Protein 2DWX (pdb70)

Organism: Homo sapiens (NCBI:txid9606)

B-factor: mean 47.55, std 16.92, range [12.25, 96.02]

Secondary structure (DSSP, 8-state):
--SPEEEEEETTEEEEEEEEE-SSSS--SEEEEEEEEEE--SS-EEEEEEEEE-BTTSEEEEPPPS-S-BPPP-TTSPPP-EEEEEEEE-TT-----EEEEEEEEETTEEEEEEEEE--PPPGGGGS--/---EEEEEETTEEEEEEE---SSS--TT---EEEEEEE--SS-BEEEEEE-----B---S-S-B-SS-TTTS---EEEEE---S-----EEEEEE-SS-EEEEEE----PPPTTTTTT-/---EEEEEETTEEEEEEEEE-SSTT--SEEEEEEEEEE--SS-BEEEEEEEE-BTTSEEEEPPPS-S-B----SSSPPP-EEEEEEEE-TT-PPP-EEEEEEEE-SS-EEEEEEEE-----STTTT--/----EEEEEETTEEEEEEEE--SSS--TTEEEEEEEEE---SS-BEEEEEEEE--TTSEEEEPPPS-S-B----SSS----EEEEEEEE-SS-----EEEEEEEESSS-EEEEEEEE--PPPGGGGGG-/-B---B--/-B--B--

Sequence (520 aa):
NILPVTVYDQHGFRILFHFARDPLPGRSDVLVVVVSMLSTAPQPIRNIVFQSAVPKVMKVKLQPPSGTELPAFNPIVHPSAITQVLLLANPQKEKVRLRYKLTFTMGDQTYNEMGDVDQFPPPETWGSLILPVTVYDQHGFRILFHFARDPLPGRSDVLVVVVSMLSTAPQPIRNIVFQSAVVKLQPPSGTELPAFNPIVHPSAITQVLLLANPQKERYKLTFTMGDQTYNEMGDVDQFPPPETWGSLILPVTVYDQHGFRILFHFARDPLPGRSDVLVVVVSMLSTAPQPIRNIVFQSAVPKVMKVKLQPPSGTELPAFNPIVHPSAITQVLLLANPQKEKVRLRYKLTFTMGDQTYNEMGDVDQFPPPETWGSLNILPVTVYDQHGFRILFHFARDPLPGRSDVLVVVVSMLSTAPQPIRNIVFQSAVPKVMKVKLQPPSGTELPAFNPIVHPSAITQVLLLANPQKEKVRLRYKLTFTMGDQTYNEMGDVDQFPPPETWGSLGWNSFQSSGWNFQSS

Solvent-accessible surface area: 24227 Å² total; per-residue (Å²): 73,152,135,41,22,65,18,8,70,100,74,18,0,29,0,8,0,12,30,16,7,6,9,105,91,68,48,24,29,0,4,0,0,1,0,9,2,35,10,17,2,64,73,41,0,108,88,12,65,4,38,0,1,0,27,141,64,7,123,5,63,0,5,23,23,37,23,68,98,3,75,40,27,41,15,29,79,100,29,58,22,4,6,2,0,0,3,0,4,0,63,102,83,85,176,11,75,0,81,12,74,0,32,0,26,22,37,157,110,68,45,106,35,111,20,63,6,77,88,7,10,53,13,127,70,2,26,86,103,129,110,18,23,71,14,7,80,88,76,9,0,68,0,7,12,2,10,0,98,17,33,46,126,62,175,88,20,45,1,2,0,0,0,2,1,34,16,26,0,81,73,63,0,96,79,6,82,10,79,55,34,102,90,139,58,17,85,46,51,30,65,91,5,47,32,55,50,8,39,67,101,25,42,22,3,8,10,9,13,36,18,72,121,14,120,66,176,172,20,73,0,44,1,41,26,46,153,99,106,38,98,34,122,15,109,17,101,104,34,7,78,21,158,38,4,47,73,41,162,146,29,18,47,20,4,79,88,79,29,0,49,0,0,0,9,22,7,32,0,0,10,26,14,15,13,18,0,0,0,0,0,0,1,0,30,16,80,1,113,73,43,0,112,91,5,68,4,41,0,2,0,23,145,71,5,124,5,46,0,6,10,26,31,26,72,91,3,76,38,99,72,117,162,104,101,47,58,26,4,6,3,0,0,0,0,1,0,64,121,64,81,137,3,154,1,86,14,64,0,39,0,41,29,41,161,103,97,41,104,43,116,19,95,6,64,124,24,19,77,0,121,44,0,3,50,62,150,44,96,20,19,66,23,9,78,86,69,8,0,77,0,10,0,3,11,0,65,19,13,36,98,54,118,61,13,13,1,0,0,0,0,0,2,28,17,20,0,117,76,41,0,80,91,12,71,12,78,22,48,30,62,200,78,10,121,34,72,41,5,91,57,60,28,76,104,4,74,38,65,65,105,134,91,76,30,41,18,3,3,10,6,0,1,0,1,1,77,99,96,84,157,6,125,0,150,12,103,1,32,1,20,23,34,149,119,66,52,111,37,130,23,85,7,71,113,22,4,75,17,148,30,2,36,87,18,92,79,53,84,59,67,63,77,92,94,66,90,64,53,81

Nearest PDB structures (foldseek):
  2dwx-assembly2_B  TM=1.008E+00  e=3.636E-23  Homo sapiens
  2dwy-assembly3_C  TM=9.204E-01  e=4.590E-18  Homo sapiens
  2dwx-assembly1_A  TM=9.204E-01  e=1.765E-17  Homo sapiens
  1na8-assembly1_A  TM=9.346E-01  e=2.439E-17  Homo sapiens
  1na8-assembly1_B  TM=9.370E-01  e=3.961E-17  Homo sapiens

Structure (mmCIF, N/CA/C/O backbone):
data_2DWX
#
_entry.id   2DWX
#
_cell.length_a   48.220
_cell.length_b   69.620
_cell.length_c   184.967
_cell.angle_alpha   90.00
_cell.angle_beta   90.00
_cell.angle_gamma   90.00
#
_symmetry.space_group_name_H-M   'P 21 21 21'
#
loop_
_entity.id
_entity.type
_entity.pdbx_description
1 polymer 'ADP-ribosylation factor-binding protein GGA1'
2 polymer 'hinge peptide from ADP-ribosylation factor binding protein GGA1'
3 water water
#
loop_
_atom_site.group_PDB
_atom_site.id
_atom_site.type_symbol
_atom_site.label_atom_id
_atom_site.label_alt_id
_atom_site.label_comp_id
_atom_site.label_asym_id
_atom_site.label_entity_id
_atom_site.label_seq_id
_atom_site.pdbx_PDB_ins_code
_atom_site.Cartn_x
_atom_site.Cartn_y
_atom_site.Cartn_z
_atom_site.occupancy
_atom_site.B_iso_or_equiv
_atom_site.auth_seq_id
_atom_site.auth_comp_id
_atom_site.auth_asym_id
_atom_site.auth_atom_id
_atom_site.pdbx_PDB_model_num
ATOM 1 N N . ASN A 1 5 ? -25.476 -13.248 116.378 1.00 51.19 511 ASN A N 1
ATOM 2 C CA . ASN A 1 5 ? -24.819 -11.982 116.881 1.00 50.69 511 ASN A CA 1
ATOM 3 C C . ASN A 1 5 ? -24.040 -11.195 115.785 1.00 48.70 511 ASN A C 1
ATOM 4 O O . ASN A 1 5 ? -23.198 -10.344 116.096 1.00 49.69 511 ASN A O 1
ATOM 9 N N . ILE A 1 6 ? -24.356 -11.493 114.522 1.00 43.79 512 ILE A N 1
ATOM 10 C CA . ILE A 1 6 ? -23.954 -10.830 113.252 1.00 40.84 512 ILE A CA 1
ATOM 11 C C . ILE A 1 6 ? -23.570 -9.340 113.191 1.00 41.31 512 ILE A C 1
ATOM 12 O O . ILE A 1 6 ? -22.861 -8.906 112.239 1.00 40.64 512 ILE A O 1
ATOM 17 N N . LEU A 1 7 ? -24.190 -8.560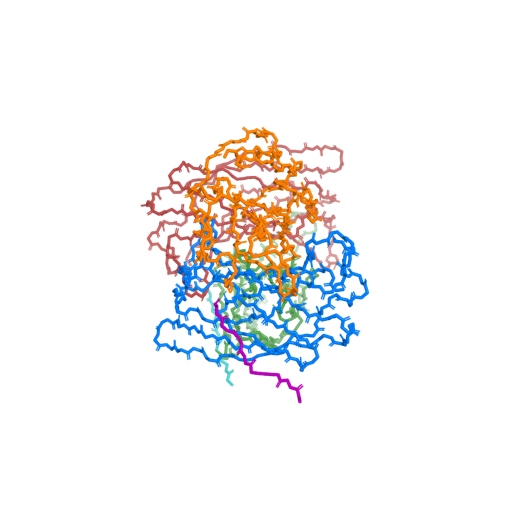 114.065 1.00 43.12 513 LEU A N 1
ATOM 18 C CA . LEU A 1 7 ? -23.985 -7.132 114.057 1.00 44.02 513 LEU A CA 1
ATOM 19 C C . LEU A 1 7 ? -22.723 -6.823 114.846 1.00 43.78 513 LEU A C 1
ATOM 20 O O . LEU A 1 7 ? -22.253 -7.647 115.664 1.00 44.52 513 LEU A O 1
ATOM 25 N N . PRO A 1 8 ? -22.178 -5.638 114.609 1.00 42.42 514 PRO A N 1
ATOM 26 C CA . PRO A 1 8 ? -20.946 -5.228 115.264 1.00 41.04 514 PRO A CA 1
ATOM 27 C C . PRO A 1 8 ? -21.143 -4.999 116.760 1.00 39.32 514 PRO A C 1
ATOM 28 O O . PRO A 1 8 ? -22.008 -4.228 117.174 1.00 39.13 514 PRO A O 1
ATOM 32 N N . VAL A 1 9 ? -20.300 -5.676 117.539 1.00 37.84 515 VAL A N 1
ATOM 33 C CA . VAL A 1 9 ? -20.281 -5.642 119.001 1.00 36.04 515 VAL A CA 1
ATOM 34 C C . VAL A 1 9 ? -19.290 -4.586 119.564 1.00 33.88 515 VAL A C 1
ATOM 35 O O . VAL A 1 9 ? -18.108 -4.633 119.269 1.00 33.52 515 VAL A O 1
ATOM 39 N N . THR A 1 10 ? -19.781 -3.654 120.373 1.00 31.92 516 THR A N 1
ATOM 40 C CA . THR A 1 10 ? -18.931 -2.730 121.124 1.00 30.90 516 THR A CA 1
ATOM 41 C C . THR A 1 10 ? -18.249 -3.413 122.293 1.00 29.91 516 THR A C 1
ATOM 42 O O . THR A 1 10 ? -18.861 -3.719 123.293 1.00 30.18 516 THR A O 1
ATOM 46 N N . VAL A 1 11 ? -16.954 -3.610 122.156 1.00 28.56 517 VAL A N 1
ATOM 47 C CA . VAL A 1 11 ? -16.167 -4.263 123.167 1.00 27.54 517 VAL A CA 1
ATOM 48 C C . VAL A 1 11 ? -15.678 -3.267 124.221 1.00 26.70 517 VAL A C 1
ATOM 49 O O . VAL A 1 11 ? -15.491 -3.642 125.386 1.00 26.01 517 VAL A O 1
ATOM 53 N N . TYR A 1 12 ? -15.470 -2.012 123.824 1.00 25.47 518 TYR A N 1
ATOM 54 C CA . TYR A 1 12 ? -14.908 -1.014 124.733 1.00 25.43 518 TYR A CA 1
ATOM 55 C C . TYR A 1 12 ? -15.395 0.415 124.483 1.00 25.70 518 TYR A C 1
ATOM 56 O O . TYR A 1 12 ? -15.274 0.937 123.397 1.00 24.57 518 TYR A O 1
ATOM 65 N N . ASP A 1 13 ? -15.901 1.063 125.514 1.00 27.00 519 ASP A N 1
ATOM 66 C CA . ASP A 1 13 ? -16.354 2.424 125.357 1.00 28.73 519 ASP A CA 1
ATOM 67 C C . ASP A 1 13 ? -16.193 3.287 126.591 1.00 29.35 519 ASP A C 1
ATOM 68 O O . ASP A 1 13 ? -17.125 3.450 127.368 1.00 29.83 519 ASP A O 1
ATOM 73 N N . GLN A 1 14 ? -15.004 3.858 126.740 1.00 30.66 520 GLN A N 1
ATOM 74 C CA . GLN A 1 14 ? -14.727 4.855 127.774 1.00 31.48 520 GLN A CA 1
ATOM 75 C C . GLN A 1 14 ? -13.666 5.872 127.390 1.00 31.39 520 GLN A C 1
ATOM 76 O O . GLN A 1 14 ? -12.810 5.603 126.539 1.00 31.84 520 GLN A O 1
ATOM 82 N N . HIS A 1 15 ? -13.710 7.035 128.036 1.00 31.35 521 HIS A N 1
ATOM 83 C CA . HIS A 1 15 ? -12.804 8.128 127.727 1.00 31.20 521 HIS A CA 1
ATOM 84 C C . HIS A 1 15 ? -12.911 8.505 126.256 1.00 31.34 521 HIS A C 1
ATOM 85 O O . HIS A 1 15 ? -11.975 9.022 125.668 1.00 31.48 521 HIS A O 1
ATOM 92 N N . GLY A 1 16 ? -14.057 8.218 125.655 1.00 31.45 522 GLY A N 1
ATOM 93 C CA . GLY A 1 16 ? -14.217 8.360 124.224 1.00 31.18 522 GLY A CA 1
ATOM 94 C C . GLY A 1 16 ? -13.349 7.479 123.340 1.00 30.50 522 GLY A C 1
ATOM 95 O O . GLY A 1 16 ? -13.069 7.842 122.228 1.00 31.43 522 GLY A O 1
ATOM 96 N N . PHE A 1 17 ? -12.953 6.313 123.812 1.00 29.74 523 PHE A N 1
ATOM 97 C CA . PHE A 1 17 ? -12.159 5.365 123.023 1.00 28.74 523 PHE A CA 1
ATOM 98 C C . PHE A 1 17 ? -13.095 4.210 122.798 1.00 28.88 523 PHE A C 1
ATOM 99 O O . PHE A 1 17 ? -13.521 3.601 123.774 1.00 28.52 523 PHE A O 1
ATOM 107 N N . ARG A 1 18 ? -13.459 3.935 121.546 1.00 28.81 524 ARG A N 1
ATOM 108 C CA . ARG A 1 18 ? -14.360 2.821 121.259 1.00 28.95 524 ARG A CA 1
ATOM 109 C C . ARG A 1 18 ? -13.673 1.752 120.498 1.00 26.88 524 ARG A C 1
ATOM 110 O O . ARG A 1 18 ? -13.028 2.013 119.551 1.00 25.61 524 ARG A O 1
ATOM 118 N N . ILE A 1 19 ? -13.910 0.523 120.885 1.00 25.43 525 ILE A N 1
ATOM 119 C CA . ILE A 1 19 ? -13.412 -0.610 120.151 1.00 24.98 525 ILE A CA 1
ATOM 120 C C . ILE A 1 19 ? -14.571 -1.541 119.818 1.00 25.02 525 ILE A C 1
ATOM 121 O O . ILE A 1 19 ? -15.255 -2.006 120.723 1.00 23.18 525 ILE A O 1
ATOM 126 N N . LEU A 1 20 ? -14.780 -1.799 118.522 1.00 26.35 526 LEU A N 1
ATOM 127 C CA . LEU A 1 20 ? -15.792 -2.720 118.083 1.00 27.66 526 LEU A CA 1
ATOM 128 C C . LEU A 1 20 ? -15.165 -3.972 117.435 1.00 29.17 526 LEU A C 1
ATOM 129 O O . LEU A 1 20 ? -14.057 -3.939 116.906 1.00 28.84 526 LEU A O 1
ATOM 134 N N . PHE A 1 21 ? -15.888 -5.082 117.538 1.00 30.53 527 PHE A N 1
ATOM 135 C CA . PHE A 1 21 ? -15.581 -6.323 116.864 1.00 31.74 527 PHE A CA 1
ATOM 136 C C . PHE A 1 21 ? -16.535 -6.475 115.669 1.00 33.08 527 PHE A C 1
ATOM 137 O O . PHE A 1 21 ? -17.762 -6.331 115.827 1.00 32.89 527 PHE A O 1
ATOM 145 N N . HIS A 1 22 ? -15.979 -6.800 114.497 1.00 34.77 528 HIS A N 1
ATOM 146 C CA . HIS A 1 22 ? -16.767 -7.100 113.294 1.00 36.39 528 HIS A CA 1
ATOM 147 C C . HIS A 1 22 ? -16.564 -8.559 112.917 1.00 38.66 528 HIS A C 1
ATOM 148 O O . HIS A 1 22 ? -15.451 -9.085 113.002 1.00 38.26 528 HIS A O 1
ATOM 155 N N . PHE A 1 23 ? -17.637 -9.223 112.499 1.00 41.83 529 PHE A N 1
ATOM 156 C CA . PHE A 1 23 ? -17.582 -10.681 112.321 1.00 44.25 529 PHE A CA 1
ATOM 157 C C . PHE A 1 23 ? -17.551 -11.159 110.846 1.00 46.48 529 PHE A C 1
ATOM 158 O O . PHE A 1 23 ? -18.219 -10.578 109.977 1.00 45.94 529 PHE A O 1
ATOM 166 N N . ALA A 1 24 ? -16.767 -12.218 110.606 1.00 49.75 530 ALA A N 1
ATOM 167 C CA . ALA A 1 24 ? -16.636 -12.864 109.287 1.00 52.89 530 ALA A CA 1
ATOM 168 C C . ALA A 1 24 ? -16.132 -14.339 109.409 1.00 55.73 530 ALA A C 1
ATOM 169 O O . ALA A 1 24 ? -16.113 -14.868 110.510 1.00 55.51 530 ALA A O 1
ATOM 171 N N . ARG A 1 25 ? -15.751 -15.009 108.311 1.00 59.67 531 ARG A N 1
ATOM 172 C CA . ARG A 1 25 ? -15.108 -16.344 108.399 1.00 63.12 531 ARG A CA 1
ATOM 173 C C . ARG A 1 25 ? -14.362 -16.853 107.155 1.00 65.75 531 ARG A C 1
ATOM 174 O O . ARG A 1 25 ? -14.754 -16.543 106.030 1.00 67.05 531 ARG A O 1
ATOM 182 N N . ASP A 1 26 ? -13.337 -17.693 107.355 1.00 68.31 532 ASP A N 1
ATOM 183 C CA . ASP A 1 26 ? -12.492 -18.173 106.249 1.00 70.52 532 ASP A CA 1
ATOM 184 C C . ASP A 1 26 ? -11.643 -19.374 106.653 1.00 72.97 532 ASP A C 1
ATOM 185 O O . ASP A 1 26 ? -11.731 -19.799 107.798 1.00 73.82 532 ASP A O 1
ATOM 190 N N . PRO A 1 27 ? -10.756 -19.897 105.793 1.00 75.50 533 PRO A N 1
ATOM 191 C CA . PRO A 1 27 ? -10.581 -19.539 104.375 1.00 76.49 533 PRO A CA 1
ATOM 192 C C . PRO A 1 27 ? -11.032 -20.623 103.388 1.00 77.28 533 PRO A C 1
ATOM 193 O O . PRO A 1 27 ? -11.527 -20.240 102.319 1.00 77.60 533 PRO A O 1
ATOM 197 N N . LEU A 1 28 ? -10.836 -21.912 103.689 1.00 77.90 534 LEU A N 1
ATOM 198 C CA . LEU A 1 28 ? -11.590 -22.935 102.982 1.00 78.59 534 LEU A CA 1
ATOM 199 C C . LEU A 1 28 ? -13.050 -22.470 103.057 1.00 78.30 534 LEU A C 1
ATOM 200 O O . LEU A 1 28 ? -13.561 -22.161 104.158 1.00 78.21 534 LEU A O 1
ATOM 205 N N . PRO A 1 29 ? -13.692 -22.334 101.896 1.00 77.83 535 PRO A N 1
ATOM 206 C CA . PRO A 1 29 ? -15.148 -22.176 101.861 1.00 77.39 535 PRO A CA 1
ATOM 207 C C . PRO A 1 29 ? -15.811 -23.308 102.671 1.00 76.44 535 PRO A C 1
ATOM 208 O O . PRO A 1 29 ? -16.634 -23.044 103.557 1.00 76.43 535 PRO A O 1
ATOM 212 N N . GLY A 1 30 ? -15.398 -24.546 102.395 1.00 75.12 536 GLY A N 1
ATOM 213 C CA . GLY A 1 30 ? -15.909 -25.731 103.074 1.00 74.08 536 GLY A CA 1
ATOM 214 C C . GLY A 1 30 ? -16.046 -25.708 104.595 1.00 72.84 536 GLY A C 1
ATOM 215 O O . GLY A 1 30 ? -16.990 -26.306 105.124 1.00 72.70 536 GLY A O 1
ATOM 216 N N . ARG A 1 31 ? -15.133 -25.019 105.292 1.00 71.12 537 ARG A N 1
ATOM 217 C CA . ARG A 1 31 ? -15.015 -25.120 106.750 1.00 69.35 537 ARG A CA 1
ATOM 218 C C . ARG A 1 31 ? -15.851 -24.097 107.522 1.00 67.96 537 ARG A C 1
ATOM 219 O O . ARG A 1 31 ? -16.301 -23.083 106.954 1.00 67.99 537 ARG A O 1
ATOM 227 N N . SER A 1 32 ? -16.067 -24.397 108.808 1.00 66.06 538 SER A N 1
ATOM 228 C CA . SER A 1 32 ? -16.890 -23.581 109.720 1.00 64.65 538 SER A CA 1
ATOM 229 C C . SER A 1 32 ? -16.319 -23.531 111.146 1.00 63.17 538 SER A C 1
ATOM 230 O O . SER A 1 32 ? -17.064 -23.514 112.120 1.00 63.23 538 SER A O 1
ATOM 233 N N . ASP A 1 33 ? -14.993 -23.533 111.244 1.00 61.69 539 ASP A N 1
ATOM 234 C CA . ASP A 1 33 ? -14.244 -23.639 112.495 1.00 60.40 539 ASP A CA 1
ATOM 235 C C . ASP A 1 33 ? -13.499 -22.370 112.949 1.00 59.03 539 ASP A C 1
ATOM 236 O O . ASP A 1 33 ? -13.323 -22.157 114.152 1.00 58.86 539 ASP A O 1
ATOM 241 N N . VAL A 1 34 ? -13.013 -21.575 111.994 1.00 57.09 540 VAL A N 1
ATOM 242 C CA . VAL A 1 34 ? -12.289 -20.324 112.261 1.00 55.12 540 VAL A CA 1
ATOM 243 C C . VAL A 1 34 ? -13.158 -19.103 112.012 1.00 53.20 540 VAL A C 1
ATOM 244 O O . VAL A 1 34 ? -13.705 -18.935 110.927 1.00 53.31 540 VAL A O 1
ATOM 248 N N . LEU A 1 35 ? -13.262 -18.250 113.027 1.00 50.59 541 LEU A N 1
ATOM 249 C CA . LEU A 1 35 ? -13.922 -16.947 112.907 1.00 48.14 541 LEU A CA 1
ATOM 250 C C . LEU A 1 35 ? -12.883 -15.829 112.697 1.00 46.30 541 LEU A C 1
ATOM 251 O O . LEU A 1 35 ? -11.909 -15.692 113.449 1.00 46.08 541 LEU A O 1
ATOM 256 N N . VAL A 1 36 ? -13.086 -15.071 111.630 1.00 44.15 542 VAL A N 1
ATOM 257 C CA . VAL A 1 36 ? -12.372 -13.836 111.382 1.00 42.48 542 VAL A CA 1
ATOM 258 C C . VAL A 1 36 ? -13.066 -12.693 112.142 1.00 40.76 542 VAL A C 1
ATOM 259 O O . VAL A 1 36 ? -14.295 -12.488 112.067 1.00 40.44 542 VAL A O 1
ATOM 263 N N . VAL A 1 37 ? -12.242 -11.934 112.851 1.00 38.44 543 VAL A N 1
ATOM 264 C CA . VAL A 1 37 ? -12.682 -10.775 113.630 1.00 36.38 543 VAL A CA 1
ATOM 265 C C . VAL A 1 37 ? -11.784 -9.601 113.251 1.00 34.20 543 VAL A C 1
ATOM 266 O O . VAL A 1 37 ? -10.556 -9.660 113.449 1.00 33.88 543 VAL A O 1
ATOM 270 N N . VAL A 1 38 ? -12.381 -8.581 112.647 1.00 32.06 544 VAL A N 1
ATOM 271 C CA . VAL A 1 38 ? -11.723 -7.305 112.420 1.00 31.27 544 VAL A CA 1
ATOM 272 C C . VAL A 1 38 ? -12.137 -6.410 113.585 1.00 31.06 544 VAL A C 1
ATOM 273 O O . VAL A 1 38 ? -13.321 -6.146 113.784 1.00 29.92 544 VAL A O 1
ATOM 277 N N . VAL A 1 39 ? -11.167 -5.947 114.360 1.00 30.81 545 VAL A N 1
ATOM 278 C CA . VAL A 1 39 ? -11.448 -5.068 115.497 1.00 30.93 545 VAL A CA 1
ATOM 279 C C . VAL A 1 39 ? -11.103 -3.633 115.076 1.00 30.47 545 VAL A C 1
ATOM 280 O O . VAL A 1 39 ? -9.984 -3.355 114.710 1.00 30.79 545 VAL A O 1
ATOM 284 N N . SER A 1 40 ? -12.086 -2.744 115.081 1.00 29.96 546 SER A N 1
ATOM 285 C CA . SER A 1 40 ? -11.875 -1.367 114.639 1.00 29.99 546 SER A CA 1
ATOM 286 C C . SER A 1 40 ? -11.863 -0.488 115.853 1.00 28.98 546 SER A C 1
ATOM 287 O O . SER A 1 40 ? -12.477 -0.850 116.826 1.00 29.65 546 SER A O 1
ATOM 290 N N . MET A 1 41 ? -11.136 0.630 115.818 1.00 27.92 547 MET A N 1
ATOM 291 C CA . MET A 1 41 ? -11.039 1.528 116.957 1.00 27.46 547 MET A CA 1
ATOM 292 C C . MET A 1 41 ? -11.119 2.977 116.500 1.00 27.45 547 MET A C 1
ATOM 293 O O . MET A 1 41 ? -10.429 3.384 115.574 1.00 27.42 547 MET A O 1
ATOM 298 N N . LEU A 1 42 ? -11.946 3.762 117.184 1.00 27.59 548 LEU A N 1
ATOM 299 C CA . LEU A 1 42 ? -12.046 5.213 116.962 1.00 27.62 548 LEU A CA 1
ATOM 300 C C . LEU A 1 42 ? -11.938 5.956 118.272 1.00 27.22 548 LEU A C 1
ATOM 301 O O . LEU A 1 42 ? -12.271 5.418 119.334 1.00 27.34 548 LEU A O 1
ATOM 306 N N . SER A 1 43 ? -11.513 7.210 118.174 1.00 26.83 549 SER A N 1
ATOM 307 C CA . SER A 1 43 ? -11.420 8.080 119.327 1.00 27.10 549 SER A CA 1
ATOM 308 C C . SER A 1 43 ? -12.160 9.389 119.080 1.00 27.98 549 SER A C 1
ATOM 309 O O . SER A 1 43 ? -12.148 9.970 117.980 1.00 27.96 549 SER A O 1
ATOM 312 N N . THR A 1 44 ? -12.794 9.855 120.136 1.00 29.26 550 THR A N 1
ATOM 313 C CA . THR A 1 44 ? -13.470 11.128 120.152 1.00 30.07 550 THR A 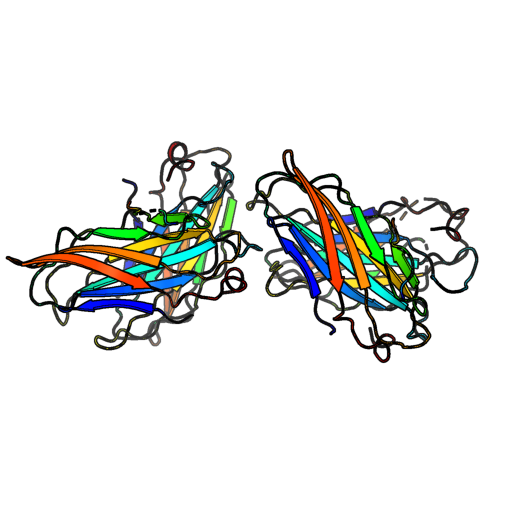CA 1
ATOM 314 C C . THR A 1 44 ? -12.773 12.003 121.199 1.00 30.56 550 THR A C 1
ATOM 315 O O . THR A 1 44 ? -13.235 13.094 121.521 1.00 31.18 550 THR A O 1
ATOM 319 N N . ALA A 1 45 ? -11.634 11.546 121.731 1.00 30.60 551 ALA A N 1
ATOM 320 C CA . ALA A 1 45 ? -11.039 12.233 122.873 1.00 30.35 551 ALA A CA 1
ATOM 321 C C . ALA A 1 45 ? -10.368 13.532 122.414 1.00 30.81 551 ALA A C 1
ATOM 322 O O . ALA A 1 45 ? -9.991 13.658 121.236 1.00 29.75 551 ALA A O 1
ATOM 324 N N . PRO A 1 46 ? -10.289 14.514 123.310 1.00 31.28 552 PRO A N 1
ATOM 325 C CA . PRO A 1 46 ? -9.585 15.768 123.016 1.00 32.20 552 PRO A CA 1
ATOM 326 C C . PRO A 1 46 ? -8.060 15.641 123.026 1.00 32.98 552 PRO A C 1
ATOM 327 O O . PRO A 1 46 ? -7.376 16.375 122.314 1.00 32.44 552 PRO A O 1
ATOM 331 N N . GLN A 1 47 ? -7.532 14.712 123.820 1.00 33.83 553 GLN A N 1
ATOM 332 C CA . GLN A 1 47 ? -6.080 14.483 123.865 1.00 34.21 553 GLN A CA 1
ATOM 333 C C . GLN A 1 47 ? -5.830 13.183 123.129 1.00 33.41 553 GLN A C 1
ATOM 334 O O . GLN A 1 47 ? -6.724 12.321 123.077 1.00 33.79 553 GLN A O 1
ATOM 340 N N . PRO A 1 48 ? -4.684 13.057 122.460 1.00 32.39 554 PRO A N 1
ATOM 341 C CA . PRO A 1 48 ? -4.441 11.860 121.649 1.00 31.29 554 PRO A CA 1
ATOM 342 C C . PRO A 1 48 ? -4.180 10.678 122.543 1.00 29.83 554 PRO A C 1
ATOM 343 O O . PRO A 1 48 ? -3.813 10.824 123.713 1.00 30.20 554 PRO A O 1
ATOM 347 N N . ILE A 1 49 ? -4.384 9.508 121.968 1.00 27.91 555 ILE A N 1
ATOM 348 C CA . ILE A 1 49 ? -4.248 8.218 122.654 1.00 26.67 555 ILE A CA 1
ATOM 349 C C . ILE A 1 49 ? -3.115 7.571 121.932 1.00 28.00 555 ILE A C 1
ATOM 350 O O . ILE A 1 49 ? -3.120 7.533 120.691 1.00 27.19 555 ILE A O 1
ATOM 355 N N . ARG A 1 50 ? -2.135 7.088 122.688 1.00 29.49 556 ARG A N 1
ATOM 356 C CA . ARG A 1 50 ? -1.011 6.389 122.110 1.00 30.19 556 ARG A CA 1
ATOM 357 C C . ARG A 1 50 ? -0.641 5.121 122.898 1.00 28.85 556 ARG A C 1
ATOM 358 O O . ARG A 1 50 ? -1.126 4.889 123.964 1.00 27.74 556 ARG A O 1
ATOM 366 N N . ASN A 1 51 ? 0.228 4.303 122.334 1.00 29.01 557 ASN A N 1
ATOM 367 C CA . ASN A 1 51 ? 0.664 3.064 122.963 1.00 29.45 557 ASN A CA 1
ATOM 368 C C . ASN A 1 51 ? -0.455 2.069 123.190 1.00 28.25 557 ASN A C 1
ATOM 369 O O . ASN A 1 51 ? -0.549 1.493 124.255 1.00 28.40 557 ASN A O 1
ATOM 374 N N . ILE A 1 52 ? -1.271 1.841 122.171 1.00 26.19 558 ILE A N 1
ATOM 375 C CA . ILE A 1 52 ? -2.388 0.913 122.275 1.00 25.78 558 ILE A CA 1
ATOM 376 C C . ILE A 1 52 ? -1.874 -0.512 122.135 1.00 26.45 558 ILE A C 1
ATOM 377 O O . ILE A 1 52 ? -1.201 -0.862 121.148 1.00 25.31 558 ILE A O 1
ATOM 382 N N . VAL A 1 53 ? -2.173 -1.329 123.133 1.00 28.62 559 VAL A N 1
ATOM 383 C CA . VAL A 1 53 ? -1.976 -2.780 123.039 1.00 29.20 559 VAL A CA 1
ATOM 384 C C . VAL A 1 53 ? -3.275 -3.474 123.389 1.00 28.64 559 VAL A C 1
ATOM 385 O O . VAL A 1 53 ? -3.826 -3.308 124.458 1.00 27.53 559 VAL A O 1
ATOM 389 N N . PHE A 1 54 ? -3.756 -4.251 122.454 1.00 29.12 560 PHE A N 1
ATOM 390 C CA . PHE A 1 54 ? -4.925 -5.054 122.663 1.00 29.31 560 PHE A CA 1
ATOM 391 C C . PHE A 1 54 ? -4.481 -6.480 122.667 1.00 30.15 560 PHE A C 1
ATOM 392 O O . PHE A 1 54 ? -3.894 -6.941 121.678 1.00 30.92 560 PHE A O 1
ATOM 400 N N . GLN A 1 55 ? -4.704 -7.158 123.792 1.00 30.62 561 GLN A N 1
ATOM 401 C CA . GLN A 1 55 ? -4.511 -8.592 123.890 1.00 31.23 561 GLN A CA 1
ATOM 402 C C . GLN A 1 55 ? -5.845 -9.297 124.020 1.00 30.59 561 GLN A C 1
ATOM 403 O O . GLN A 1 55 ? -6.848 -8.698 124.317 1.00 30.60 561 GLN A O 1
ATOM 409 N N . SER A 1 56 ? -5.839 -10.586 123.765 1.00 30.38 562 SER A N 1
ATOM 410 C CA . SER A 1 56 ? -7.023 -11.391 123.920 1.00 30.51 562 SER A CA 1
ATOM 411 C C . SER A 1 56 ? -6.734 -12.810 124.475 1.00 30.87 562 SER A C 1
ATOM 412 O O . SER A 1 56 ? -5.650 -13.380 124.270 1.00 28.70 562 SER A O 1
ATOM 415 N N . ALA A 1 57 ? -7.716 -13.383 125.168 1.00 31.97 563 ALA A N 1
ATOM 416 C CA . ALA A 1 57 ? -7.602 -14.781 125.605 1.00 33.41 563 ALA A CA 1
ATOM 417 C C . ALA A 1 57 ? -8.888 -15.556 125.408 1.00 34.81 563 ALA A C 1
ATOM 418 O O . ALA A 1 57 ? -9.968 -14.978 125.415 1.00 34.54 563 ALA A O 1
ATOM 420 N N . VAL A 1 58 ? -8.750 -16.876 125.227 1.00 36.80 564 VAL A N 1
ATOM 421 C CA . VAL A 1 58 ? -9.903 -17.804 125.112 1.00 37.97 564 VAL A CA 1
ATOM 422 C C . VAL A 1 58 ? -9.722 -19.104 125.941 1.00 38.62 564 VAL A C 1
ATOM 423 O O . VAL A 1 58 ? -8.607 -19.410 126.382 1.00 38.21 564 VAL A O 1
ATOM 427 N N . PRO A 1 59 ? -10.822 -19.827 126.170 1.00 39.40 565 PRO A N 1
ATOM 428 C CA . PRO A 1 59 ? -10.805 -21.113 126.851 1.00 40.63 565 PRO A CA 1
ATOM 429 C C . PRO A 1 59 ? -9.983 -22.153 126.114 1.00 42.13 565 PRO A C 1
ATOM 430 O O . PRO A 1 59 ? -9.831 -22.025 124.910 1.00 42.45 565 PRO A O 1
ATOM 434 N N . LYS A 1 60 ? -9.540 -23.190 126.821 1.00 43.89 566 LYS A N 1
ATOM 435 C CA . LYS A 1 60 ? -8.536 -24.133 126.314 1.00 45.54 566 LYS A CA 1
ATOM 436 C C . LYS A 1 60 ? -8.945 -24.896 125.044 1.00 45.76 566 LYS A C 1
ATOM 437 O O . LYS A 1 60 ? -8.082 -25.373 124.317 1.00 45.61 566 LYS A O 1
ATOM 443 N N . VAL A 1 61 ? -10.243 -25.015 124.789 1.00 46.42 567 VAL A N 1
ATOM 444 C CA . VAL A 1 61 ? -10.727 -25.712 123.588 1.00 47.09 567 VAL A CA 1
ATOM 445 C C . VAL A 1 61 ? -10.593 -24.886 122.294 1.00 47.47 567 VAL A C 1
ATOM 446 O O . VAL A 1 61 ? -10.622 -25.452 121.175 1.00 47.63 567 VAL A O 1
ATOM 450 N N . MET A 1 62 ? -10.455 -23.559 122.466 1.00 47.25 568 MET A N 1
ATOM 451 C CA . MET A 1 62 ? -10.333 -22.595 121.380 1.00 46.76 568 MET A CA 1
ATOM 452 C C . MET A 1 62 ? -8.930 -22.089 121.301 1.00 46.58 568 MET A C 1
ATOM 453 O O . MET A 1 62 ? -8.112 -22.383 122.154 1.00 46.63 568 MET A O 1
ATOM 458 N N . LYS A 1 63 ? -8.659 -21.313 120.270 1.00 46.59 569 LYS A N 1
ATOM 459 C CA . LYS A 1 63 ? -7.354 -20.693 120.097 1.00 47.21 569 LYS A CA 1
ATOM 460 C C . LYS A 1 63 ? -7.502 -19.299 119.443 1.00 46.10 569 LYS A C 1
ATOM 461 O O . LYS A 1 63 ? -8.286 -19.119 118.514 1.00 46.55 569 LYS A O 1
ATOM 467 N N . VAL A 1 64 ? -6.766 -18.313 119.947 1.00 44.72 570 VAL A N 1
ATOM 468 C CA . VAL A 1 64 ? -6.881 -16.941 119.436 1.00 43.22 570 VAL A CA 1
ATOM 469 C C . VAL A 1 64 ? -5.524 -16.480 118.906 1.00 42.32 570 VAL A C 1
ATOM 470 O O . VAL A 1 64 ? -4.463 -16.875 119.413 1.00 42.94 570 VAL A O 1
ATOM 474 N N . LYS A 1 65 ? -5.560 -15.669 117.869 1.00 40.86 571 LYS A N 1
ATOM 475 C CA . LYS A 1 65 ? -4.354 -15.205 117.220 1.00 40.15 571 LYS A CA 1
ATOM 476 C C . LYS A 1 65 ? -4.533 -13.746 116.783 1.00 39.00 571 LYS A C 1
ATOM 477 O O . LYS A 1 65 ? -5.518 -13.398 116.143 1.00 39.27 571 LYS A O 1
ATOM 483 N N . LEU A 1 66 ? -3.599 -12.891 117.170 1.00 37.83 572 LEU A N 1
ATOM 484 C CA . LEU A 1 66 ? -3.715 -11.445 116.936 1.00 36.77 572 LEU A CA 1
ATOM 485 C C . LEU A 1 66 ? -2.655 -11.061 115.926 1.00 35.32 572 LEU A C 1
ATOM 486 O O . LEU A 1 66 ? -1.467 -11.219 116.180 1.00 33.95 572 LEU A O 1
ATOM 491 N N . GLN A 1 67 ? -3.120 -10.582 114.777 1.00 33.96 573 GLN A N 1
ATOM 492 C CA . GLN A 1 67 ? -2.263 -9.939 113.799 1.00 33.32 573 GLN A CA 1
ATOM 493 C C . GLN A 1 67 ? -1.935 -8.497 114.190 1.00 31.81 573 GLN A C 1
ATOM 494 O O . GLN A 1 67 ? -2.641 -7.849 114.970 1.00 30.81 573 GLN A O 1
ATOM 500 N N . PRO A 1 68 ? -0.842 -7.989 113.657 1.00 30.84 574 PRO A N 1
ATOM 501 C CA . PRO A 1 68 ? -0.441 -6.634 113.980 1.00 30.29 574 PRO A CA 1
ATOM 502 C C . PRO A 1 68 ? -1.472 -5.581 113.558 1.00 29.30 574 PRO A C 1
ATOM 503 O O . PRO A 1 68 ? -2.132 -5.651 112.499 1.00 28.54 574 PRO A O 1
ATOM 507 N N . PRO A 1 69 ? -1.632 -4.604 114.425 1.00 28.25 575 PRO A N 1
ATOM 508 C CA . PRO A 1 69 ? -2.562 -3.531 114.148 1.00 28.18 575 PRO A CA 1
ATOM 509 C C . PRO A 1 69 ? -2.024 -2.535 113.111 1.00 27.51 575 PRO A C 1
ATOM 510 O O . PRO A 1 69 ? -0.832 -2.317 112.963 1.00 27.19 575 PRO A O 1
ATOM 514 N N . SER A 1 70 ? -2.957 -1.953 112.378 1.00 27.41 576 SER A N 1
ATOM 515 C CA . SER A 1 70 ? -2.666 -0.892 111.423 1.00 27.37 576 SER A CA 1
ATOM 516 C C . SER A 1 70 ? -1.980 0.263 112.134 1.00 27.06 576 SER A C 1
ATOM 517 O O . SER A 1 70 ? -1.364 1.072 111.524 1.00 27.46 576 SER A O 1
ATOM 520 N N . GLY A 1 71 ? -2.115 0.345 113.434 1.00 27.00 577 GLY A N 1
ATOM 521 C CA . GLY A 1 71 ? -1.412 1.368 114.150 1.00 27.20 577 GLY A CA 1
ATOM 522 C C . GLY A 1 71 ? -1.568 1.211 115.648 1.00 27.97 577 GLY A C 1
ATOM 523 O O . GLY A 1 71 ? -2.241 0.324 116.149 1.00 27.24 577 GLY A O 1
ATOM 524 N N . THR A 1 72 ? -0.974 2.166 116.318 1.00 29.20 578 THR A N 1
ATOM 525 C CA . THR A 1 72 ? -0.635 2.138 117.708 1.00 30.64 578 THR A CA 1
ATOM 526 C C . THR A 1 72 ? -1.119 3.411 118.386 1.00 30.83 578 THR A C 1
ATOM 527 O O . THR A 1 72 ? -1.031 3.509 119.615 1.00 30.44 578 THR A O 1
ATOM 531 N N . GLU A 1 73 ? -1.611 4.386 117.595 1.00 31.02 579 GLU A N 1
ATOM 532 C CA . GLU A 1 73 ? -2.122 5.661 118.131 1.00 31.69 579 GLU A CA 1
ATOM 533 C C . GLU A 1 73 ? -3.261 6.314 117.322 1.00 31.38 579 GLU A C 1
ATOM 534 O O . GLU A 1 73 ? -3.551 5.984 116.158 1.00 32.37 579 GLU A O 1
ATOM 540 N N . LEU A 1 74 ? -3.920 7.232 117.997 1.00 30.46 580 LEU A N 1
ATOM 541 C CA . LEU A 1 74 ? -4.983 8.006 117.417 1.00 30.72 580 LEU A CA 1
ATOM 542 C C . LEU A 1 74 ? -4.774 9.469 117.867 1.00 30.95 580 LEU A C 1
ATOM 543 O O . LEU A 1 74 ? -4.409 9.734 119.014 1.00 31.01 580 LEU A O 1
ATOM 548 N N . PRO A 1 75 ? -4.949 10.403 116.951 1.00 31.27 581 PRO A N 1
ATOM 549 C CA . PRO A 1 75 ? -4.896 11.835 117.278 1.00 32.08 581 PRO A CA 1
ATOM 550 C C . PRO A 1 75 ? -6.015 12.336 118.127 1.00 32.44 581 PRO A C 1
ATOM 551 O O . PRO A 1 75 ? -7.077 11.700 118.222 1.00 33.04 581 PRO A O 1
ATOM 555 N N . ALA A 1 76 ? -5.791 13.500 118.709 1.00 32.71 582 ALA A N 1
ATOM 556 C CA . ALA A 1 76 ? -6.880 14.285 119.284 1.00 33.12 582 ALA A CA 1
ATOM 557 C C . ALA A 1 76 ? -7.977 14.353 118.261 1.00 33.43 582 ALA A C 1
ATOM 558 O O . ALA A 1 76 ? -7.712 14.415 117.090 1.00 33.60 582 ALA A O 1
ATOM 560 N N . PHE A 1 77 ? -9.221 14.322 118.701 1.00 34.72 583 PHE A N 1
ATOM 561 C CA . PHE A 1 77 ? -10.339 14.344 117.793 1.00 35.18 583 PHE A CA 1
ATOM 562 C C . PHE A 1 77 ? -10.391 15.726 117.167 1.00 36.66 583 PHE A C 1
ATOM 563 O O . PHE A 1 77 ? -10.241 16.739 117.877 1.00 36.95 583 PHE A O 1
ATOM 571 N N . ASN A 1 78 ? -10.545 15.751 115.839 1.00 37.39 584 ASN A N 1
ATOM 572 C CA . ASN A 1 78 ? -10.801 16.967 115.090 1.00 37.96 584 ASN A CA 1
ATOM 573 C C . ASN A 1 78 ? -12.043 16.705 114.237 1.00 37.95 584 ASN A C 1
ATOM 574 O O . ASN A 1 78 ? -11.934 16.107 113.175 1.00 37.47 584 ASN A O 1
ATOM 579 N N . PRO A 1 79 ? -13.223 17.107 114.725 1.00 38.11 585 PRO A N 1
ATOM 580 C CA . PRO A 1 79 ? -14.496 16.702 114.107 1.00 38.04 585 PRO A CA 1
ATOM 581 C C . PRO A 1 79 ? -14.654 17.175 112.683 1.00 36.83 585 PRO A C 1
ATOM 582 O O . PRO A 1 79 ? -15.539 16.651 111.970 1.00 36.79 585 PRO A O 1
ATOM 586 N N . ILE A 1 80 ? -13.834 18.151 112.286 1.00 34.20 586 ILE A N 1
ATOM 587 C CA . ILE A 1 80 ? -13.898 18.678 110.915 1.00 33.46 586 ILE A CA 1
ATOM 588 C C . ILE A 1 80 ? -13.445 17.693 109.902 1.00 33.56 586 ILE A C 1
ATOM 589 O O . ILE A 1 80 ? -13.996 17.633 108.827 1.00 34.01 586 ILE A O 1
ATOM 594 N N . VAL A 1 81 ? -12.425 16.924 110.216 1.00 36.33 587 VAL A N 1
ATOM 595 C CA . VAL A 1 81 ? -11.872 16.005 109.242 1.00 37.14 587 VAL A CA 1
ATOM 596 C C . VAL A 1 81 ? -12.393 14.601 109.439 1.00 36.77 587 VAL A C 1
ATOM 597 O O . VAL A 1 81 ? -13.060 14.303 110.423 1.00 37.46 587 VAL A O 1
ATOM 601 N N . HIS A 1 82 ? -12.090 13.755 108.468 1.00 36.10 588 HIS A N 1
ATOM 602 C CA . HIS A 1 82 ? -12.309 12.332 108.561 1.00 35.82 588 HIS A CA 1
ATOM 603 C C . HIS A 1 82 ? -11.579 11.831 109.799 1.00 34.66 588 HIS A C 1
ATOM 604 O O . HIS A 1 82 ? -10.405 12.160 109.988 1.00 34.16 588 HIS A O 1
ATOM 611 N N . PRO A 1 83 ? -12.228 11.021 110.621 1.00 33.48 589 PRO A N 1
ATOM 612 C CA . PRO A 1 83 ? -11.559 10.381 111.750 1.00 33.28 589 PRO A CA 1
ATOM 613 C C . PRO A 1 83 ? -10.530 9.341 111.357 1.00 32.93 589 PRO A C 1
ATOM 614 O O . PRO A 1 83 ? -10.649 8.639 110.331 1.00 33.88 589 PRO A O 1
ATOM 618 N N . SER A 1 84 ? -9.483 9.267 112.163 1.00 32.22 590 SER A N 1
ATOM 619 C CA . SER A 1 84 ? -8.521 8.182 112.057 1.00 31.55 590 SER A CA 1
ATOM 620 C C . SER A 1 84 ? -9.076 6.926 112.747 1.00 30.53 590 SER A C 1
ATOM 621 O O . SER A 1 84 ? -9.858 7.016 113.714 1.00 29.72 590 SER A O 1
ATOM 624 N N . ALA A 1 85 ? -8.658 5.771 112.234 1.00 29.63 591 ALA A N 1
ATOM 625 C CA . ALA A 1 85 ? -9.153 4.459 112.668 1.00 29.22 591 ALA A CA 1
ATOM 626 C C . ALA A 1 85 ? -8.046 3.404 112.701 1.00 28.69 591 ALA A C 1
ATOM 627 O O . ALA A 1 85 ? -7.282 3.226 111.755 1.00 29.22 591 ALA A O 1
ATOM 629 N N . ILE A 1 86 ? -7.944 2.705 113.818 1.00 27.10 592 ILE A N 1
ATOM 630 C CA . ILE A 1 86 ? -7.034 1.578 113.917 1.00 25.30 592 ILE A CA 1
ATOM 631 C C . ILE A 1 86 ? -7.854 0.367 113.577 1.00 24.48 592 ILE A C 1
ATOM 632 O O . ILE A 1 86 ? -9.028 0.290 113.835 1.00 23.13 592 ILE A O 1
ATOM 637 N N . THR A 1 87 ? -7.218 -0.583 112.963 1.00 26.32 593 THR A N 1
ATOM 638 C CA . THR A 1 87 ? -7.904 -1.774 112.524 1.00 27.47 593 THR A CA 1
ATOM 639 C C . THR A 1 87 ? -6.943 -2.955 112.714 1.00 28.13 593 THR A C 1
ATOM 640 O O . THR A 1 87 ? -5.714 -2.857 112.537 1.00 26.80 593 THR A O 1
ATOM 644 N N . GLN A 1 88 ? -7.484 -4.057 113.196 1.00 29.67 594 GLN A N 1
ATOM 645 C CA . GLN A 1 88 ? -6.642 -5.192 113.584 1.00 30.82 594 GLN A CA 1
ATOM 646 C C . GLN A 1 88 ? -7.375 -6.449 113.313 1.00 32.50 594 GLN A C 1
ATOM 647 O O . GLN A 1 88 ? -8.552 -6.525 113.564 1.00 34.35 594 GLN A O 1
ATOM 653 N N . VAL A 1 89 ? -6.693 -7.470 112.829 1.00 33.98 595 VAL A N 1
ATOM 654 C CA . VAL A 1 89 ? -7.386 -8.717 112.575 1.00 34.53 595 VAL A CA 1
ATOM 655 C C . VAL A 1 89 ? -7.032 -9.744 113.620 1.00 34.66 595 VAL A C 1
ATOM 656 O O . VAL A 1 89 ? -5.905 -9.838 114.102 1.00 33.14 595 VAL A O 1
ATOM 660 N N . LEU A 1 90 ? -8.033 -10.538 113.954 1.00 35.89 596 LEU A N 1
ATOM 661 C CA . LEU A 1 90 ? -7.817 -11.607 114.893 1.00 36.45 596 LEU A CA 1
ATOM 662 C C . LEU A 1 90 ? -8.633 -12.820 114.549 1.00 36.79 596 LEU A C 1
ATOM 663 O O . LEU A 1 90 ? -9.774 -12.726 114.112 1.00 34.98 596 LEU A O 1
ATOM 668 N N . LEU A 1 91 ? -8.002 -13.967 114.750 1.00 38.00 597 LEU A N 1
ATOM 669 C CA . LEU A 1 91 ? -8.540 -15.210 114.253 1.00 39.68 597 LEU A CA 1
ATOM 670 C C . LEU A 1 91 ? -8.804 -16.150 115.399 1.00 40.51 597 LEU A C 1
ATOM 671 O O . LEU A 1 91 ? -7.952 -16.382 116.236 1.00 40.24 597 LEU A O 1
ATOM 676 N N . LEU A 1 92 ? -10.000 -16.712 115.413 1.00 42.31 598 LEU A N 1
ATOM 677 C CA . LEU A 1 92 ? -10.472 -17.470 116.563 1.00 43.33 598 LEU A CA 1
ATOM 678 C C . LEU A 1 92 ? -10.823 -18.915 116.182 1.00 44.20 598 LEU A C 1
ATOM 679 O O . LEU A 1 92 ? -11.956 -19.199 115.764 1.00 44.76 598 LEU A O 1
ATOM 684 N N . ALA A 1 93 ? -9.842 -19.812 116.298 1.00 44.78 599 ALA A N 1
ATOM 685 C CA . ALA A 1 93 ? -10.045 -21.250 116.058 1.00 45.10 599 ALA A CA 1
ATOM 686 C C . ALA A 1 93 ? -10.852 -21.939 117.165 1.00 45.61 599 ALA A C 1
ATOM 687 O O . ALA A 1 93 ? -10.445 -21.972 118.326 1.00 45.35 599 ALA A O 1
ATOM 689 N N . ASN A 1 94 ? -11.981 -22.522 116.780 1.00 46.54 600 ASN A N 1
ATOM 690 C CA . ASN A 1 94 ? -12.878 -23.220 117.705 1.00 47.30 600 ASN A CA 1
ATOM 691 C C . ASN A 1 94 ? -13.556 -24.473 117.073 1.00 48.79 600 ASN A C 1
ATOM 692 O O . ASN A 1 94 ? -14.796 -24.575 117.026 1.00 48.37 600 ASN A O 1
ATOM 697 N N . PRO A 1 95 ? -12.748 -25.422 116.592 1.00 50.66 601 PRO A N 1
ATOM 698 C CA . PRO A 1 95 ? -13.268 -26.562 115.813 1.00 52.11 601 PRO A CA 1
ATOM 699 C C . PRO A 1 95 ? -14.231 -27.464 116.585 1.00 53.74 601 PRO A C 1
ATOM 700 O O . PRO A 1 95 ? -15.010 -28.193 115.949 1.00 53.92 601 PRO A O 1
ATOM 704 N N . GLN A 1 96 ? -14.187 -27.402 117.920 1.00 55.23 602 GLN A N 1
ATOM 705 C CA . GLN A 1 96 ? -15.070 -28.199 118.760 1.00 56.23 602 GLN A CA 1
ATOM 706 C C . GLN A 1 96 ? -16.456 -27.609 118.867 1.00 57.36 602 GLN A C 1
ATOM 707 O O . GLN A 1 96 ? -17.331 -28.205 119.491 1.00 57.39 602 GLN A O 1
ATOM 713 N N . LYS A 1 97 ? -16.662 -26.428 118.291 1.00 58.62 603 LYS A N 1
ATOM 714 C CA . LYS A 1 97 ? -17.985 -25.805 118.305 1.00 59.58 603 LYS A CA 1
ATOM 715 C C . LYS A 1 97 ? -18.483 -25.617 119.743 1.00 60.25 603 LYS A C 1
ATOM 716 O O . LYS A 1 97 ? -19.685 -25.795 120.027 1.00 60.44 603 LYS A O 1
ATOM 722 N N . GLU A 1 98 ? -17.555 -25.268 120.641 1.00 60.62 604 GLU A N 1
ATOM 723 C CA . GLU A 1 98 ? -17.905 -24.980 122.027 1.00 61.32 604 GLU A CA 1
ATOM 724 C C . GLU A 1 98 ? -18.282 -23.503 122.182 1.00 60.99 604 GLU A C 1
ATOM 725 O O . GLU A 1 98 ? -17.953 -22.688 121.324 1.00 61.09 604 GLU A O 1
ATOM 731 N N . LYS A 1 99 ? -18.994 -23.189 123.267 1.00 60.68 605 LYS A N 1
ATOM 732 C CA . LYS A 1 99 ? -19.428 -21.818 123.592 1.00 60.43 605 LYS A CA 1
ATOM 733 C C . LYS A 1 99 ? -18.271 -20.819 123.492 1.00 59.07 605 LYS A C 1
ATOM 734 O O . LYS A 1 99 ? -17.134 -21.142 123.848 1.00 58.62 605 LYS A O 1
ATOM 740 N N . VAL A 1 100 ? -18.574 -19.599 123.041 1.00 57.61 606 VAL A N 1
ATOM 741 C CA . VAL A 1 100 ? -17.529 -18.600 122.773 1.00 56.17 606 VAL A CA 1
ATOM 742 C C . VAL A 1 100 ? -17.459 -17.516 123.831 1.00 54.31 606 VAL A C 1
ATOM 743 O O . VAL A 1 100 ? -18.415 -16.779 124.042 1.00 54.20 606 VAL A O 1
ATOM 747 N N . ARG A 1 101 ? -16.307 -17.463 124.496 1.00 52.63 607 ARG A N 1
ATOM 748 C CA . ARG A 1 101 ? -15.989 -16.465 125.510 1.00 51.75 607 ARG A CA 1
ATOM 749 C C . ARG A 1 101 ? -14.551 -15.955 125.283 1.00 49.52 607 ARG A C 1
ATOM 750 O O . ARG A 1 101 ? -13.611 -16.750 125.097 1.00 49.10 607 ARG A O 1
ATOM 758 N N . LEU A 1 102 ? -14.393 -14.630 125.276 1.00 46.90 608 LEU A N 1
ATOM 759 C CA . LEU A 1 102 ? -13.095 -13.972 125.055 1.00 44.77 608 LEU A CA 1
ATOM 760 C C . LEU A 1 102 ? -12.811 -12.912 126.109 1.00 42.60 608 LEU A C 1
ATOM 761 O O . LEU A 1 102 ? -13.676 -12.167 126.515 1.00 41.19 608 LEU A O 1
ATOM 766 N N . ARG A 1 103 ? -11.568 -12.822 126.518 1.00 41.15 609 ARG A N 1
ATOM 767 C CA . ARG A 1 103 ? -11.191 -11.919 127.582 1.00 40.74 609 ARG A CA 1
ATOM 768 C C . ARG A 1 103 ? -10.044 -11.058 127.065 1.00 38.56 609 ARG A C 1
ATOM 769 O O . ARG A 1 103 ? -8.994 -11.578 126.727 1.00 38.09 609 ARG A O 1
ATOM 777 N N . TYR A 1 104 ? -10.266 -9.746 126.976 1.00 36.85 610 TYR A N 1
ATOM 778 C CA . TYR A 1 104 ? -9.254 -8.811 126.458 1.00 34.81 610 TYR A CA 1
ATOM 779 C C . TYR A 1 104 ? -8.495 -8.064 127.536 1.00 34.17 610 TYR A C 1
ATOM 780 O O . TYR A 1 104 ? -8.954 -7.929 128.651 1.00 33.35 610 TYR A O 1
ATOM 789 N N . LYS A 1 105 ? -7.321 -7.569 127.167 1.00 33.55 611 LYS A N 1
ATOM 790 C CA . LYS A 1 105 ? -6.537 -6.726 128.031 1.00 33.18 611 LYS A CA 1
ATOM 791 C C . LYS A 1 105 ? -6.155 -5.515 127.205 1.00 32.01 611 LYS A C 1
ATOM 792 O O . LYS A 1 105 ? -5.473 -5.659 126.237 1.00 31.90 611 LYS A O 1
ATOM 798 N N . LEU A 1 106 ? -6.655 -4.328 127.548 1.00 31.34 612 LEU A N 1
ATOM 799 C CA . LEU A 1 106 ? -6.447 -3.136 126.735 1.00 30.15 612 LEU A CA 1
ATOM 800 C C . LEU A 1 106 ? -5.477 -2.195 127.433 1.00 29.67 612 LEU A C 1
ATOM 801 O O . LEU A 1 106 ? -5.603 -1.929 128.589 1.00 29.81 612 LEU A O 1
ATOM 806 N N . THR A 1 107 ? -4.513 -1.673 126.713 1.00 29.08 613 THR A N 1
ATOM 807 C CA . THR A 1 107 ? -3.539 -0.764 127.307 1.00 29.29 613 THR A CA 1
ATOM 808 C C . THR A 1 107 ? -3.332 0.451 126.430 1.00 28.03 613 THR A C 1
ATOM 809 O O . THR A 1 107 ? -3.148 0.323 125.217 1.00 27.59 613 THR A O 1
ATOM 813 N N . PHE A 1 108 ? -3.457 1.620 127.019 1.00 27.25 614 PHE A N 1
ATOM 814 C CA . PHE A 1 108 ? -3.269 2.861 126.271 1.00 28.46 614 PHE A CA 1
ATOM 815 C C . PHE A 1 108 ? -2.954 4.081 127.161 1.00 28.99 614 PHE A C 1
ATOM 816 O O . PHE A 1 108 ? -3.239 4.130 128.345 1.00 27.25 614 PHE A O 1
ATOM 824 N N . THR A 1 109 ? -2.367 5.074 126.541 1.00 30.11 615 THR A N 1
ATOM 825 C CA . THR A 1 109 ? -1.951 6.214 127.264 1.00 31.94 615 THR A CA 1
ATOM 826 C C . THR A 1 109 ? -2.641 7.398 126.680 1.00 33.34 615 THR A C 1
ATOM 827 O O . THR A 1 109 ? -2.752 7.555 125.448 1.00 32.67 615 THR A O 1
ATOM 831 N N . MET A 1 110 ? -3.117 8.230 127.579 1.00 35.09 616 MET A N 1
ATOM 832 C CA . MET A 1 110 ? -3.835 9.432 127.202 1.00 37.17 616 MET A CA 1
ATOM 833 C C . MET A 1 110 ? -3.430 10.554 128.148 1.00 39.14 616 MET A C 1
ATOM 834 O O . MET A 1 110 ? -3.735 10.494 129.346 1.00 39.04 616 MET A O 1
ATOM 839 N N . GLY A 1 111 ? -2.759 11.577 127.613 1.00 41.23 617 GLY A N 1
ATOM 840 C CA . GLY A 1 111 ? -2.216 12.622 128.461 1.00 42.61 617 GLY A CA 1
ATOM 841 C C . GLY A 1 111 ? -1.130 12.019 129.347 1.00 43.65 617 GLY A C 1
ATOM 842 O O . GLY A 1 111 ? -0.200 11.382 128.843 1.00 44.02 617 GLY A O 1
ATOM 843 N N . ASP A 1 112 ? -1.230 12.198 130.663 1.00 44.64 618 ASP A N 1
ATOM 844 C CA . ASP A 1 112 ? -0.191 11.635 131.549 1.00 45.19 618 ASP A CA 1
ATOM 845 C C . ASP A 1 112 ? -0.578 10.345 132.278 1.00 44.39 618 ASP A C 1
ATOM 846 O O . ASP A 1 112 ? 0.264 9.795 132.979 1.00 44.67 618 ASP A O 1
ATOM 851 N N . GLN A 1 113 ? -1.819 9.861 132.089 1.00 43.30 619 GLN A N 1
ATOM 852 C CA . GLN A 1 113 ? -2.312 8.596 132.687 1.00 42.44 619 GLN A CA 1
ATOM 853 C C . GLN A 1 113 ? -2.195 7.426 131.729 1.00 40.69 619 GLN A C 1
ATOM 854 O O . GLN A 1 113 ? -2.153 7.602 130.529 1.00 40.70 619 GLN A O 1
ATOM 860 N N . THR A 1 114 ? -2.166 6.226 132.284 1.00 39.24 620 THR A N 1
ATOM 861 C CA . THR A 1 114 ? -2.034 4.989 131.515 1.00 38.05 620 THR A CA 1
ATOM 862 C C . THR A 1 114 ? -3.080 3.982 131.954 1.00 37.12 620 THR A C 1
ATOM 863 O O . THR A 1 114 ? -3.021 3.485 133.070 1.00 37.53 620 THR A O 1
ATOM 867 N N . TYR A 1 115 ? -4.040 3.694 131.079 1.00 35.53 621 TYR A N 1
ATOM 868 C CA . TYR A 1 115 ? -5.161 2.844 131.424 1.00 34.36 621 TYR A CA 1
ATOM 869 C C . TYR A 1 115 ? -4.824 1.391 131.123 1.00 33.99 621 TYR A C 1
ATOM 870 O O . TYR A 1 115 ? -4.299 1.048 130.074 1.00 33.21 621 TYR A O 1
ATOM 879 N N . ASN A 1 116 ? -5.086 0.543 132.096 1.00 33.85 622 ASN A N 1
ATOM 880 C CA . ASN A 1 116 ? -4.839 -0.885 131.985 1.00 33.37 622 ASN A CA 1
ATOM 881 C C . ASN A 1 116 ? -6.192 -1.516 132.153 1.00 33.79 622 ASN A C 1
ATOM 882 O O . ASN A 1 116 ? -6.723 -1.643 133.259 1.00 33.26 622 ASN A O 1
ATOM 887 N N . GLU A 1 117 ? -6.799 -1.845 131.037 1.00 34.45 623 GLU A N 1
ATOM 888 C CA . GLU A 1 117 ? -8.194 -2.217 131.048 1.00 35.62 623 GLU A CA 1
ATOM 889 C C . GLU A 1 117 ? -8.387 -3.682 130.761 1.00 35.12 623 GLU A C 1
ATOM 890 O O . GLU A 1 117 ? -7.591 -4.257 130.023 1.00 35.44 623 GLU A O 1
ATOM 896 N N . MET A 1 118 ? -9.426 -4.285 131.355 1.00 34.44 624 MET A N 1
ATOM 897 C CA . MET A 1 118 ? -9.810 -5.690 131.051 1.00 33.26 624 MET A CA 1
ATOM 898 C C . MET A 1 118 ? -11.305 -5.839 130.947 1.00 32.49 624 MET A C 1
ATOM 899 O O . MET A 1 118 ? -12.028 -5.179 131.664 1.00 33.03 624 MET A O 1
ATOM 904 N N . GLY A 1 119 ? -11.760 -6.723 130.064 1.00 32.30 625 GLY A N 1
ATOM 905 C CA . GLY A 1 119 ? -13.180 -6.980 129.864 1.00 32.55 625 GLY A CA 1
ATOM 906 C C . GLY A 1 119 ? -13.506 -8.319 129.225 1.00 33.31 625 GLY A C 1
ATOM 907 O O . GLY A 1 119 ? -12.646 -8.957 128.607 1.00 33.35 625 GLY A O 1
ATOM 908 N N . ASP A 1 120 ? -14.757 -8.746 129.360 1.00 34.31 626 ASP A N 1
ATOM 909 C CA . ASP A 1 120 ? -15.215 -9.990 128.739 1.00 35.52 626 ASP A CA 1
ATOM 910 C C . ASP A 1 120 ? -16.107 -9.726 127.532 1.00 36.50 626 ASP A C 1
ATOM 911 O O . ASP A 1 120 ? -16.989 -8.887 127.591 1.00 36.22 626 ASP A O 1
ATOM 916 N N . VAL A 1 121 ? -15.871 -10.455 126.445 1.00 38.37 627 VAL A N 1
ATOM 917 C CA . VAL A 1 121 ? -16.764 -10.480 125.292 1.00 39.88 627 VAL A CA 1
ATOM 918 C C . VAL A 1 121 ? -17.417 -11.877 125.209 1.00 42.19 627 VAL A C 1
ATOM 919 O O . VAL A 1 121 ? -16.733 -12.904 125.252 1.00 41.41 627 VAL A O 1
ATOM 923 N N . ASP A 1 122 ? -18.744 -11.911 125.103 1.00 45.15 628 ASP A N 1
ATOM 924 C CA . ASP A 1 122 ? -19.469 -13.179 124.921 1.00 47.87 628 ASP A CA 1
ATOM 925 C C . ASP A 1 122 ? -20.444 -13.181 123.740 1.00 49.59 628 ASP A C 1
ATOM 926 O O . ASP A 1 122 ? -21.031 -14.215 123.447 1.00 49.73 628 ASP A O 1
ATOM 931 N N . GLN A 1 123 ? -20.624 -12.033 123.090 1.00 51.51 629 GLN A N 1
ATOM 932 C CA . GLN A 1 123 ? -21.601 -11.883 122.027 1.00 53.47 629 GLN A CA 1
ATOM 933 C C . GLN A 1 123 ? -21.035 -12.268 120.693 1.00 54.05 629 GLN A C 1
ATOM 934 O O . GLN A 1 123 ? -20.964 -11.425 119.817 1.00 54.56 629 GLN A O 1
ATOM 940 N N . PHE A 1 124 ? -20.643 -13.527 120.522 1.00 55.11 630 PHE A N 1
ATOM 941 C CA . PHE A 1 124 ? -20.138 -14.005 119.242 1.00 55.75 630 PHE A CA 1
ATOM 942 C C . PHE A 1 124 ? -21.240 -14.702 118.504 1.00 56.85 630 PHE A C 1
ATOM 943 O O . PHE A 1 124 ? -22.175 -15.195 119.141 1.00 56.89 630 PHE A O 1
ATOM 951 N N . PRO A 1 125 ? -21.149 -14.732 117.167 1.00 58.14 631 PRO A N 1
ATOM 952 C CA . PRO A 1 125 ? -22.088 -15.505 116.346 1.00 58.63 631 PRO A CA 1
ATOM 953 C C . PRO A 1 125 ? -21.870 -16.974 116.610 1.00 58.86 631 PRO A C 1
ATOM 954 O O . PRO A 1 125 ? -20.722 -17.374 116.660 1.00 58.48 631 PRO A O 1
ATOM 958 N N . PRO A 1 126 ? -22.932 -17.749 116.785 1.00 59.84 632 PRO A N 1
ATOM 959 C CA . PRO A 1 126 ? -22.809 -19.152 117.185 1.00 60.49 632 PRO A CA 1
ATOM 960 C C . PRO A 1 126 ? -21.961 -19.951 116.208 1.00 61.04 632 PRO A C 1
ATOM 961 O O . PRO A 1 126 ? -22.097 -19.720 115.023 1.00 60.34 632 PRO A O 1
ATOM 965 N N . PRO A 1 127 ? -21.104 -20.855 116.689 1.00 62.74 633 PRO A N 1
ATOM 966 C CA . PRO A 1 127 ? -20.143 -21.550 115.810 1.00 63.63 633 PRO A CA 1
ATOM 967 C C . PRO A 1 127 ? -20.777 -22.241 114.599 1.00 64.67 633 PRO A C 1
ATOM 968 O O . PRO A 1 127 ? -20.093 -22.361 113.566 1.00 65.11 633 PRO A O 1
ATOM 972 N N . GLU A 1 128 ? -22.039 -22.667 114.721 1.00 65.47 634 GLU A N 1
ATOM 973 C CA . GLU A 1 128 ? -22.748 -23.334 113.620 1.00 66.28 634 GLU A CA 1
ATOM 974 C C . GLU A 1 128 ? -22.683 -22.517 112.316 1.00 66.44 634 GLU A C 1
ATOM 975 O O . GLU A 1 128 ? -22.300 -23.044 111.256 1.00 66.20 634 GLU A O 1
ATOM 981 N N . THR A 1 129 ? -23.044 -21.232 112.439 1.00 66.73 635 THR A N 1
ATOM 982 C CA . THR A 1 129 ? -23.136 -20.263 111.337 1.00 66.78 635 THR A CA 1
ATOM 983 C C . THR A 1 129 ? -21.819 -19.589 110.960 1.00 66.79 635 THR A C 1
ATOM 984 O O . THR A 1 129 ? -21.839 -18.485 110.424 1.00 67.03 635 THR A O 1
ATOM 988 N N . TRP A 1 130 ? -20.679 -20.207 111.242 1.00 66.76 636 TRP A N 1
ATOM 989 C CA . TRP A 1 130 ? -19.405 -19.595 110.864 1.00 66.65 636 TRP A CA 1
ATOM 990 C C . TRP A 1 130 ? -19.124 -19.875 109.408 1.00 67.37 636 TRP A C 1
ATOM 991 O O . TRP A 1 130 ? -18.420 -19.107 108.768 1.00 67.31 636 TRP A O 1
ATOM 1002 N N . GLY A 1 131 ? -19.679 -20.968 108.886 1.00 68.13 637 GLY A N 1
ATOM 1003 C CA . GLY A 1 131 ? -19.546 -21.279 107.475 1.00 68.84 637 GLY A CA 1
ATOM 1004 C C . GLY A 1 131 ? -20.218 -20.191 106.649 1.00 69.50 637 GLY A C 1
ATOM 1005 O O . GLY A 1 131 ? -19.616 -19.627 105.727 1.00 68.86 637 GLY A O 1
ATOM 1006 N N . SER A 1 132 ? -21.477 -19.907 106.994 1.00 70.44 638 SER A N 1
ATOM 1007 C CA . SER A 1 132 ? -22.208 -18.799 106.408 1.00 71.06 638 SER A CA 1
ATOM 1008 C C . SER A 1 132 ? -21.510 -17.473 106.743 1.00 72.04 638 SER A C 1
ATOM 1009 O O . SER A 1 132 ? -21.394 -17.069 107.912 1.00 72.15 638 SER A O 1
ATOM 1012 N N . LEU A 1 133 ? -21.043 -16.802 105.693 1.00 73.09 639 LEU A N 1
ATOM 1013 C CA . LEU A 1 133 ? -20.295 -15.547 105.815 1.00 73.31 639 LEU A CA 1
ATOM 1014 C C . LEU A 1 133 ? -21.249 -14.346 105.949 1.00 72.81 639 LEU A C 1
ATOM 1015 O O . LEU A 1 133 ? -21.229 -13.469 105.056 1.00 47.55 639 LEU A O 1
ATOM 1021 N N . ILE B 1 6 ? 3.806 -8.144 107.953 1.00 33.10 512 ILE B N 1
ATOM 1022 C CA . ILE B 1 6 ? 3.726 -7.676 109.386 1.00 33.67 512 ILE B CA 1
ATOM 1023 C C . ILE B 1 6 ? 3.071 -6.262 109.428 1.00 35.12 512 ILE B C 1
ATOM 1024 O O . ILE B 1 6 ? 3.557 -5.690 110.429 1.00 36.89 512 ILE B O 1
ATOM 1029 N N . LEU B 1 7 ? 2.857 -5.177 108.744 1.00 37.15 513 LEU B N 1
ATOM 1030 C CA . LEU B 1 7 ? 1.982 -4.213 109.363 1.00 37.26 513 LEU B CA 1
ATOM 1031 C C . LEU B 1 7 ? 0.932 -4.364 108.331 1.00 37.35 513 LEU B C 1
ATOM 1032 O O . LEU B 1 7 ? 1.227 -4.852 107.242 1.00 37.61 513 LEU B O 1
ATOM 1037 N N . PRO B 1 8 ? -0.300 -4.048 108.652 1.00 37.49 514 PRO B N 1
ATOM 1038 C CA . PRO B 1 8 ? -1.297 -3.904 107.601 1.00 38.13 514 PRO B CA 1
ATOM 1039 C C . PRO B 1 8 ? -0.884 -2.804 106.602 1.00 38.01 514 PRO B C 1
ATOM 1040 O O . PRO B 1 8 ? -0.275 -1.818 107.013 1.00 37.53 514 PRO B O 1
ATOM 1044 N N . VAL B 1 9 ? -1.194 -3.020 105.328 1.00 38.09 515 VAL B N 1
ATOM 1045 C CA . VAL B 1 9 ? -0.829 -2.139 104.234 1.00 38.68 515 VAL B CA 1
ATOM 1046 C C . VAL B 1 9 ? -2.075 -1.458 103.659 1.00 38.62 515 VAL B C 1
ATOM 1047 O O . VAL B 1 9 ? -2.991 -2.122 103.165 1.00 38.35 515 VAL B O 1
ATOM 1051 N N . THR B 1 10 ? -2.096 -0.129 103.736 1.00 38.56 516 THR B N 1
ATOM 1052 C CA . THR B 1 10 ? -3.076 0.692 103.037 1.00 38.43 516 THR B CA 1
ATOM 1053 C C . THR B 1 10 ? -2.986 0.532 101.519 1.00 38.79 516 THR B C 1
ATOM 1054 O O . THR B 1 10 ? -2.066 1.024 100.873 1.00 39.40 516 THR B O 1
ATOM 1058 N N . VAL B 1 11 ? -3.954 -0.170 100.966 1.00 39.21 517 VAL B N 1
ATOM 1059 C CA . VAL B 1 11 ? -4.137 -0.300 99.524 1.00 39.84 517 VAL B CA 1
ATOM 1060 C C . VAL B 1 11 ? -4.946 0.882 98.899 1.00 40.73 517 VAL B C 1
ATOM 1061 O O . VAL B 1 11 ? -4.694 1.280 97.745 1.00 41.24 517 VAL B O 1
ATOM 1065 N N . TYR B 1 12 ? -5.907 1.440 99.640 1.00 40.76 518 TYR B N 1
ATOM 1066 C CA . TYR B 1 12 ? -6.722 2.541 99.133 1.00 40.47 518 TYR B CA 1
ATOM 1067 C C . TYR B 1 12 ? -7.188 3.490 100.255 1.00 39.78 518 TYR B C 1
ATOM 1068 O O . TYR B 1 12 ? -7.678 3.062 101.265 1.00 40.06 518 TYR B O 1
ATOM 1077 N N . ASP B 1 13 ? -6.982 4.782 100.090 1.00 39.68 519 ASP B N 1
ATOM 1078 C CA . ASP B 1 13 ? -7.518 5.762 101.019 1.00 39.76 519 ASP B CA 1
ATOM 1079 C C . ASP B 1 13 ? -7.950 7.027 100.304 1.00 39.92 519 ASP B C 1
ATOM 1080 O O . ASP B 1 13 ? -7.238 7.992 100.347 1.00 40.72 519 ASP B O 1
ATOM 1085 N N . GLN B 1 14 ? -9.092 7.021 99.633 1.00 40.32 520 GLN B N 1
ATOM 1086 C CA . GLN B 1 14 ? -9.613 8.229 98.980 1.00 41.05 520 GLN B CA 1
ATOM 1087 C C . GLN B 1 14 ? -11.094 8.320 99.255 1.00 40.61 520 GLN B C 1
ATOM 1088 O O . GLN B 1 14 ? -11.783 7.286 99.329 1.00 39.99 520 GLN B O 1
ATOM 1094 N N . HIS B 1 15 ? -11.579 9.564 99.338 1.00 40.01 521 HIS B N 1
ATOM 1095 C CA . HIS B 1 15 ? -12.994 9.858 99.555 1.00 39.51 521 HIS B CA 1
ATOM 1096 C C . HIS B 1 15 ? -13.547 9.386 100.928 1.00 39.35 521 HIS B C 1
ATOM 1097 O O . HIS B 1 15 ? -14.765 9.400 101.160 1.00 40.23 521 HIS B O 1
ATOM 1104 N N . GLY B 1 16 ? -12.661 9.006 101.839 1.00 38.37 522 GLY B N 1
ATOM 1105 C CA . GLY B 1 16 ? -13.075 8.493 103.126 1.00 37.56 522 GLY B CA 1
ATOM 1106 C C . GLY B 1 16 ? -13.223 6.979 103.084 1.00 36.74 522 GLY B C 1
ATOM 1107 O O . GLY B 1 16 ? -13.703 6.369 104.057 1.00 35.67 522 GLY B O 1
ATOM 1108 N N . PHE B 1 17 ? -12.784 6.385 101.967 1.00 35.17 523 PHE B N 1
ATOM 1109 C CA . PHE B 1 17 ? -12.887 4.944 101.749 1.00 34.20 523 PHE B CA 1
ATOM 1110 C C . PHE B 1 17 ? -11.519 4.280 101.866 1.00 33.83 523 PHE B C 1
ATOM 1111 O O . PHE B 1 17 ? -10.657 4.485 100.991 1.00 33.68 523 PHE B O 1
ATOM 1119 N N . ARG B 1 18 ? -11.314 3.505 102.933 1.00 32.72 524 ARG B N 1
ATOM 1120 C CA . ARG B 1 18 ? -10.050 2.755 103.113 1.00 31.96 524 ARG B CA 1
ATOM 1121 C C . ARG B 1 18 ? -10.134 1.252 102.891 1.00 31.51 524 ARG B C 1
ATOM 1122 O O . ARG B 1 18 ? -11.145 0.590 103.121 1.00 31.45 524 ARG B O 1
ATOM 1130 N N . ILE B 1 19 ? -9.062 0.719 102.344 1.00 30.73 525 ILE B N 1
ATOM 1131 C CA . ILE B 1 19 ? -8.972 -0.717 102.053 1.00 29.96 525 ILE B CA 1
ATOM 1132 C C . ILE B 1 19 ? -7.555 -1.068 102.401 1.00 31.74 525 ILE B C 1
ATOM 1133 O O . ILE B 1 19 ? -6.645 -0.627 101.688 1.00 31.56 525 ILE B O 1
ATOM 1138 N N . LEU B 1 20 ? -7.360 -1.776 103.521 1.00 34.41 526 LEU B N 1
ATOM 1139 C CA . LEU B 1 20 ? -6.048 -2.275 103.871 1.00 35.56 526 LEU B CA 1
ATOM 1140 C C . LEU B 1 20 ? -5.988 -3.768 103.725 1.00 37.49 526 LEU B C 1
ATOM 1141 O O . LEU B 1 20 ? -6.998 -4.465 103.677 1.00 37.13 526 LEU B O 1
ATOM 1146 N N . PHE B 1 21 ? -4.758 -4.243 103.667 1.00 40.12 527 PHE B N 1
ATOM 1147 C CA . PHE B 1 21 ? -4.452 -5.650 103.548 1.00 42.11 527 PHE B CA 1
ATOM 1148 C C . PHE B 1 21 ? -3.864 -6.103 104.887 1.00 43.90 527 PHE B C 1
ATOM 1149 O O . PHE B 1 21 ? -2.987 -5.451 105.452 1.00 43.83 527 PHE B O 1
ATOM 1157 N N . HIS B 1 22 ? -4.385 -7.200 105.412 1.00 46.28 528 HIS B N 1
ATOM 1158 C CA . HIS B 1 22 ? -3.930 -7.734 106.696 1.00 48.33 528 HIS B CA 1
ATOM 1159 C C . HIS B 1 22 ? -3.484 -9.139 106.422 1.00 50.12 528 HIS B C 1
ATOM 1160 O O . HIS B 1 22 ? -4.273 -9.981 106.030 1.00 50.15 528 HIS B O 1
ATOM 1167 N N . PHE B 1 23 ? -2.211 -9.388 106.624 1.00 53.11 529 PHE B N 1
ATOM 1168 C CA . PHE B 1 23 ? -1.639 -10.681 106.301 1.00 55.87 529 PHE B CA 1
ATOM 1169 C C . PHE B 1 23 ? -1.693 -11.576 107.517 1.00 57.88 529 PHE B C 1
ATOM 1170 O O . PHE B 1 23 ? -1.290 -11.196 108.610 1.00 57.15 529 PHE B O 1
ATOM 1178 N N . ALA B 1 24 ? -2.204 -12.772 107.326 1.00 60.97 530 ALA B N 1
ATOM 1179 C CA . ALA B 1 24 ? -2.323 -13.694 108.431 1.00 63.76 530 ALA B CA 1
ATOM 1180 C C . ALA B 1 24 ? -1.689 -15.014 108.042 1.00 66.35 530 ALA B C 1
ATOM 1181 O O . ALA B 1 24 ? -0.475 -15.044 107.811 1.00 66.64 530 ALA B O 1
ATOM 1183 N N . ARG B 1 25 ? -2.501 -16.078 107.948 1.00 69.58 531 ARG B N 1
ATOM 1184 C CA . ARG B 1 25 ? -2.040 -17.474 107.871 1.00 71.99 531 ARG B CA 1
ATOM 1185 C C . ARG B 1 25 ? -3.056 -18.379 108.585 1.00 73.46 531 ARG B C 1
ATOM 1186 O O . ARG B 1 25 ? -3.531 -18.034 109.672 1.00 73.70 531 ARG B O 1
ATOM 1194 N N . ASP B 1 26 ? -3.390 -19.526 107.986 1.00 75.37 532 ASP B N 1
ATOM 1195 C CA . ASP B 1 26 ? -4.438 -20.386 108.543 1.00 76.72 532 ASP B CA 1
ATOM 1196 C C . ASP B 1 26 ? -4.018 -20.948 109.894 1.00 77.91 532 ASP B C 1
ATOM 1197 O O . ASP B 1 26 ? -2.986 -21.617 109.992 1.00 77.96 532 ASP B O 1
ATOM 1202 N N . PRO B 1 27 ? -4.812 -20.685 110.930 1.00 79.54 533 PRO B N 1
ATOM 1203 C CA . PRO B 1 27 ? -4.480 -21.137 112.294 1.00 80.68 533 PRO B CA 1
ATOM 1204 C C . PRO B 1 27 ? -4.311 -22.663 112.439 1.00 81.91 533 PRO B C 1
ATOM 1205 O O . PRO B 1 27 ? -3.500 -23.116 113.250 1.00 81.83 533 PRO B O 1
ATOM 1209 N N . LEU B 1 28 ? -5.064 -23.427 111.650 1.00 83.45 534 LEU B N 1
ATOM 1210 C CA . LEU B 1 28 ? -4.975 -24.886 111.634 1.00 84.88 534 LEU B CA 1
ATOM 1211 C C . LEU B 1 28 ? -3.876 -25.308 110.619 1.00 85.73 534 LEU B C 1
ATOM 1212 O O . LEU B 1 28 ? -3.056 -24.461 110.255 1.00 86.11 534 LEU B O 1
ATOM 1217 N N . PRO B 1 29 ? -3.810 -26.568 110.166 1.00 86.85 535 PRO B N 1
ATOM 1218 C CA . PRO B 1 29 ? -2.688 -26.988 109.300 1.00 87.38 535 PRO B CA 1
ATOM 1219 C C . PRO B 1 29 ? -2.867 -26.628 107.812 1.00 87.81 535 PRO B C 1
ATOM 1220 O O . PRO B 1 29 ? -3.981 -26.719 107.264 1.00 87.83 535 PRO B O 1
ATOM 1224 N N . GLY B 1 30 ? -1.770 -26.243 107.163 1.00 87.98 536 GLY B N 1
ATOM 1225 C CA . GLY B 1 30 ? -1.817 -25.911 105.751 1.00 88.00 536 GLY B CA 1
ATOM 1226 C C . GLY B 1 30 ? -0.480 -26.017 105.050 1.00 88.03 536 GLY B C 1
ATOM 1227 O O . GLY B 1 30 ? 0.481 -26.587 105.580 1.00 88.13 536 GLY B O 1
ATOM 1228 N N . ARG B 1 31 ? -0.452 -25.477 103.833 1.00 87.76 537 ARG B N 1
ATOM 1229 C CA . ARG B 1 31 ? 0.745 -25.415 102.997 1.00 87.49 537 ARG B CA 1
ATOM 1230 C C . ARG B 1 31 ? 1.694 -24.377 103.583 1.00 86.62 537 ARG B C 1
ATOM 1231 O O . ARG B 1 31 ? 1.271 -23.266 103.918 1.00 86.56 537 ARG B O 1
ATOM 1239 N N . SER B 1 32 ? 2.972 -24.745 103.697 1.00 85.50 538 SER B N 1
ATOM 1240 C CA . SER B 1 32 ? 4.014 -23.849 104.210 1.00 84.53 538 SER B CA 1
ATOM 1241 C C . SER B 1 32 ? 3.807 -22.421 103.706 1.00 83.42 538 SER B C 1
ATOM 1242 O O . SER B 1 32 ? 3.935 -21.470 104.472 1.00 83.09 538 SER B O 1
ATOM 1245 N N . ASP B 1 33 ? 3.480 -22.295 102.418 1.00 82.26 539 ASP B N 1
ATOM 1246 C CA . ASP B 1 33 ? 3.137 -21.006 101.803 1.00 81.34 539 ASP B CA 1
ATOM 1247 C C . ASP B 1 33 ? 1.742 -20.958 101.113 1.00 80.29 539 ASP B C 1
ATOM 1248 O O . ASP B 1 33 ? 1.644 -21.127 99.884 1.00 80.14 539 ASP B O 1
ATOM 1253 N N . VAL B 1 34 ? 0.690 -20.722 101.921 1.00 78.69 540 VAL B N 1
ATOM 1254 C CA . VAL B 1 34 ? -0.658 -20.342 101.429 1.00 77.30 540 VAL B CA 1
ATOM 1255 C C . VAL B 1 34 ? -1.206 -19.111 102.164 1.00 75.44 540 VAL B C 1
ATOM 1256 O O . VAL B 1 34 ? -2.231 -19.192 102.840 1.00 75.53 540 VAL B O 1
ATOM 1260 N N . LEU B 1 35 ? -0.536 -17.975 101.989 1.00 72.93 541 LEU B N 1
ATOM 1261 C CA . LEU B 1 35 ? -0.872 -16.710 102.663 1.00 71.05 541 LEU B CA 1
ATOM 1262 C C . LEU B 1 35 ? -2.351 -16.345 102.710 1.00 68.90 541 LEU B C 1
ATOM 1263 O O . LEU B 1 35 ? -2.969 -16.185 101.662 1.00 68.41 541 LEU B O 1
ATOM 1268 N N . VAL B 1 36 ? -2.890 -16.165 103.923 1.00 66.55 542 VAL B N 1
ATOM 1269 C CA . VAL B 1 36 ? -4.238 -15.605 104.109 1.00 64.62 542 VAL B CA 1
ATOM 1270 C C . VAL B 1 36 ? -4.175 -14.079 104.076 1.00 62.66 542 VAL B C 1
ATOM 1271 O O . VAL B 1 36 ? -3.398 -13.460 104.805 1.00 62.73 542 VAL B O 1
ATOM 1275 N N . VAL B 1 37 ? -4.974 -13.472 103.210 1.00 60.27 543 VAL B N 1
ATOM 1276 C CA . VAL B 1 37 ? -4.945 -12.021 103.060 1.00 58.36 543 VAL B CA 1
ATOM 1277 C C . VAL B 1 37 ? -6.308 -11.480 103.379 1.00 56.01 543 VAL B C 1
ATOM 1278 O O . VAL B 1 37 ? -7.281 -11.752 102.676 1.00 54.83 543 VAL B O 1
ATOM 1282 N N . VAL B 1 38 ? -6.373 -10.722 104.460 1.00 53.62 544 VAL B N 1
ATOM 1283 C CA . VAL B 1 38 ? -7.619 -10.123 104.850 1.00 52.07 544 VAL B CA 1
ATOM 1284 C C . VAL B 1 38 ? -7.669 -8.685 104.360 1.00 50.15 544 VAL B C 1
ATOM 1285 O O . VAL B 1 38 ? -6.940 -7.824 104.835 1.00 50.20 544 VAL B O 1
ATOM 1289 N N . VAL B 1 39 ? -8.516 -8.464 103.367 1.00 47.83 545 VAL B N 1
ATOM 1290 C CA . VAL B 1 39 ? -8.851 -7.124 102.955 1.00 46.72 545 VAL B CA 1
ATOM 1291 C C . VAL B 1 39 ? -10.035 -6.622 103.806 1.00 45.02 545 VAL B C 1
ATOM 1292 O O . VAL B 1 39 ? -11.101 -7.262 103.891 1.00 44.57 545 VAL B O 1
ATOM 1296 N N . SER B 1 40 ? -9.781 -5.477 104.449 1.00 42.46 546 SER B N 1
ATOM 1297 C CA . SER B 1 40 ? -10.709 -4.776 105.314 1.00 40.32 546 SER B CA 1
ATOM 1298 C C . SER B 1 40 ? -11.116 -3.472 104.640 1.00 39.28 546 SER B C 1
ATOM 1299 O O . SER B 1 40 ? -10.247 -2.685 104.282 1.00 39.47 546 SER B O 1
ATOM 1302 N N . MET B 1 41 ? -12.411 -3.212 104.498 1.00 37.81 547 MET B N 1
ATOM 1303 C CA . MET B 1 41 ? -12.893 -1.969 103.890 1.00 37.01 547 MET B CA 1
ATOM 1304 C C . MET B 1 41 ? -13.770 -1.213 104.866 1.00 36.69 547 MET B C 1
ATOM 1305 O O . MET B 1 41 ? -14.697 -1.782 105.414 1.00 37.22 547 MET B O 1
ATOM 1310 N N . LEU B 1 42 ? -13.463 0.059 105.108 1.00 36.06 548 LEU B N 1
ATOM 1311 C CA . LEU B 1 42 ? -14.293 0.902 105.963 1.00 35.85 548 LEU B CA 1
ATOM 1312 C C . LEU B 1 42 ? -14.487 2.247 105.301 1.00 35.62 548 LEU B C 1
ATOM 1313 O O . LEU B 1 42 ? -13.698 2.649 104.473 1.00 35.57 548 LEU B O 1
ATOM 1318 N N . SER B 1 43 ? -15.539 2.940 105.700 1.00 35.31 549 SER B N 1
ATOM 1319 C CA . SER B 1 43 ? -15.878 4.225 105.129 1.00 34.91 549 SER B CA 1
ATOM 1320 C C . SER B 1 43 ? -16.198 5.207 106.208 1.00 34.84 549 SER B C 1
ATOM 1321 O O . SER B 1 43 ? -16.911 4.920 107.165 1.00 35.31 549 SER B O 1
ATOM 1324 N N . THR B 1 44 ? -15.670 6.392 106.019 1.00 35.07 550 THR B N 1
ATOM 1325 C CA . THR B 1 44 ? -15.862 7.512 106.910 1.00 35.22 550 THR B CA 1
ATOM 1326 C C . THR B 1 44 ? -16.665 8.613 106.190 1.00 34.88 550 THR B C 1
ATOM 1327 O O . THR B 1 44 ? -16.838 9.726 106.701 1.00 33.57 550 THR B O 1
ATOM 1331 N N . ALA B 1 45 ? -17.156 8.251 105.000 1.00 35.49 551 ALA B N 1
ATOM 1332 C CA . ALA B 1 45 ? -17.859 9.150 104.096 1.00 36.54 551 ALA B CA 1
ATOM 1333 C C . ALA B 1 45 ? -19.282 9.425 104.602 1.00 37.58 551 ALA B C 1
ATOM 1334 O O . ALA B 1 45 ? -19.961 8.565 105.182 1.00 37.32 551 ALA B O 1
ATOM 1336 N N . PRO B 1 46 ? -19.727 10.637 104.386 1.00 38.33 552 PRO B N 1
ATOM 1337 C CA . PRO B 1 46 ? -21.088 11.009 104.742 1.00 39.00 552 PRO B CA 1
ATOM 1338 C C . PRO B 1 46 ? -22.110 10.488 103.749 1.00 39.40 552 PRO B C 1
ATOM 1339 O O . PRO B 1 46 ? -23.295 10.759 103.952 1.00 40.77 552 PRO B O 1
ATOM 1343 N N . GLN B 1 47 ? -21.680 9.781 102.710 1.00 39.37 553 GLN B N 1
ATOM 1344 C CA . GLN B 1 47 ? -22.595 9.155 101.782 1.00 39.60 553 GLN B CA 1
ATOM 1345 C C . GLN B 1 47 ? -22.345 7.674 101.726 1.00 38.72 553 GLN B C 1
ATOM 1346 O O . GLN B 1 47 ? -21.264 7.190 101.999 1.00 38.90 553 GLN B O 1
ATOM 1352 N N . PRO B 1 48 ? -23.358 6.939 101.340 1.00 38.07 554 PRO B N 1
ATOM 1353 C CA . PRO B 1 48 ? -23.195 5.503 101.222 1.00 37.39 554 PRO B CA 1
ATOM 1354 C C . PRO B 1 48 ? -22.209 5.216 100.120 1.00 36.83 554 PRO B C 1
ATOM 1355 O O . PRO B 1 48 ? -21.859 6.089 99.324 1.00 36.39 554 PRO B O 1
ATOM 1359 N N . ILE B 1 49 ? -21.781 3.963 100.070 1.00 35.04 555 ILE B N 1
ATOM 1360 C CA . ILE B 1 49 ? -20.874 3.496 99.050 1.00 34.09 555 ILE B CA 1
ATOM 1361 C C . ILE B 1 49 ? -21.357 2.115 98.783 1.00 36.20 555 ILE B C 1
ATOM 1362 O O . ILE B 1 49 ? -21.386 1.313 99.714 1.00 34.77 555 ILE B O 1
ATOM 1367 N N . ARG B 1 50 ? -21.699 1.828 97.526 1.00 40.55 556 ARG B N 1
ATOM 1368 C CA . ARG B 1 50 ? -22.197 0.501 97.145 1.00 43.51 556 ARG B CA 1
ATOM 1369 C C . ARG B 1 50 ? -21.591 0.019 95.837 1.00 44.13 556 ARG B C 1
ATOM 1370 O O . ARG B 1 50 ? -20.695 0.662 95.288 1.00 44.41 556 ARG B O 1
ATOM 1378 N N . ASN B 1 51 ? -22.069 -1.133 95.366 1.00 44.54 557 ASN B N 1
ATOM 1379 C CA . ASN B 1 51 ? -21.554 -1.728 94.146 1.00 44.35 557 ASN B CA 1
ATOM 1380 C C . ASN B 1 51 ? -20.068 -1.811 94.269 1.00 42.85 557 ASN B C 1
ATOM 1381 O O . ASN B 1 51 ? -19.324 -1.427 93.369 1.00 43.73 557 ASN B O 1
ATOM 1386 N N . ILE B 1 52 ? -19.641 -2.329 95.411 1.00 39.48 558 ILE B N 1
ATOM 1387 C CA . ILE B 1 52 ? -18.226 -2.517 95.672 1.00 37.66 558 ILE B CA 1
ATOM 1388 C C . ILE B 1 52 ? -17.818 -3.866 95.165 1.00 39.61 558 ILE B C 1
ATOM 1389 O O . ILE B 1 52 ? -18.231 -4.884 95.753 1.00 39.76 558 ILE B O 1
ATOM 1394 N N . VAL B 1 53 ? -17.017 -3.870 94.097 1.00 43.56 559 VAL B N 1
ATOM 1395 C CA . VAL B 1 53 ? -16.321 -5.079 93.656 1.00 46.29 559 VAL B CA 1
ATOM 1396 C C . VAL B 1 53 ? -14.783 -4.917 93.681 1.00 47.77 559 VAL B C 1
ATOM 1397 O O . VAL B 1 53 ? -14.257 -3.915 93.200 1.00 47.49 559 VAL B O 1
ATOM 1401 N N . PHE B 1 54 ? -14.090 -5.904 94.258 1.00 49.82 560 PHE B N 1
ATOM 1402 C CA . PHE B 1 54 ? -12.627 -5.861 94.402 1.00 51.73 560 PHE B CA 1
ATOM 1403 C C . PHE B 1 54 ? -11.996 -7.031 93.685 1.00 54.44 560 PHE B C 1
ATOM 1404 O O . PHE B 1 54 ? -12.435 -8.176 93.879 1.00 55.13 560 PHE B O 1
ATOM 1412 N N . GLN B 1 55 ? -10.942 -6.742 92.901 1.00 57.41 561 GLN B N 1
ATOM 1413 C CA . GLN B 1 55 ? -10.272 -7.741 92.056 1.00 59.62 561 GLN B CA 1
ATOM 1414 C C . GLN B 1 55 ? -8.737 -7.779 92.194 1.00 61.21 561 GLN B C 1
ATOM 1415 O O . GLN B 1 55 ? -8.104 -6.837 92.688 1.00 60.90 561 GLN B O 1
ATOM 1421 N N . SER B 1 56 ? -8.180 -8.876 91.656 1.00 63.59 562 SER B N 1
ATOM 1422 C CA . SER B 1 56 ? -6.778 -9.355 91.821 1.00 65.02 562 SER B CA 1
ATOM 1423 C C . SER B 1 56 ? -5.629 -8.672 91.027 1.00 66.20 562 SER B C 1
ATOM 1424 O O . SER B 1 56 ? -5.861 -7.797 90.205 1.00 66.70 562 SER B O 1
ATOM 1427 N N . ALA B 1 57 ? -4.396 -9.141 91.283 1.00 67.74 563 ALA B N 1
ATOM 1428 C CA . ALA B 1 57 ? -3.136 -8.623 90.713 1.00 68.58 563 ALA B CA 1
ATOM 1429 C C . ALA B 1 57 ? -1.954 -9.282 91.401 1.00 69.53 563 ALA B C 1
ATOM 1430 O O . ALA B 1 57 ? -1.775 -9.087 92.618 1.00 70.25 563 ALA B O 1
ATOM 1432 N N . VAL B 1 58 ? -1.100 -9.970 90.646 1.00 70.04 564 VAL B N 1
ATOM 1433 C CA . VAL B 1 58 ? -0.059 -10.802 91.246 1.00 70.27 564 VAL B CA 1
ATOM 1434 C C . VAL B 1 58 ? -0.764 -12.115 91.650 1.00 70.45 564 VAL B C 1
ATOM 1435 O O . VAL B 1 58 ? -1.919 -12.389 91.241 1.00 70.57 564 VAL B O 1
ATOM 1439 N N . VAL B 1 64 ? -4.241 -17.263 93.144 1.00 76.40 570 VAL B N 1
ATOM 1440 C CA . VAL B 1 64 ? -4.916 -16.086 93.685 1.00 76.21 570 VAL B CA 1
ATOM 1441 C C . VAL B 1 64 ? -6.389 -16.433 93.983 1.00 75.73 570 VAL B C 1
ATOM 1442 O O . VAL B 1 64 ? -7.306 -15.660 93.699 1.00 75.88 570 VAL B O 1
ATOM 1446 N N . LYS B 1 65 ? -6.602 -17.600 94.587 1.00 75.04 571 LYS B N 1
ATOM 1447 C CA . LYS B 1 65 ? -7.957 -18.069 94.869 1.00 74.49 571 LYS B CA 1
ATOM 1448 C C . LYS B 1 65 ? -8.646 -17.120 95.870 1.00 73.78 571 LYS B C 1
ATOM 1449 O O . LYS B 1 65 ? -8.349 -17.154 97.065 1.00 73.71 571 LYS B O 1
ATOM 1455 N N . LEU B 1 66 ? -9.565 -16.290 95.365 1.00 72.93 572 LEU B N 1
ATOM 1456 C CA . LEU B 1 66 ? -10.189 -15.194 96.132 1.00 72.09 572 LEU B CA 1
ATOM 1457 C C . LEU B 1 66 ? -11.653 -15.499 96.505 1.00 71.48 572 LEU B C 1
ATOM 1458 O O . LEU B 1 66 ? -12.390 -16.052 95.696 1.00 71.11 572 LEU B O 1
ATOM 1463 N N . GLN B 1 67 ? -12.058 -15.126 97.727 1.00 70.99 573 GLN B N 1
ATOM 1464 C CA . GLN B 1 67 ? -13.390 -15.469 98.299 1.00 70.67 573 GLN B CA 1
ATOM 1465 C C . GLN B 1 67 ? -14.384 -14.308 98.134 1.00 69.24 573 GLN B C 1
ATOM 1466 O O . GLN B 1 67 ? -13.985 -13.220 97.716 1.00 69.05 573 GLN B O 1
ATOM 1472 N N . PRO B 1 68 ? -15.669 -14.541 98.435 1.00 67.70 574 PRO B N 1
ATOM 1473 C CA . PRO B 1 68 ? -16.692 -13.493 98.308 1.00 66.46 574 PRO B CA 1
ATOM 1474 C C . PRO B 1 68 ? -16.760 -12.610 99.545 1.00 65.04 574 PRO B C 1
ATOM 1475 O O . PRO B 1 68 ? -16.544 -13.129 100.653 1.00 64.82 574 PRO B O 1
ATOM 1479 N N . PRO B 1 69 ? -17.075 -11.320 99.374 1.00 63.31 575 PRO B N 1
ATOM 1480 C CA . PRO B 1 69 ? -17.017 -10.355 100.489 1.00 62.17 575 PRO B CA 1
ATOM 1481 C C . PRO B 1 69 ? -18.131 -10.596 101.505 1.00 60.82 575 PRO B C 1
ATOM 1482 O O . PRO B 1 69 ? -18.966 -11.476 101.278 1.00 61.07 575 PRO B O 1
ATOM 1486 N N . SER B 1 70 ? -18.138 -9.842 102.601 1.00 59.10 576 SER B N 1
ATOM 1487 C CA . SER B 1 70 ? -19.223 -9.932 103.581 1.00 57.45 576 SER B CA 1
ATOM 1488 C C . SER B 1 70 ? -20.459 -9.182 103.081 1.00 56.78 576 SER B C 1
ATOM 1489 O O . SER B 1 70 ? -21.588 -9.512 103.475 1.00 56.98 576 SER B O 1
ATOM 1492 N N . GLY B 1 71 ? -20.239 -8.179 102.217 1.00 55.53 577 GLY B N 1
ATOM 1493 C CA . GLY B 1 71 ? -21.308 -7.358 101.649 1.00 54.31 577 GLY B CA 1
ATOM 1494 C C . GLY B 1 71 ? -20.823 -6.470 100.502 1.00 53.27 577 GLY B C 1
ATOM 1495 O O . GLY B 1 71 ? -19.661 -6.504 100.133 1.00 53.11 577 GLY B O 1
ATOM 1496 N N . THR B 1 72 ? -21.713 -5.661 99.946 1.00 51.83 578 THR B N 1
ATOM 1497 C CA . THR B 1 72 ? -21.419 -4.930 98.726 1.00 50.80 578 THR B CA 1
ATOM 1498 C C . THR B 1 72 ? -21.576 -3.414 98.884 1.00 49.97 578 THR B C 1
ATOM 1499 O O . THR B 1 72 ? -21.424 -2.635 97.927 1.00 49.48 578 THR B O 1
ATOM 1503 N N . GLU B 1 73 ? -21.831 -2.993 100.116 1.00 48.78 579 GLU B N 1
ATOM 1504 C CA . GLU B 1 73 ? -22.046 -1.599 100.396 1.00 47.87 579 GLU B CA 1
ATOM 1505 C C . GLU B 1 73 ? -21.778 -1.238 101.834 1.00 47.11 579 GLU B C 1
ATOM 1506 O O . GLU B 1 73 ? -21.562 -2.087 102.701 1.00 46.86 579 GLU B O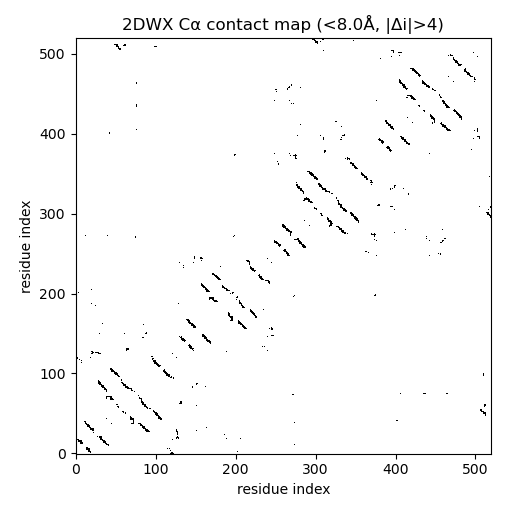 1
ATOM 1512 N N . LEU B 1 74 ? -21.800 0.064 102.063 1.00 46.07 580 LEU B N 1
ATOM 1513 C CA . LEU B 1 74 ? -21.460 0.637 103.328 1.00 44.92 580 LEU B CA 1
ATOM 1514 C C . LEU B 1 74 ? -22.306 1.901 103.492 1.00 43.68 580 LEU B C 1
ATOM 1515 O O . LEU B 1 74 ? -22.500 2.667 102.528 1.00 43.33 580 LEU B O 1
ATOM 1520 N N . PRO B 1 75 ? -22.839 2.103 104.700 1.00 41.91 581 PRO B N 1
ATOM 1521 C CA . PRO B 1 75 ? -23.571 3.321 105.000 1.00 40.86 581 PRO B CA 1
ATOM 1522 C C . PRO B 1 75 ? -22.635 4.477 105.152 1.00 39.93 581 PRO B C 1
ATOM 1523 O O . PRO B 1 75 ? -21.395 4.307 105.253 1.00 39.37 581 PRO B O 1
ATOM 1527 N N . ALA B 1 76 ? -23.259 5.648 105.148 1.00 38.84 582 ALA B N 1
ATOM 1528 C CA . ALA B 1 76 ? -22.606 6.889 105.458 1.00 38.48 582 ALA B CA 1
ATOM 1529 C C . ALA B 1 76 ? -22.181 6.781 106.902 1.00 38.11 582 ALA B C 1
ATOM 1530 O O . ALA B 1 76 ? -22.804 6.061 107.684 1.00 38.43 582 ALA B O 1
ATOM 1532 N N . PHE B 1 77 ? -21.130 7.505 107.259 1.00 37.31 583 PHE B N 1
ATOM 1533 C CA . PHE B 1 77 ? -20.468 7.302 108.523 1.00 36.60 583 PHE B CA 1
ATOM 1534 C C . PHE B 1 77 ? -21.394 7.593 109.681 1.00 36.00 583 PHE B C 1
ATOM 1535 O O . PHE B 1 77 ? -21.865 8.722 109.857 1.00 35.35 583 PHE B O 1
ATOM 1543 N N . ASN B 1 78 ? -21.664 6.542 110.439 1.00 35.38 584 ASN B N 1
ATOM 1544 C CA . ASN B 1 78 ? -22.363 6.649 111.708 1.00 35.75 584 ASN B CA 1
ATOM 1545 C C . ASN B 1 78 ? -21.875 5.512 112.639 1.00 34.09 584 ASN B C 1
ATOM 1546 O O . ASN B 1 78 ? -22.431 4.444 112.667 1.00 33.11 584 ASN B O 1
ATOM 1551 N N . PRO B 1 79 ? -20.795 5.766 113.360 1.00 33.17 585 PRO B N 1
ATOM 1552 C CA . PRO B 1 79 ? -20.048 4.722 114.070 1.00 32.77 585 PRO B CA 1
ATOM 1553 C C . PRO B 1 79 ? -20.819 4.050 115.172 1.00 31.93 585 PRO B C 1
ATOM 1554 O O . PRO B 1 79 ? -20.575 2.880 115.437 1.00 31.71 585 PRO B O 1
ATOM 1558 N N . ILE B 1 80 ? -21.738 4.795 115.780 1.00 30.03 586 ILE B N 1
ATOM 1559 C CA . ILE B 1 80 ? -22.562 4.319 116.873 1.00 29.12 586 ILE B CA 1
ATOM 1560 C C . ILE B 1 80 ? -23.782 3.563 116.405 1.00 30.28 586 ILE B C 1
ATOM 1561 O O . ILE B 1 80 ? -24.017 2.459 116.866 1.00 30.23 586 ILE B O 1
ATOM 1566 N N . VAL B 1 81 ? -24.577 4.176 115.545 1.00 32.81 587 VAL B N 1
ATOM 1567 C CA . VAL B 1 81 ? -25.803 3.554 115.053 1.00 33.86 587 VAL B CA 1
ATOM 1568 C C . VAL B 1 81 ? -25.532 2.469 114.029 1.00 34.46 587 VAL B C 1
ATOM 1569 O O . VAL B 1 81 ? -26.129 1.421 114.112 1.00 33.94 587 VAL B O 1
ATOM 1573 N N . HIS B 1 82 ? -24.695 2.745 113.030 1.00 35.53 588 HIS B N 1
ATOM 1574 C CA . HIS B 1 82 ? -24.436 1.781 111.954 1.00 36.11 588 HIS B CA 1
ATOM 1575 C C . HIS B 1 82 ? -22.951 1.525 111.682 1.00 36.16 588 HIS B C 1
ATOM 1576 O O . HIS B 1 82 ? -22.480 1.684 110.538 1.00 36.15 588 HIS B O 1
ATOM 1583 N N . PRO B 1 83 ? -22.225 1.044 112.677 1.00 36.12 589 PRO B N 1
ATOM 1584 C CA . PRO B 1 83 ? -20.818 0.678 112.475 1.00 35.79 589 PRO B CA 1
ATOM 1585 C C . PRO B 1 83 ? -20.762 -0.410 111.418 1.00 35.56 589 PRO B C 1
ATOM 1586 O O . PRO B 1 83 ? -21.625 -1.295 111.416 1.00 34.67 589 PRO B O 1
ATOM 1590 N N . SER B 1 84 ? -19.796 -0.325 110.512 1.00 35.84 590 SER B N 1
ATOM 1591 C CA . SER B 1 84 ? -19.772 -1.212 109.338 1.00 36.17 590 SER B CA 1
ATOM 1592 C C . SER B 1 84 ? -18.387 -1.523 108.855 1.00 35.32 590 SER B C 1
ATOM 1593 O O . SER B 1 84 ? -17.465 -0.797 109.131 1.00 36.24 590 SER B O 1
ATOM 1596 N N . ALA B 1 85 ? -18.268 -2.621 108.133 1.00 34.80 591 ALA B N 1
ATOM 1597 C CA . ALA B 1 85 ? -16.991 -3.105 107.632 1.00 34.32 591 ALA B CA 1
ATOM 1598 C C . ALA B 1 85 ? -17.226 -4.234 106.630 1.00 34.17 591 ALA B C 1
ATOM 1599 O O . ALA B 1 85 ? -18.007 -5.150 106.880 1.00 33.65 591 ALA B O 1
ATOM 1601 N N . ILE B 1 86 ? -16.551 -4.155 105.488 1.00 32.98 592 ILE B N 1
ATOM 1602 C CA . ILE B 1 86 ? -16.599 -5.220 104.510 1.00 32.24 592 ILE B CA 1
ATOM 1603 C C . ILE B 1 86 ? -15.305 -5.924 104.641 1.00 34.15 592 ILE B C 1
ATOM 1604 O O . ILE B 1 86 ? -14.270 -5.293 104.754 1.00 32.74 592 ILE B O 1
ATOM 1609 N N . THR B 1 87 ? -15.385 -7.254 104.644 1.00 38.85 593 THR B N 1
ATOM 1610 C CA . THR B 1 87 ? -14.227 -8.134 104.803 1.00 41.14 593 THR B CA 1
ATOM 1611 C C . THR B 1 87 ? -14.248 -9.090 103.658 1.00 43.40 593 THR B C 1
ATOM 1612 O O . THR B 1 87 ? -15.281 -9.630 103.337 1.00 43.78 593 THR B O 1
ATOM 1616 N N . GLN B 1 88 ? -13.106 -9.346 103.056 1.00 46.83 594 GLN B N 1
ATOM 1617 C CA . GLN B 1 88 ? -13.044 -10.348 102.003 1.00 49.03 594 GLN B CA 1
ATOM 1618 C C . GLN B 1 88 ? -11.680 -11.031 102.013 1.00 51.20 594 GLN B C 1
ATOM 1619 O O . GLN B 1 88 ? -10.651 -10.367 102.088 1.00 50.55 594 GLN B O 1
ATOM 1625 N N . VAL B 1 89 ? -11.662 -12.357 101.962 1.00 54.14 595 VAL B N 1
ATOM 1626 C CA . VAL B 1 89 ? -10.384 -13.064 101.990 1.00 56.89 595 VAL B CA 1
ATOM 1627 C C . VAL B 1 89 ? -9.899 -13.514 100.603 1.00 59.27 595 VAL B C 1
ATOM 1628 O O . VAL B 1 89 ? -10.669 -14.037 99.823 1.00 59.35 595 VAL B O 1
ATOM 1632 N N . LEU B 1 90 ? -8.617 -13.306 100.315 1.00 62.40 596 LEU B N 1
ATOM 1633 C CA . LEU B 1 90 ? -7.958 -13.946 99.171 1.00 65.06 596 LEU B CA 1
ATOM 1634 C C . LEU B 1 90 ? -6.695 -14.725 99.584 1.00 66.90 596 LEU B C 1
ATOM 1635 O O . LEU B 1 90 ? -5.802 -14.190 100.256 1.00 67.13 596 LEU B O 1
ATOM 1640 N N . LEU B 1 91 ? -6.651 -15.995 99.183 1.00 69.07 597 LEU B N 1
ATOM 1641 C CA . LEU B 1 91 ? -5.518 -16.882 99.446 1.00 70.71 597 LEU B CA 1
ATOM 1642 C C . LEU B 1 91 ? -4.461 -16.817 98.326 1.00 72.21 597 LEU B C 1
ATOM 1643 O O . LEU B 1 91 ? -4.700 -16.229 97.261 1.00 72.58 597 LEU B O 1
ATOM 1648 N N . LEU B 1 92 ? -3.299 -17.425 98.587 1.00 73.92 598 LEU B N 1
ATOM 1649 C CA . LEU B 1 92 ? -2.163 -17.458 97.647 1.00 75.14 598 LEU B CA 1
ATOM 1650 C C . LEU B 1 92 ? -1.452 -18.831 97.648 1.00 76.45 598 LEU B C 1
ATOM 1651 O O . LEU B 1 92 ? -1.601 -19.607 98.597 1.00 76.69 598 LEU B O 1
ATOM 1656 N N . ALA B 1 93 ? -0.696 -19.125 96.582 1.00 77.84 599 ALA B N 1
ATOM 1657 C CA . ALA B 1 93 ? 0.225 -20.281 96.543 1.00 78.75 599 ALA B CA 1
ATOM 1658 C C . ALA B 1 93 ? 1.634 -19.821 96.146 1.00 79.56 599 ALA B C 1
ATOM 1659 O O . ALA B 1 93 ? 1.835 -18.643 95.898 1.00 79.35 599 ALA B O 1
ATOM 1661 N N . ASN B 1 94 ? 2.589 -20.759 96.089 1.00 81.03 600 ASN B N 1
ATOM 1662 C CA . ASN B 1 94 ? 4.027 -20.502 95.793 1.00 81.96 600 ASN B CA 1
ATOM 1663 C C . ASN B 1 94 ? 4.399 -19.116 95.185 1.00 83.10 600 ASN B C 1
ATOM 1664 O O . ASN B 1 94 ? 4.407 -18.964 93.964 1.00 83.47 600 ASN B O 1
ATOM 1669 N N . PRO B 1 95 ? 4.709 -18.128 96.035 1.00 84.24 601 PRO B N 1
ATOM 1670 C CA . PRO B 1 95 ? 5.010 -16.743 95.614 1.00 84.99 601 PRO B CA 1
ATOM 1671 C C . PRO B 1 95 ? 6.420 -16.444 95.056 1.00 85.90 601 PRO B C 1
ATOM 1672 O O . PRO B 1 95 ? 6.547 -16.351 93.841 1.00 85.82 601 PRO B O 1
ATOM 1676 N N . GLN B 1 96 ? 7.428 -16.272 95.920 1.00 87.05 602 GLN B N 1
ATOM 1677 C CA . GLN B 1 96 ? 8.792 -15.887 95.535 1.00 87.88 602 GLN B CA 1
ATOM 1678 C C . GLN B 1 96 ? 8.781 -14.570 94.751 1.00 88.62 602 GLN B C 1
ATOM 1679 O O . GLN B 1 96 ? 9.417 -14.437 93.697 1.00 88.73 602 GLN B O 1
ATOM 1685 N N . LYS B 1 97 ? 8.046 -13.603 95.290 1.00 89.26 603 LYS B N 1
ATOM 1686 C CA . LYS B 1 97 ? 7.848 -12.328 94.628 1.00 89.90 603 LYS B CA 1
ATOM 1687 C C . LYS B 1 97 ? 7.649 -11.236 95.654 1.00 90.61 603 LYS B C 1
ATOM 1688 O O . LYS B 1 97 ? 6.951 -11.441 96.653 1.00 90.85 603 LYS B O 1
ATOM 1694 N N . GLU B 1 98 ? 8.237 -10.068 95.388 1.00 91.34 604 GLU B N 1
ATOM 1695 C CA . GLU B 1 98 ? 8.160 -8.920 96.305 1.00 91.91 604 GLU B CA 1
ATOM 1696 C C . GLU B 1 98 ? 6.871 -8.110 96.088 1.00 91.76 604 GLU B C 1
ATOM 1697 O O . GLU B 1 98 ? 5.761 -8.559 96.417 1.00 91.54 604 GLU B O 1
ATOM 1703 N N . ARG B 1 103 ? -1.746 -4.743 91.418 1.00 68.31 609 ARG B N 1
ATOM 1704 C CA . ARG B 1 103 ? -2.675 -4.254 90.387 1.00 68.20 609 ARG B CA 1
ATOM 1705 C C . ARG B 1 103 ? -4.147 -4.667 90.601 1.00 66.95 609 ARG B C 1
ATOM 1706 O O . ARG B 1 103 ? -4.655 -5.531 89.884 1.00 67.14 609 ARG B O 1
ATOM 1714 N N . TYR B 1 104 ? -4.829 -4.037 91.562 1.00 65.30 610 TYR B N 1
ATOM 1715 C CA . TYR B 1 104 ? -6.241 -4.351 91.874 1.00 63.79 610 TYR B CA 1
ATOM 1716 C C . TYR B 1 104 ? -7.226 -3.567 90.985 1.00 63.43 610 TYR B C 1
ATOM 1717 O O . TYR B 1 104 ? -6.880 -2.533 90.390 1.00 62.45 610 TYR B O 1
ATOM 1726 N N . LYS B 1 105 ? -8.457 -4.074 90.945 1.00 62.95 611 LYS B N 1
ATOM 1727 C CA . LYS B 1 105 ? -9.568 -3.449 90.248 1.00 62.66 611 LYS B CA 1
ATOM 1728 C C . LYS B 1 105 ? -10.710 -3.209 91.245 1.00 61.94 611 LYS B C 1
ATOM 1729 O O . LYS B 1 105 ? -11.572 -4.049 91.449 1.00 61.64 611 LYS B O 1
ATOM 1735 N N . LEU B 1 106 ? -10.682 -2.040 91.864 1.00 61.56 612 LEU B N 1
ATOM 1736 C CA . LEU B 1 106 ? -11.717 -1.582 92.787 1.00 61.28 612 LEU B CA 1
ATOM 1737 C C . LEU B 1 106 ? -12.812 -0.823 92.032 1.00 60.75 612 LEU B C 1
ATOM 1738 O O . LEU B 1 106 ? -12.518 0.062 91.249 1.00 60.67 612 LEU B O 1
ATOM 1743 N N . THR B 1 107 ? -14.072 -1.154 92.295 1.00 60.25 613 THR B N 1
ATOM 1744 C CA . THR B 1 107 ? -15.221 -0.455 91.704 1.00 59.72 613 THR B CA 1
ATOM 1745 C C . THR B 1 107 ? -16.253 -0.090 92.778 1.00 58.51 613 THR B C 1
ATOM 1746 O O . THR B 1 107 ? -16.500 -0.851 93.693 1.00 58.00 613 THR B O 1
ATOM 1750 N N . PHE B 1 108 ? -16.856 1.083 92.659 1.00 57.64 614 PHE B N 1
ATOM 1751 C CA . PHE B 1 108 ? -17.862 1.510 93.622 1.00 56.84 614 PHE B CA 1
ATOM 1752 C C . PHE B 1 108 ? -18.635 2.749 93.199 1.00 57.40 614 PHE B C 1
ATOM 1753 O O . PHE B 1 108 ? -18.143 3.625 92.477 1.00 57.40 614 PHE B O 1
ATOM 1761 N N . THR B 1 109 ? -19.842 2.827 93.730 1.00 57.67 615 THR B N 1
ATOM 1762 C CA . THR B 1 109 ? -20.785 3.870 93.408 1.00 58.11 615 THR B CA 1
ATOM 1763 C C . THR B 1 109 ? -20.910 4.770 94.633 1.00 57.74 615 THR B C 1
ATOM 1764 O O . THR B 1 109 ? -20.916 4.301 95.758 1.00 58.44 615 THR B O 1
ATOM 1768 N N . MET B 1 110 ? -21.016 6.062 94.429 1.00 57.26 616 MET B N 1
ATOM 1769 C CA . MET B 1 110 ? -21.049 6.978 95.552 1.00 57.21 616 MET B CA 1
ATOM 1770 C C . MET B 1 110 ? -21.893 8.232 95.214 1.00 57.30 616 MET B C 1
ATOM 1771 O O . MET B 1 110 ? -21.367 9.353 95.097 1.00 56.06 616 MET B O 1
ATOM 1776 N N . GLY B 1 111 ? -23.206 7.999 95.070 1.00 57.50 617 GLY B N 1
ATOM 1777 C CA . GLY B 1 111 ? -24.177 9.023 94.712 1.00 57.77 617 GLY B CA 1
ATOM 1778 C C . GLY B 1 111 ? -23.716 10.131 93.763 1.00 57.83 617 GLY B C 1
ATOM 1779 O O . GLY B 1 111 ? -22.944 10.984 94.161 1.00 57.60 617 GLY B O 1
ATOM 1780 N N . ASP B 1 112 ? -24.204 10.119 92.521 1.00 58.11 618 ASP B N 1
ATOM 1781 C CA . ASP B 1 112 ? -23.861 11.131 91.493 1.00 58.24 618 ASP B CA 1
ATOM 1782 C C . ASP B 1 112 ? -22.378 11.096 91.072 1.00 58.31 618 ASP B C 1
ATOM 1783 O O . ASP B 1 112 ? -21.920 11.986 90.349 1.00 58.65 618 ASP B O 1
ATOM 1788 N N . GLN B 1 113 ? -21.673 10.032 91.485 1.00 58.31 619 GLN B N 1
ATOM 1789 C CA . GLN B 1 113 ? -20.231 9.813 91.253 1.00 57.81 619 GLN B CA 1
ATOM 1790 C C . GLN B 1 113 ? -19.907 8.306 91.247 1.00 57.57 619 GLN B C 1
ATOM 1791 O O . GLN B 1 113 ? -20.089 7.628 92.240 1.00 57.18 619 GLN B O 1
ATOM 1797 N N . THR B 1 114 ? -19.434 7.801 90.114 1.00 57.60 620 THR B N 1
ATOM 1798 C CA . THR B 1 114 ? -19.080 6.396 89.934 1.00 57.53 620 THR B CA 1
ATOM 1799 C C . THR B 1 114 ? -17.559 6.268 89.808 1.00 57.63 620 THR B C 1
ATOM 1800 O O . THR B 1 114 ? -16.875 7.201 89.380 1.00 57.12 620 THR B O 1
ATOM 1804 N N . TYR B 1 115 ? -17.032 5.115 90.207 1.00 58.25 621 TYR B N 1
ATOM 1805 C CA . TYR B 1 115 ? -15.577 4.909 90.273 1.00 58.49 621 TYR B CA 1
ATOM 1806 C C . TYR B 1 115 ? -15.135 3.563 89.739 1.00 59.75 621 TYR B C 1
ATOM 1807 O O . TYR B 1 115 ? -15.862 2.566 89.812 1.00 59.74 621 TYR B O 1
ATOM 1816 N N . ASN B 1 116 ? -13.917 3.577 89.214 1.00 61.17 622 ASN B N 1
ATOM 1817 C CA . ASN B 1 116 ? -13.261 2.419 88.638 1.00 62.57 622 ASN B CA 1
ATOM 1818 C C . ASN B 1 116 ? -11.798 2.702 88.870 1.00 63.18 622 ASN B C 1
ATOM 1819 O O . ASN B 1 116 ? -11.186 3.528 88.202 1.00 62.97 622 ASN B O 1
ATOM 1824 N N . GLU B 1 117 ? -11.269 2.069 89.900 1.00 64.47 623 GLU B N 1
ATOM 1825 C CA . GLU B 1 117 ? -9.938 2.358 90.374 1.00 65.20 623 GLU B CA 1
ATOM 1826 C C . GLU B 1 117 ? -9.016 1.161 90.207 1.00 66.08 623 GLU B C 1
ATOM 1827 O O . GLU B 1 117 ? -9.450 0.010 90.018 1.00 65.44 623 GLU B O 1
ATOM 1833 N N . MET B 1 118 ? -7.732 1.489 90.284 1.00 67.43 624 MET B N 1
ATOM 1834 C CA . MET B 1 118 ? -6.639 0.594 89.942 1.00 68.53 624 MET B CA 1
ATOM 1835 C C . MET B 1 118 ? -5.395 1.041 90.699 1.00 68.88 624 MET B C 1
ATOM 1836 O O . MET B 1 118 ? -5.188 2.228 90.944 1.00 68.42 624 MET B O 1
ATOM 1841 N N . GLY B 1 119 ? -4.572 0.081 91.081 1.00 69.89 625 GLY B N 1
ATOM 1842 C CA . GLY B 1 119 ? -3.348 0.392 91.804 1.00 70.84 625 GLY B CA 1
ATOM 1843 C C . GLY B 1 119 ? -2.440 -0.807 91.982 1.00 71.56 625 GLY B C 1
ATOM 1844 O O . GLY B 1 119 ? -2.816 -1.931 91.690 1.00 71.69 625 GLY B O 1
ATOM 1845 N N . ASP B 1 120 ? -1.238 -0.558 92.475 1.00 72.72 626 ASP B N 1
ATOM 1846 C CA . ASP B 1 120 ? -0.212 -1.591 92.564 1.00 73.69 626 ASP B CA 1
ATOM 1847 C C . ASP B 1 120 ? 0.100 -1.847 94.032 1.00 74.24 626 ASP B C 1
ATOM 1848 O O . ASP B 1 120 ? 0.104 -0.896 94.829 1.00 74.16 626 ASP B O 1
ATOM 1853 N N . VAL B 1 121 ? 0.323 -3.116 94.403 1.00 75.01 627 VAL B N 1
ATOM 1854 C CA . VAL B 1 121 ? 0.815 -3.437 95.769 1.00 75.73 627 VAL B CA 1
ATOM 1855 C C . VAL B 1 121 ? 1.952 -4.481 95.829 1.00 76.20 627 VAL B C 1
ATOM 1856 O O . VAL B 1 121 ? 1.835 -5.611 95.311 1.00 75.23 627 VAL B O 1
ATOM 1860 N N . ASP B 1 122 ? 3.013 -4.067 96.532 1.00 77.06 628 ASP B N 1
ATOM 1861 C CA . ASP B 1 122 ? 4.285 -4.778 96.612 1.00 77.97 628 ASP B CA 1
ATOM 1862 C C . ASP B 1 122 ? 4.930 -4.706 98.022 1.00 78.86 628 ASP B C 1
ATOM 1863 O O . ASP B 1 122 ? 6.153 -4.836 98.172 1.00 78.95 628 ASP B O 1
ATOM 1868 N N . GLN B 1 123 ? 4.104 -4.486 99.043 1.00 79.97 629 GLN B N 1
ATOM 1869 C CA . GLN B 1 123 ? 4.538 -4.492 100.447 1.00 80.63 629 GLN B CA 1
ATOM 1870 C C . GLN B 1 123 ? 4.141 -5.834 101.069 1.00 81.02 629 GLN B C 1
ATOM 1871 O O . GLN B 1 123 ? 3.847 -5.915 102.249 1.00 80.84 629 GLN B O 1
ATOM 1877 N N . PHE B 1 124 ? 4.122 -6.886 100.266 1.00 81.77 630 PHE B N 1
ATOM 1878 C CA . PHE B 1 124 ? 3.799 -8.204 100.771 1.00 82.53 630 PHE B CA 1
ATOM 1879 C C . PHE B 1 124 ? 4.872 -8.651 101.774 1.00 83.05 630 PHE B C 1
ATOM 1880 O O . PHE B 1 124 ? 5.923 -8.010 101.887 1.00 82.88 630 PHE B O 1
ATOM 1888 N N . PRO B 1 125 ? 4.588 -9.703 102.543 1.00 83.69 631 PRO B N 1
ATOM 1889 C CA . PRO B 1 125 ? 5.563 -10.236 103.494 1.00 84.02 631 PRO B CA 1
ATOM 1890 C C . PRO B 1 125 ? 6.441 -11.293 102.831 1.00 84.28 631 PRO B C 1
ATOM 1891 O O . PRO B 1 125 ? 5.934 -12.088 102.045 1.00 83.86 631 PRO B O 1
ATOM 1895 N N . PRO B 1 126 ? 7.730 -11.306 103.131 1.00 84.82 632 PRO B N 1
ATOM 1896 C CA . PRO B 1 126 ? 8.653 -12.295 102.555 1.00 85.10 632 PRO B CA 1
ATOM 1897 C C . PRO B 1 126 ? 8.115 -13.743 102.627 1.00 85.29 632 PRO B C 1
ATOM 1898 O O . PRO B 1 126 ? 7.661 -14.166 103.674 1.00 85.31 632 PRO B O 1
ATOM 1902 N N . PRO B 1 127 ? 8.132 -14.491 101.543 1.00 85.50 633 PRO B N 1
ATOM 1903 C CA . PRO B 1 127 ? 7.592 -15.855 101.556 1.00 85.75 633 PRO B CA 1
ATOM 1904 C C . PRO B 1 127 ? 8.344 -16.865 102.447 1.00 85.91 633 PRO B C 1
ATOM 1905 O O . PRO B 1 127 ? 7.805 -17.940 102.707 1.00 85.75 633 PRO B O 1
ATOM 1909 N N . GLU B 1 128 ? 9.543 -16.518 102.920 1.00 86.09 634 GLU B N 1
ATOM 1910 C CA . GLU B 1 128 ? 10.276 -17.356 103.879 1.00 86.25 634 GLU B CA 1
ATOM 1911 C C . GLU B 1 128 ? 9.589 -17.348 105.246 1.00 86.08 634 GLU B C 1
ATOM 1912 O O . GLU B 1 128 ? 9.980 -18.114 106.141 1.00 86.01 634 GLU B O 1
ATOM 1918 N N . THR B 1 129 ? 8.581 -16.483 105.401 1.00 85.56 635 THR B N 1
ATOM 1919 C CA . THR B 1 129 ? 7.943 -16.249 106.692 1.00 85.16 635 THR B CA 1
ATOM 1920 C C . THR B 1 129 ? 6.440 -16.590 106.744 1.00 84.55 635 THR B C 1
ATOM 1921 O O . THR B 1 129 ? 5.901 -16.786 107.830 1.00 84.44 635 THR B O 1
ATOM 1925 N N . TRP B 1 130 ? 5.788 -16.717 105.588 1.00 83.96 636 TRP B N 1
ATOM 1926 C CA . TRP B 1 130 ? 4.345 -17.024 105.512 1.00 83.55 636 TRP B CA 1
ATOM 1927 C C . TRP B 1 130 ? 3.885 -18.137 106.461 1.00 83.66 636 TRP B C 1
ATOM 1928 O O . TRP B 1 130 ? 2.721 -18.158 106.888 1.00 83.80 636 TRP B O 1
ATOM 1939 N N . GLY B 1 131 ? 4.781 -19.084 106.732 1.00 83.47 637 GLY B N 1
ATOM 1940 C CA . GLY B 1 131 ? 4.558 -20.106 107.734 1.00 83.35 637 GLY B CA 1
ATOM 1941 C C . GLY B 1 131 ? 5.193 -19.703 109.050 1.00 83.21 637 GLY B C 1
ATOM 1942 O O . GLY B 1 131 ? 6.139 -20.329 109.513 1.00 83.46 637 GLY B O 1
ATOM 1943 N N . SER B 1 132 ? 4.662 -18.646 109.648 1.00 83.08 638 SER B N 1
ATOM 1944 C CA . SER B 1 132 ? 5.184 -18.099 110.894 1.00 82.88 638 SER B CA 1
ATOM 1945 C C . SER B 1 132 ? 4.148 -17.106 111.459 1.00 82.89 638 SER B C 1
ATOM 1946 O O . SER B 1 132 ? 3.569 -17.326 112.527 1.00 82.66 638 SER B O 1
ATOM 1949 N N . LEU B 1 133 ? 3.904 -16.046 110.692 1.00 82.81 639 LEU B N 1
ATOM 1950 C CA . LEU B 1 133 ? 2.927 -14.987 110.994 1.00 82.84 639 LEU B CA 1
ATOM 1951 C C . LEU B 1 133 ? 1.814 -15.356 111.997 1.00 82.55 639 LEU B C 1
ATOM 1952 O O . LEU B 1 133 ? 2.170 -15.413 113.193 1.00 47.55 639 LEU B O 1
ATOM 1958 N N . ILE C 1 6 ? -36.999 11.491 122.148 1.00 34.53 512 ILE C N 1
ATOM 1959 C CA . ILE C 1 6 ? -37.768 11.980 120.931 1.00 34.74 512 ILE C CA 1
ATOM 1960 C C . ILE C 1 6 ? -38.896 12.955 121.325 1.00 35.95 512 ILE C C 1
ATOM 1961 O O . ILE C 1 6 ? -39.173 13.915 120.577 1.00 35.03 512 ILE C O 1
ATOM 1966 N N . LEU C 1 7 ? -39.548 12.673 122.472 1.00 38.19 513 LEU C N 1
ATOM 1967 C CA . LEU C 1 7 ? -40.720 13.425 122.930 1.00 38.62 513 LEU C CA 1
ATOM 1968 C C . LEU C 1 7 ? -40.268 14.473 123.944 1.00 38.51 513 LEU C C 1
ATOM 1969 O O . LEU C 1 7 ? -39.484 14.158 124.845 1.00 37.65 513 LEU C O 1
ATOM 1974 N N . PRO C 1 8 ? -40.785 15.699 123.804 1.00 37.89 514 PRO C N 1
ATOM 1975 C CA . PRO C 1 8 ? -40.483 16.792 124.709 1.00 37.13 514 PRO C CA 1
ATOM 1976 C C . PRO C 1 8 ? -40.970 16.541 126.117 1.00 36.55 514 PRO C C 1
ATOM 1977 O O . PRO C 1 8 ? -41.955 15.841 126.333 1.00 37.10 514 PRO C O 1
ATOM 1981 N N . VAL C 1 9 ? -40.282 17.161 127.063 1.00 35.85 515 VAL C N 1
ATOM 1982 C CA . VAL C 1 9 ? -40.546 17.019 128.483 1.00 34.99 515 VAL C CA 1
ATOM 1983 C C . VAL C 1 9 ? -41.054 18.352 129.032 1.00 34.23 515 VAL C C 1
ATOM 1984 O O . VAL C 1 9 ? -40.460 19.373 128.804 1.00 34.04 515 VAL C O 1
ATOM 1988 N N . THR C 1 10 ? -42.180 18.348 129.725 1.00 33.91 516 THR C N 1
ATOM 1989 C CA . THR C 1 10 ? -42.658 19.577 130.352 1.00 33.60 516 THR C CA 1
ATOM 1990 C C . THR C 1 10 ? -42.013 19.765 131.716 1.00 33.53 516 THR C C 1
ATOM 1991 O O . THR C 1 10 ? -42.138 18.941 132.606 1.00 33.29 516 THR C O 1
ATOM 1995 N N . VAL C 1 11 ? -41.311 20.879 131.834 1.00 33.09 517 VAL C N 1
ATOM 1996 C CA . VAL C 1 11 ? -40.510 21.189 132.974 1.00 32.49 517 VAL C CA 1
ATOM 1997 C C . VAL C 1 11 ? -41.359 22.002 133.885 1.00 32.92 517 VAL C C 1
ATOM 1998 O O . VAL C 1 11 ? -41.464 21.678 135.048 1.00 32.80 517 VAL C O 1
ATOM 2002 N N . TYR C 1 12 ? -41.939 23.080 133.350 1.00 33.49 518 TYR C N 1
ATOM 2003 C CA . TYR C 1 12 ? -42.704 24.043 134.139 1.00 33.34 518 TYR C CA 1
ATOM 2004 C C . TYR C 1 12 ? -44.048 24.278 133.477 1.00 33.80 518 TYR C C 1
ATOM 2005 O O . TYR C 1 12 ? -44.113 24.385 132.262 1.00 34.12 518 TYR C O 1
ATOM 2014 N N . ASP C 1 13 ? -45.123 24.332 134.261 1.00 34.53 519 ASP C N 1
ATOM 2015 C CA . ASP C 1 13 ? -46.459 24.564 133.697 1.00 35.40 519 ASP C CA 1
ATOM 2016 C C . ASP C 1 13 ? -47.446 25.209 134.650 1.00 35.63 519 ASP C C 1
ATOM 2017 O O . ASP C 1 13 ? -48.315 24.520 135.153 1.00 36.21 519 ASP C O 1
ATOM 2022 N N . GLN C 1 14 ? -47.299 26.506 134.920 1.00 35.46 520 GLN C N 1
ATOM 2023 C CA . GLN C 1 14 ? -48.218 27.225 135.788 1.00 35.53 520 GLN C CA 1
ATOM 2024 C C . GLN C 1 14 ? -48.495 28.608 135.248 1.00 35.66 520 GLN C C 1
ATOM 2025 O O . GLN C 1 14 ? -47.630 29.184 134.583 1.00 35.66 520 GLN C O 1
ATOM 2031 N N . HIS C 1 15 ? -49.693 29.143 135.542 1.00 35.51 521 HIS C N 1
ATOM 2032 C CA . HIS C 1 15 ? -50.085 30.506 135.149 1.00 35.32 521 HIS C CA 1
ATOM 2033 C C . HIS C 1 15 ? -50.107 30.783 133.644 1.00 35.33 521 HIS C C 1
ATOM 2034 O O . HIS C 1 15 ? -50.028 31.916 133.221 1.00 35.62 521 HIS C O 1
ATOM 2041 N N . GLY C 1 16 ? -50.260 29.740 132.853 1.00 36.06 522 GLY C N 1
ATOM 2042 C CA . GLY C 1 16 ? -50.193 29.832 131.408 1.00 36.06 522 GLY C CA 1
ATOM 2043 C C . GLY C 1 16 ? -48.786 30.026 130.889 1.00 35.87 522 GLY C C 1
ATOM 2044 O O . GLY C 1 16 ? -48.622 30.453 129.757 1.00 36.15 522 GLY C O 1
ATOM 2045 N N . PHE C 1 17 ? -47.781 29.682 131.698 1.00 35.32 523 PHE C N 1
ATOM 2046 C CA . PHE C 1 17 ? -46.373 29.830 131.336 1.00 34.27 523 PHE C CA 1
ATOM 2047 C C . PHE C 1 17 ? -45.797 28.459 131.306 1.00 34.09 523 PHE C C 1
ATOM 2048 O O . PHE C 1 17 ? -45.647 27.837 132.339 1.00 33.91 523 PHE C O 1
ATOM 2056 N N . ARG C 1 18 ? -45.468 27.978 130.122 1.00 33.98 524 ARG C N 1
ATOM 2057 C CA . ARG C 1 18 ? -45.094 26.590 129.958 1.00 33.81 524 ARG C CA 1
ATOM 2058 C C . ARG C 1 18 ? -43.679 26.501 129.382 1.00 31.93 524 ARG C C 1
ATOM 2059 O O . ARG C 1 18 ? -43.442 27.030 128.308 1.00 33.15 524 ARG C O 1
ATOM 2067 N N . ILE C 1 19 ? -42.752 25.850 130.095 1.00 28.76 525 ILE C N 1
ATOM 2068 C CA . ILE C 1 19 ? -41.397 25.570 129.623 1.00 26.75 525 ILE C CA 1
ATOM 2069 C C . ILE C 1 19 ? -41.239 24.089 129.310 1.00 27.27 525 ILE C C 1
ATOM 2070 O O . ILE C 1 19 ? -41.666 23.236 130.087 1.00 26.81 525 ILE C O 1
ATOM 2075 N N . LEU C 1 20 ? -40.605 23.773 128.183 1.00 28.26 526 LEU C N 1
ATOM 2076 C CA . LEU C 1 20 ? -40.382 22.384 127.803 1.00 28.61 526 LEU C CA 1
ATOM 2077 C C . LEU C 1 20 ? -38.960 22.173 127.317 1.00 27.77 526 LEU C C 1
ATOM 2078 O O . LEU C 1 20 ? -38.350 23.094 126.810 1.00 28.63 526 LEU C O 1
ATOM 2083 N N . PHE C 1 21 ? -38.451 20.953 127.477 1.00 26.24 527 PHE C N 1
ATOM 2084 C CA . PHE C 1 21 ? -37.170 20.555 126.926 1.00 24.99 527 PHE C CA 1
ATOM 2085 C C . PHE C 1 21 ? -37.320 19.767 125.660 1.00 24.13 527 PHE C C 1
ATOM 2086 O O . PHE C 1 21 ? -38.027 18.788 125.652 1.00 24.66 527 PHE C O 1
ATOM 2094 N N . HIS C 1 22 ? -36.667 20.220 124.598 1.00 23.32 528 HIS C N 1
ATOM 2095 C CA . HIS C 1 22 ? -36.502 19.456 123.384 1.00 24.08 528 HIS C CA 1
ATOM 2096 C C . HIS C 1 22 ? -35.084 18.870 123.313 1.00 24.11 528 HIS C C 1
ATOM 2097 O O . HIS C 1 22 ? -34.123 19.585 123.478 1.00 23.44 528 HIS C O 1
ATOM 2104 N N . PHE C 1 23 ? -34.970 17.588 123.001 1.00 25.29 529 PHE C N 1
ATOM 2105 C CA . PHE C 1 23 ? -33.673 16.905 123.013 1.00 26.61 529 PHE C CA 1
ATOM 2106 C C . PHE C 1 23 ? -33.155 16.573 121.663 1.00 27.80 529 PHE C C 1
ATOM 2107 O O . PHE C 1 23 ? -33.904 16.256 120.793 1.00 28.53 529 PHE C O 1
ATOM 2115 N N . ALA C 1 24 ? -31.840 16.564 121.545 1.00 30.19 530 ALA C N 1
ATOM 2116 C CA . ALA C 1 24 ? -31.143 16.264 120.302 1.00 31.22 530 ALA C CA 1
ATOM 2117 C C . ALA C 1 24 ? -29.768 15.734 120.657 1.00 32.30 530 ALA C C 1
ATOM 2118 O O . ALA C 1 24 ? -29.273 16.022 121.740 1.00 31.12 530 ALA C O 1
ATOM 2120 N N . ARG C 1 25 ? -29.163 14.956 119.752 1.00 34.45 531 ARG C N 1
ATOM 2121 C CA . ARG C 1 25 ? -27.879 14.285 120.046 1.00 36.45 531 ARG C CA 1
ATOM 2122 C C . ARG C 1 25 ? -26.716 15.256 120.096 1.00 35.86 531 ARG C C 1
ATOM 2123 O O . ARG C 1 25 ? -26.827 16.331 119.541 1.00 35.69 531 ARG C O 1
ATOM 2131 N N . ASP C 1 26 ? -25.598 14.898 120.729 1.00 35.78 532 ASP C N 1
ATOM 2132 C CA . ASP C 1 26 ? -24.491 15.866 120.720 1.00 36.34 532 ASP C CA 1
ATOM 2133 C C . ASP C 1 26 ? -23.944 16.181 119.360 1.00 35.91 532 ASP C C 1
ATOM 2134 O O . ASP C 1 26 ? -23.904 15.342 118.479 1.00 35.84 532 ASP C O 1
ATOM 2139 N N . PRO C 1 27 ? -23.471 17.417 119.255 1.00 35.76 533 PRO C N 1
ATOM 2140 C CA . PRO C 1 27 ? -22.937 17.983 118.020 1.00 35.44 533 PRO C CA 1
ATOM 2141 C C . PRO C 1 27 ? -21.861 17.159 117.323 1.00 34.51 533 PRO C C 1
ATOM 2142 O O . PRO C 1 27 ? -21.752 17.218 116.101 1.00 33.82 533 PRO C O 1
ATOM 2146 N N . LEU C 1 28 ? -21.079 16.443 118.102 1.00 34.40 534 LEU C N 1
ATOM 2147 C CA . LEU C 1 28 ? -19.961 15.656 117.602 1.00 35.40 534 LEU C CA 1
ATOM 2148 C C . LEU C 1 28 ? -20.345 14.223 117.236 1.00 35.73 534 LEU C C 1
ATOM 2149 O O . LEU C 1 28 ? -20.726 13.425 118.093 1.00 35.50 534 LEU C O 1
ATOM 2154 N N . PRO C 1 29 ? -20.100 13.879 115.985 1.00 36.33 535 PRO C N 1
ATOM 2155 C CA . PRO C 1 29 ? -20.528 12.608 115.427 1.00 36.48 535 PRO C CA 1
ATOM 2156 C C . PRO C 1 29 ? -19.707 11.502 116.001 1.00 35.53 535 PRO C C 1
ATOM 2157 O O . PRO C 1 29 ? -18.527 11.732 116.228 1.00 35.57 535 PRO C O 1
ATOM 2161 N N . GLY C 1 30 ? -20.320 10.350 116.225 1.00 34.50 536 GLY C N 1
ATOM 2162 C CA . GLY C 1 30 ? -19.674 9.267 116.931 1.00 34.55 536 GLY C CA 1
ATOM 2163 C C . GLY C 1 30 ? -19.420 9.464 118.414 1.00 33.56 536 GLY C C 1
ATOM 2164 O O . GLY C 1 30 ? -18.548 8.786 118.979 1.00 34.52 536 GLY C O 1
ATOM 2165 N N . ARG C 1 31 ? -20.150 10.366 119.055 1.00 32.28 537 ARG C N 1
ATOM 2166 C CA . ARG C 1 31 ? -19.982 10.587 120.512 1.00 31.63 537 ARG C CA 1
ATOM 2167 C C . ARG C 1 31 ? -21.338 10.696 121.208 1.00 30.85 537 ARG C C 1
ATOM 2168 O O . ARG C 1 31 ? -22.317 11.120 120.596 1.00 30.98 537 ARG C O 1
ATOM 2176 N N . SER C 1 32 ? -21.388 10.319 122.478 1.00 30.21 538 SER C N 1
ATOM 2177 C CA . SER C 1 32 ? -22.614 10.347 123.235 1.00 30.34 538 SER C CA 1
ATOM 2178 C C . SER C 1 32 ? -22.348 10.782 124.658 1.00 30.22 538 SER C C 1
ATOM 2179 O O . SER C 1 32 ? -22.721 10.126 125.616 1.00 30.91 538 SER C O 1
ATOM 2182 N N . ASP C 1 33 ? -21.686 11.906 124.785 1.00 30.76 539 ASP C N 1
ATOM 2183 C CA . ASP C 1 33 ? -21.358 12.468 126.083 1.00 30.97 539 ASP C CA 1
ATOM 2184 C C . ASP C 1 33 ? -22.070 13.798 126.297 1.00 29.20 539 ASP C C 1
ATOM 2185 O O . ASP C 1 33 ? -22.166 14.249 127.423 1.00 28.66 539 ASP C O 1
ATOM 2190 N N . VAL C 1 34 ? -22.581 14.416 125.239 1.00 28.17 540 VAL C N 1
ATOM 2191 C CA . VAL C 1 34 ? -23.286 15.698 125.391 1.00 27.30 540 VAL C CA 1
ATOM 2192 C C . VAL C 1 34 ? -24.712 15.547 124.917 1.00 25.85 540 VAL C C 1
ATOM 2193 O O . VAL C 1 34 ? -24.960 14.874 123.954 1.00 25.66 540 VAL C O 1
ATOM 2197 N N . LEU C 1 35 ? -25.632 16.208 125.584 1.00 25.45 541 LEU C N 1
ATOM 2198 C CA . LEU C 1 35 ? -27.030 16.276 125.177 1.00 25.41 541 LEU C CA 1
ATOM 2199 C C . LEU C 1 35 ? -27.428 17.708 124.848 1.00 24.32 541 LEU C C 1
ATOM 2200 O O . LEU C 1 35 ? -27.286 18.609 125.672 1.00 24.44 541 LEU C O 1
ATOM 2205 N N . VAL C 1 36 ? -27.925 17.890 123.638 1.00 22.79 542 VAL C N 1
ATOM 2206 C CA . VAL C 1 36 ? -28.458 19.147 123.186 1.00 22.64 542 VAL C CA 1
ATOM 2207 C C . VAL C 1 36 ? -29.912 19.303 123.639 1.00 22.18 542 VAL C C 1
ATOM 2208 O O . VAL C 1 36 ? -30.809 18.503 123.334 1.00 20.86 542 VAL C O 1
ATOM 2212 N N . VAL C 1 37 ? -30.151 20.359 124.379 1.00 22.29 543 VAL C N 1
ATOM 2213 C CA . VAL C 1 37 ? -31.492 20.621 124.881 1.00 22.62 543 VAL C CA 1
ATOM 2214 C C . VAL C 1 37 ? -31.907 22.011 124.370 1.00 21.88 543 VAL C C 1
ATOM 2215 O O . VAL C 1 37 ? -31.181 22.936 124.467 1.00 20.71 543 VAL C O 1
ATOM 2219 N N . VAL C 1 38 ? -33.050 22.126 123.730 1.00 23.06 544 VAL C N 1
ATOM 2220 C CA . VAL C 1 38 ? -33.562 23.440 123.355 1.00 23.43 544 VAL C CA 1
ATOM 2221 C C . VAL C 1 38 ? -34.725 23.673 124.284 1.00 23.32 544 VAL C C 1
ATOM 2222 O O . VAL C 1 38 ? -35.690 22.939 124.274 1.00 22.33 544 VAL C O 1
ATOM 2226 N N . VAL C 1 39 ? -34.636 24.683 125.119 1.00 23.91 545 VAL C N 1
ATOM 2227 C CA . VAL C 1 39 ? -35.765 24.968 125.964 1.00 24.92 545 VAL C CA 1
ATOM 2228 C C . VAL C 1 39 ? -36.615 26.011 125.279 1.00 25.73 545 VAL C C 1
ATOM 2229 O O . VAL C 1 39 ? -36.111 26.994 124.757 1.00 26.94 545 VAL C O 1
ATOM 2233 N N . SER C 1 40 ? -37.912 25.754 125.238 1.00 26.45 546 SER C N 1
ATOM 2234 C CA . SER C 1 40 ? -38.862 26.635 124.626 1.00 27.40 546 SER C CA 1
ATOM 2235 C C . SER C 1 40 ? -39.800 27.071 125.725 1.00 29.07 546 SER C C 1
ATOM 2236 O O . SER C 1 40 ? -39.983 26.351 126.693 1.00 29.36 546 SER C O 1
ATOM 2239 N N . MET C 1 41 ? -40.363 28.263 125.582 1.00 31.08 547 MET C N 1
ATOM 2240 C CA . MET C 1 41 ? -41.104 28.918 126.655 1.00 33.72 547 MET C CA 1
ATOM 2241 C C . MET C 1 41 ? -42.243 29.730 126.035 1.00 35.45 547 MET C C 1
ATOM 2242 O O . MET C 1 41 ? -41.993 30.682 125.289 1.00 36.23 547 MET C O 1
ATOM 2247 N N . LEU C 1 42 ? -43.475 29.347 126.352 1.00 37.45 548 LEU C N 1
ATOM 2248 C CA . LEU C 1 42 ? -44.677 29.972 125.778 1.00 39.60 548 LEU C CA 1
ATOM 2249 C C . LEU C 1 42 ? -45.670 30.370 126.849 1.00 40.59 548 LEU C C 1
ATOM 2250 O O . LEU C 1 42 ? -45.823 29.648 127.842 1.00 40.72 548 LEU C O 1
ATOM 2255 N N . SER C 1 43 ? -46.365 31.492 126.611 1.00 42.17 549 SER C N 1
ATOM 2256 C CA . SER C 1 43 ? -47.349 32.078 127.555 1.00 42.74 549 SER C CA 1
ATOM 2257 C C . SER C 1 43 ? -48.792 32.107 126.978 1.00 43.09 549 SER C C 1
ATOM 2258 O O . SER C 1 43 ? -49.074 32.737 125.952 1.00 43.03 549 SER C O 1
ATOM 2261 N N . THR C 1 44 ? -49.684 31.397 127.646 1.00 43.51 550 THR C N 1
ATOM 2262 C CA . THR C 1 44 ? -51.122 31.528 127.449 1.00 43.73 550 THR C CA 1
ATOM 2263 C C . THR C 1 44 ? -51.750 32.388 128.579 1.00 43.48 550 THR C C 1
ATOM 2264 O O . THR C 1 44 ? -52.838 32.096 129.099 1.00 42.81 550 THR C O 1
ATOM 2268 N N . ALA C 1 45 ? -51.059 33.465 128.951 1.00 43.07 551 ALA C N 1
ATOM 2269 C CA . ALA C 1 45 ? -51.499 34.256 130.098 1.00 42.52 551 ALA C CA 1
ATOM 2270 C C . ALA C 1 45 ? -51.947 35.625 129.616 1.00 41.84 551 ALA C C 1
ATOM 2271 O O . ALA C 1 45 ? -51.278 36.247 128.837 1.00 41.29 551 ALA C O 1
ATOM 2273 N N . PRO C 1 46 ? -53.068 36.098 130.114 1.00 41.91 552 PRO C N 1
ATOM 2274 C CA . PRO C 1 46 ? -53.606 37.401 129.721 1.00 41.98 552 PRO C CA 1
ATOM 2275 C C . PRO C 1 46 ? -52.690 38.570 130.004 1.00 41.61 552 PRO C C 1
ATOM 2276 O O . PRO C 1 46 ? -52.911 39.632 129.421 1.00 42.06 552 PRO C O 1
ATOM 2280 N N . GLN C 1 47 ? -51.700 38.400 130.877 1.00 41.09 553 GLN C N 1
ATOM 2281 C CA . GLN C 1 47 ? -50.747 39.475 131.177 1.00 40.24 553 GLN C CA 1
ATOM 2282 C C . GLN C 1 47 ? -49.387 39.190 130.592 1.00 39.16 553 GLN C C 1
ATOM 2283 O O . GLN C 1 47 ? -48.984 38.052 130.512 1.00 39.36 553 GLN C O 1
ATOM 2289 N N . PRO C 1 48 ? -48.657 40.228 130.233 1.00 38.24 554 PRO C N 1
ATOM 2290 C CA . PRO C 1 48 ? -47.273 40.046 129.788 1.00 37.50 554 PRO C CA 1
ATOM 2291 C C . PRO C 1 48 ? -46.379 39.430 130.895 1.00 35.66 554 PRO C C 1
ATOM 2292 O O . PRO C 1 48 ? -46.613 39.613 132.093 1.00 35.27 554 PRO C O 1
ATOM 2296 N N . ILE C 1 49 ? -45.365 38.687 130.460 1.00 32.60 555 ILE C N 1
ATOM 2297 C CA . ILE C 1 49 ? -44.416 38.022 131.356 1.00 31.07 555 ILE C CA 1
ATOM 2298 C C . ILE C 1 49 ? -43.054 38.543 131.023 1.00 31.78 555 ILE C C 1
ATOM 2299 O O . ILE C 1 49 ? -42.634 38.378 129.881 1.00 30.67 555 ILE C O 1
ATOM 2304 N N . ARG C 1 50 ? -42.387 39.197 131.975 1.00 33.79 556 ARG C N 1
ATOM 2305 C CA . ARG C 1 50 ? -41.083 39.818 131.698 1.00 35.97 556 ARG C CA 1
ATOM 2306 C C . ARG C 1 50 ? -39.997 39.309 132.651 1.00 35.57 556 ARG C C 1
ATOM 2307 O O . ARG C 1 50 ? -40.281 38.527 133.563 1.00 36.99 556 ARG C O 1
ATOM 2315 N N . ASN C 1 51 ? -38.759 39.749 132.436 1.00 34.63 557 ASN C N 1
ATOM 2316 C CA . ASN C 1 51 ? -37.653 39.488 133.369 1.00 33.80 557 ASN C CA 1
ATOM 2317 C C . ASN C 1 51 ? -37.375 37.980 133.531 1.00 32.20 557 ASN C C 1
ATOM 2318 O O . ASN C 1 51 ? -36.943 37.502 134.609 1.00 32.21 557 ASN C O 1
ATOM 2323 N N . ILE C 1 52 ? -37.609 37.250 132.438 1.00 28.69 558 ILE C N 1
ATOM 2324 C CA . ILE C 1 52 ? -37.505 35.799 132.430 1.00 27.05 558 ILE C CA 1
ATOM 2325 C C . ILE C 1 52 ? -36.052 35.385 132.488 1.00 26.98 558 ILE C C 1
ATOM 2326 O O . ILE C 1 52 ? -35.253 35.811 131.633 1.00 26.66 558 ILE C O 1
ATOM 2331 N N . VAL C 1 53 ? -35.703 34.568 133.492 1.00 27.33 559 VAL C N 1
ATOM 2332 C CA . VAL C 1 53 ? -34.394 33.904 133.532 1.00 26.61 559 VAL C CA 1
ATOM 2333 C C . VAL C 1 53 ? -34.535 32.439 133.926 1.00 26.21 559 VAL C C 1
ATOM 2334 O O . VAL C 1 53 ? -34.912 32.089 135.026 1.00 25.79 559 VAL C O 1
ATOM 2338 N N . PHE C 1 54 ? -34.232 31.579 132.986 1.00 26.21 560 PHE C N 1
ATOM 2339 C CA . PHE C 1 54 ? -34.099 30.166 133.284 1.00 26.06 560 PHE C CA 1
ATOM 2340 C C . PHE C 1 54 ? -32.670 29.887 133.614 1.00 25.54 560 PHE C C 1
ATOM 2341 O O . PHE C 1 54 ? -31.790 30.329 132.949 1.00 26.56 560 PHE C O 1
ATOM 2349 N N . GLN C 1 55 ? -32.460 29.161 134.673 1.00 26.06 561 GLN C N 1
ATOM 2350 C CA . GLN C 1 55 ? -31.150 28.726 135.101 1.00 26.08 561 GLN C CA 1
ATOM 2351 C C . GLN C 1 55 ? -31.195 27.179 135.355 1.00 25.46 561 GLN C C 1
ATOM 2352 O O . GLN C 1 55 ? -32.276 26.567 135.373 1.00 24.40 561 GLN C O 1
ATOM 2358 N N . SER C 1 56 ? -30.038 26.555 135.546 1.00 25.16 562 SER C N 1
ATOM 2359 C CA . SER C 1 56 ? -30.016 25.109 135.811 1.00 25.88 562 SER C CA 1
ATOM 2360 C C . SER C 1 56 ? -28.775 24.664 136.511 1.00 25.83 562 SER C C 1
ATOM 2361 O O . SER C 1 56 ? -27.770 25.337 136.501 1.00 24.94 562 SER C O 1
ATOM 2364 N N . ALA C 1 57 ? -28.872 23.482 137.099 1.00 26.31 563 ALA C N 1
ATOM 2365 C CA . ALA C 1 57 ? -27.797 22.940 137.897 1.00 26.54 563 ALA C CA 1
ATOM 2366 C C . ALA C 1 57 ? -27.822 21.410 137.811 1.00 26.72 563 ALA C C 1
ATOM 2367 O O . ALA C 1 57 ? -28.885 20.782 137.793 1.00 25.70 563 ALA C O 1
ATOM 2369 N N . VAL C 1 58 ? -26.632 20.827 137.740 1.00 27.77 564 VAL C N 1
ATOM 2370 C CA . VAL C 1 58 ? -26.473 19.362 137.700 1.00 28.18 564 VAL C CA 1
ATOM 2371 C C . VAL C 1 58 ? -25.376 18.931 138.660 1.00 28.97 564 VAL C C 1
ATOM 2372 O O . VAL C 1 58 ? -24.555 19.748 139.058 1.00 30.12 564 VAL C O 1
ATOM 2376 N N . PRO C 1 59 ? -25.355 17.663 139.046 1.00 30.15 565 PRO C N 1
ATOM 2377 C CA . PRO C 1 59 ? -24.272 17.122 139.905 1.00 30.32 565 PRO C CA 1
ATOM 2378 C C . PRO C 1 59 ? -22.844 17.340 139.406 1.00 30.07 565 PRO C C 1
ATOM 2379 O O . PRO C 1 59 ? -22.589 17.479 138.223 1.00 28.77 565 PRO C O 1
ATOM 2383 N N . LYS C 1 60 ? -21.917 17.356 140.344 1.00 31.81 566 LYS C N 1
ATOM 2384 C CA . LYS C 1 60 ? -20.573 17.842 140.068 1.00 34.58 566 LYS C CA 1
ATOM 2385 C C . LYS C 1 60 ? -19.895 17.000 138.998 1.00 35.15 566 LYS C C 1
ATOM 2386 O O . LYS C 1 60 ? -19.162 17.574 138.214 1.00 35.57 566 LYS C O 1
ATOM 2392 N N . VAL C 1 61 ? -20.144 15.675 138.957 1.00 36.02 567 VAL C N 1
ATOM 2393 C CA . VAL C 1 61 ? -19.676 14.778 137.853 1.00 37.24 567 VAL C CA 1
ATOM 2394 C C . VAL C 1 61 ? -20.005 15.229 136.418 1.00 37.66 567 VAL C C 1
ATOM 2395 O O . VAL C 1 61 ? -19.242 14.980 135.477 1.00 37.49 567 VAL C O 1
ATOM 2399 N N . MET C 1 62 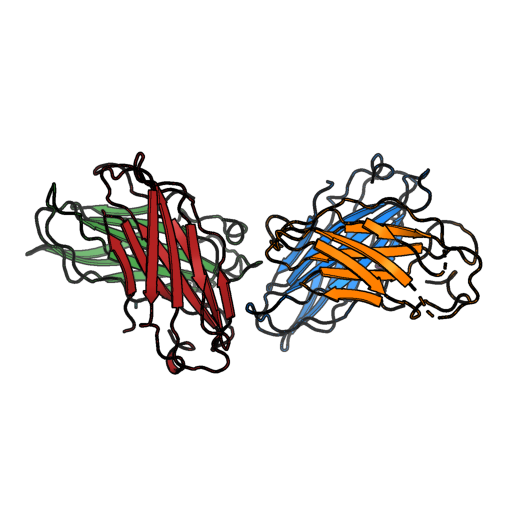? -21.179 15.840 136.257 1.00 38.09 568 MET C N 1
ATOM 2400 C CA . MET C 1 62 ? -21.575 16.490 135.011 1.00 37.63 568 MET C CA 1
ATOM 2401 C C . MET C 1 62 ? -21.355 17.998 135.029 1.00 37.35 568 MET C C 1
ATOM 2402 O O . MET C 1 62 ? -21.055 18.593 136.061 1.00 37.19 568 MET C O 1
ATOM 2407 N N . LYS C 1 63 ? -21.550 18.585 133.855 1.00 37.03 569 LYS C N 1
ATOM 2408 C CA . LYS C 1 63 ? -21.481 20.014 133.613 1.00 37.23 569 LYS C CA 1
ATOM 2409 C C . LYS C 1 63 ? -22.745 20.444 132.808 1.00 36.28 569 LYS C C 1
ATOM 2410 O O . LYS C 1 63 ? -23.139 19.783 131.844 1.00 35.70 569 LYS C O 1
ATOM 2416 N N . VAL C 1 64 ? -23.395 21.531 133.223 1.00 35.29 570 VAL C N 1
ATOM 2417 C CA . VAL C 1 64 ? -24.442 22.161 132.380 1.00 34.34 570 VAL C CA 1
ATOM 2418 C C . VAL C 1 64 ? -24.036 23.566 131.940 1.00 33.96 570 VAL C C 1
ATOM 2419 O O . VAL C 1 64 ? -23.346 24.282 132.667 1.00 33.42 570 VAL C O 1
ATOM 2423 N N . LYS C 1 65 ? -24.463 23.924 130.727 1.00 33.42 571 LYS C N 1
ATOM 2424 C CA . LYS C 1 65 ? -24.150 25.207 130.134 1.00 32.70 571 LYS C CA 1
ATOM 2425 C C . LYS C 1 65 ? -25.319 25.746 129.313 1.00 32.07 571 LYS C C 1
ATOM 2426 O O . LYS C 1 65 ? -25.831 25.098 128.406 1.00 32.03 571 LYS C O 1
ATOM 2432 N N . LEU C 1 66 ? -25.723 26.963 129.634 1.00 32.20 572 LEU C N 1
ATOM 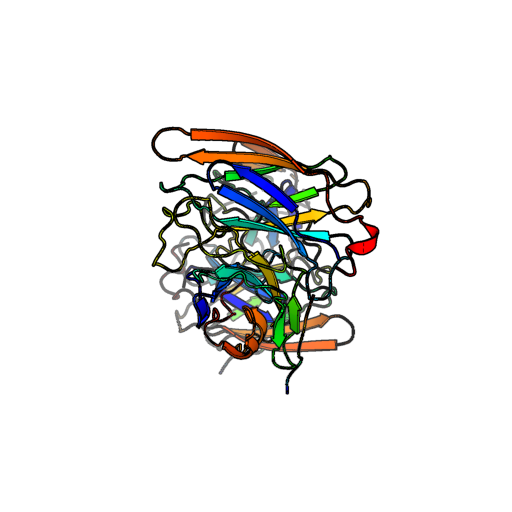2433 C CA . LEU C 1 66 ? -26.871 27.612 128.994 1.00 32.06 572 LEU C CA 1
ATOM 2434 C C . LEU C 1 66 ? -26.375 28.709 128.053 1.00 31.21 572 LEU C C 1
ATOM 2435 O O . LEU C 1 66 ? -25.491 29.455 128.418 1.00 32.38 572 LEU C O 1
ATOM 2440 N N . GLN C 1 67 ? -26.895 28.766 126.833 1.00 30.29 573 GLN C N 1
ATOM 2441 C CA . GLN C 1 67 ? -26.628 29.875 125.948 1.00 30.14 573 GLN C CA 1
ATOM 2442 C C . GLN C 1 67 ? -27.646 31.002 126.199 1.00 30.42 573 GLN C C 1
ATOM 2443 O O . GLN C 1 67 ? -28.719 30.749 126.720 1.00 30.53 573 GLN C O 1
ATOM 2449 N N . PRO C 1 68 ? -27.282 32.253 125.913 1.00 30.56 574 PRO C N 1
ATOM 2450 C CA . PRO C 1 68 ? -28.256 33.354 125.981 1.00 30.52 574 PRO C CA 1
ATOM 2451 C C . PRO C 1 68 ? -29.488 33.033 125.179 1.00 29.95 574 PRO C C 1
ATOM 2452 O O . PRO C 1 68 ? -29.361 32.533 124.090 1.00 30.04 574 PRO C O 1
ATOM 2456 N N . PRO C 1 69 ? -30.666 33.327 125.701 1.00 29.92 575 PRO C N 1
ATOM 2457 C CA . PRO C 1 69 ? -31.925 32.980 125.040 1.00 29.20 575 PRO C CA 1
ATOM 2458 C C . PRO C 1 69 ? -32.331 33.943 123.950 1.00 29.78 575 PRO C C 1
ATOM 2459 O O . PRO C 1 69 ? -31.792 35.049 123.841 1.00 29.57 575 PRO C O 1
ATOM 2463 N N . SER C 1 70 ? -33.341 33.530 123.185 1.00 30.66 576 SER C N 1
ATOM 2464 C CA . SER C 1 70 ? -33.942 34.342 122.115 1.00 31.27 576 SER C CA 1
ATOM 2465 C C . SER C 1 70 ? -34.657 35.631 122.555 1.00 32.18 576 SER C C 1
ATOM 2466 O O . SER C 1 70 ? -34.999 36.462 121.718 1.00 33.46 576 SER C O 1
ATOM 2469 N N . GLY C 1 71 ? -34.912 35.779 123.838 1.00 32.70 577 GLY C N 1
ATOM 2470 C CA . GLY C 1 71 ? -35.621 36.916 124.337 1.00 33.40 577 GLY C CA 1
ATOM 2471 C C . GLY C 1 71 ? -35.807 36.729 125.810 1.00 35.02 577 GLY C C 1
ATOM 2472 O O . GLY C 1 71 ? -35.427 35.683 126.329 1.00 35.71 577 GLY C O 1
ATOM 2473 N N . THR C 1 72 ? -36.432 37.718 126.465 1.00 36.54 578 THR C N 1
ATOM 2474 C CA . THR C 1 72 ? -36.549 37.814 127.924 1.00 37.26 578 THR C CA 1
ATOM 2475 C C . THR C 1 72 ? -37.939 38.139 128.408 1.00 37.90 578 THR C C 1
ATOM 2476 O O . THR C 1 72 ? -38.173 38.264 129.594 1.00 37.18 578 THR C O 1
ATOM 2480 N N . GLU C 1 73 ? -38.860 38.338 127.489 1.00 39.48 579 GLU C N 1
ATOM 2481 C CA . GLU C 1 73 ? -40.234 38.596 127.854 1.00 40.98 579 GLU C CA 1
ATOM 2482 C C . GLU C 1 73 ? -41.160 38.055 126.814 1.00 41.68 579 GLU C C 1
ATOM 2483 O O . GLU C 1 73 ? -40.830 37.984 125.655 1.00 42.09 579 GLU C O 1
ATOM 2489 N N . LEU C 1 74 ? -42.343 37.703 127.248 1.00 42.83 580 LEU C N 1
ATOM 2490 C CA . LEU C 1 74 ? -43.387 37.268 126.373 1.00 43.99 580 LEU C CA 1
ATOM 2491 C C . LEU C 1 74 ? -44.516 38.279 126.504 1.00 45.32 580 LEU C C 1
ATOM 2492 O O . LEU C 1 74 ? -44.710 38.855 127.578 1.00 44.53 580 LEU C O 1
ATOM 2497 N N . PRO C 1 75 ? -45.228 38.529 125.401 1.00 47.32 581 PRO C N 1
ATOM 2498 C CA . PRO C 1 75 ? -46.450 39.344 125.453 1.00 48.62 581 PRO C CA 1
ATOM 2499 C C . PRO C 1 75 ? -47.629 38.569 126.035 1.00 49.78 581 PRO C C 1
ATOM 2500 O O . PRO C 1 75 ? -47.502 37.409 126.438 1.00 49.89 581 PRO C O 1
ATOM 2504 N N . ALA C 1 76 ? -48.772 39.236 126.072 1.00 51.28 582 ALA C N 1
ATOM 2505 C CA . ALA C 1 76 ? -49.983 38.686 126.634 1.00 52.15 582 ALA C CA 1
ATOM 2506 C C . ALA C 1 76 ? -50.658 37.870 125.562 1.00 53.29 582 ALA C C 1
ATOM 2507 O O . ALA C 1 76 ? -50.769 38.309 124.421 1.00 53.03 582 ALA C O 1
ATOM 2509 N N . PHE C 1 77 ? -51.089 36.674 125.930 1.00 54.92 583 PHE C N 1
ATOM 2510 C CA . PHE C 1 77 ? -51.804 35.794 125.022 1.00 56.76 583 PHE C CA 1
ATOM 2511 C C . PHE C 1 77 ? -52.828 36.520 124.110 1.00 57.83 583 PHE C C 1
ATOM 2512 O O . PHE C 1 77 ? -53.589 37.391 124.558 1.00 57.48 583 PHE C O 1
ATOM 2520 N N . ASN C 1 78 ? -52.803 36.128 122.829 1.00 59.21 584 ASN C N 1
ATOM 2521 C CA . ASN C 1 78 ? -53.675 36.641 121.760 1.00 60.00 584 ASN C CA 1
ATOM 2522 C C . ASN C 1 78 ? -54.004 35.550 120.737 1.00 59.81 584 ASN C C 1
ATOM 2523 O O . ASN C 1 78 ? -53.121 35.060 120.035 1.00 59.94 584 ASN C O 1
ATOM 2528 N N . PRO C 1 79 ? -55.271 35.183 120.653 1.00 59.51 585 PRO C N 1
ATOM 2529 C CA . PRO C 1 79 ? -55.727 34.063 119.812 1.00 58.77 585 PRO C CA 1
ATOM 2530 C C . PRO C 1 79 ? -55.194 33.965 118.371 1.00 56.80 585 PRO C C 1
ATOM 2531 O O . PRO C 1 79 ? -54.715 32.892 117.980 1.00 57.60 585 PRO C O 1
ATOM 2535 N N . ILE C 1 80 ? -55.293 35.040 117.592 1.00 52.08 586 ILE C N 1
ATOM 2536 C CA . ILE C 1 80 ? -54.861 35.017 116.177 1.00 49.60 586 ILE C CA 1
ATOM 2537 C C . ILE C 1 80 ? -53.338 35.198 116.050 1.00 52.63 586 ILE C C 1
ATOM 2538 O O . ILE C 1 80 ? -52.601 34.243 115.770 1.00 52.03 586 ILE C O 1
ATOM 2543 N N . VAL C 1 81 ? -52.883 36.433 116.274 1.00 58.30 587 VAL C N 1
ATOM 2544 C CA . VAL C 1 81 ? -51.495 36.852 116.069 1.00 61.05 587 VAL C CA 1
ATOM 2545 C C . VAL C 1 81 ? -50.501 35.749 116.454 1.00 62.20 587 VAL C C 1
ATOM 2546 O O . VAL C 1 81 ? -50.551 35.244 117.578 1.00 62.74 587 VAL C O 1
ATOM 2550 N N . HIS C 1 82 ? -49.626 35.376 115.509 1.00 63.17 588 HIS C N 1
ATOM 2551 C CA . HIS C 1 82 ? -48.677 34.273 115.692 1.00 63.90 588 HIS C CA 1
ATOM 2552 C C . HIS C 1 82 ? -47.988 34.455 117.058 1.00 62.83 588 HIS C C 1
ATOM 2553 O O . HIS C 1 82 ? -47.505 35.557 117.384 1.00 62.93 588 HIS C O 1
ATOM 2560 N N . PRO C 1 83 ? -47.955 33.394 117.865 1.00 61.35 589 PRO C N 1
ATOM 2561 C CA . PRO C 1 83 ? -47.473 33.519 119.250 1.00 59.89 589 PRO C CA 1
ATOM 2562 C C . PRO C 1 83 ? -45.952 33.634 119.339 1.00 57.68 589 PRO C C 1
ATOM 2563 O O . PRO C 1 83 ? -45.198 32.856 118.749 1.00 56.84 589 PRO C O 1
ATOM 2567 N N . SER C 1 84 ? -45.525 34.652 120.077 1.00 55.24 590 SER C N 1
ATOM 2568 C CA . SER C 1 84 ? -44.133 34.817 120.440 1.00 53.36 590 SER C CA 1
ATOM 2569 C C . SER C 1 84 ? -43.640 33.601 121.255 1.00 50.32 590 SER C C 1
ATOM 2570 O O . SER C 1 84 ? -44.402 32.991 122.034 1.00 50.95 590 SER C O 1
ATOM 2573 N N . ALA C 1 85 ? -42.373 33.246 121.057 1.00 46.02 591 ALA C N 1
ATOM 2574 C CA . ALA C 1 85 ? -41.784 32.107 121.739 1.00 42.62 591 ALA C CA 1
ATOM 2575 C C . ALA C 1 85 ? -40.326 32.389 122.084 1.00 39.31 591 ALA C C 1
ATOM 2576 O O . ALA C 1 85 ? -39.532 32.854 121.252 1.00 38.51 591 ALA C O 1
ATOM 2578 N N . ILE C 1 86 ? -39.957 32.107 123.323 1.00 34.48 592 ILE C N 1
ATOM 2579 C CA . ILE C 1 86 ? -38.544 32.154 123.618 1.00 32.23 592 ILE C CA 1
ATOM 2580 C C . ILE C 1 86 ? -37.930 30.751 123.501 1.00 31.25 592 ILE C C 1
ATOM 2581 O O . ILE C 1 86 ? -38.456 29.776 124.028 1.00 29.17 592 ILE C O 1
ATOM 2586 N N . THR C 1 87 ? -36.822 30.687 122.759 1.00 31.40 593 THR C N 1
ATOM 2587 C CA . THR C 1 87 ? -36.000 29.511 122.702 1.00 31.45 593 THR C CA 1
ATOM 2588 C C . THR C 1 87 ? -34.630 29.742 123.353 1.00 30.53 593 THR C C 1
ATOM 2589 O O . THR C 1 87 ? -34.087 30.829 123.272 1.00 30.57 593 THR C O 1
ATOM 2593 N N . GLN C 1 88 ? -34.048 28.697 123.946 1.00 29.34 594 GLN C N 1
ATOM 2594 C CA . GLN C 1 88 ? -32.744 28.785 124.600 1.00 28.00 594 GLN C CA 1
ATOM 2595 C C . GLN C 1 88 ? -31.991 27.431 124.551 1.00 27.80 594 GLN C C 1
ATOM 2596 O O . GLN C 1 88 ? -32.552 26.378 124.862 1.00 27.86 594 GLN C O 1
ATOM 2602 N N . VAL C 1 89 ? -30.709 27.460 124.203 1.00 26.93 595 VAL C N 1
ATOM 2603 C CA . VAL C 1 89 ? -29.951 26.216 124.110 1.00 26.11 595 VAL C CA 1
ATOM 2604 C C . VAL C 1 89 ? -29.229 25.899 125.407 1.00 25.82 595 VAL C C 1
ATOM 2605 O O . VAL C 1 89 ? -28.654 26.768 126.042 1.00 24.81 595 VAL C O 1
ATOM 2609 N N . LEU C 1 90 ? -29.333 24.625 125.795 1.00 25.81 596 LEU C N 1
ATOM 2610 C CA . LEU C 1 90 ? -28.764 24.077 127.031 1.00 25.57 596 LEU C CA 1
ATOM 2611 C C . LEU C 1 90 ? -27.962 22.825 126.689 1.00 25.22 596 LEU C C 1
ATOM 2612 O O . LEU C 1 90 ? -28.499 21.909 126.075 1.00 24.97 596 LEU C O 1
ATOM 2617 N N . LEU C 1 91 ? -26.698 22.781 127.088 1.00 25.64 597 LEU C N 1
ATOM 2618 C CA . LEU C 1 91 ? -25.830 21.632 126.793 1.00 26.71 597 LEU C CA 1
ATOM 2619 C C . LEU C 1 91 ? -25.469 20.968 128.073 1.00 27.84 597 LEU C C 1
ATOM 2620 O O . LEU C 1 91 ? -25.215 21.632 129.055 1.00 27.94 597 LEU C O 1
ATOM 2625 N N . LEU C 1 92 ? -25.443 19.639 128.041 1.00 29.61 598 LEU C N 1
ATOM 2626 C CA . LEU C 1 92 ? -25.271 18.810 129.226 1.00 30.15 598 LEU C CA 1
ATOM 2627 C C . LEU C 1 92 ? -24.170 17.799 128.989 1.00 30.69 598 LEU C C 1
ATOM 2628 O O . LEU C 1 92 ? -24.295 16.934 128.162 1.00 30.64 598 LEU C O 1
ATOM 2633 N N . ALA C 1 93 ? -23.067 17.934 129.695 1.00 31.91 599 ALA C N 1
ATOM 2634 C CA . ALA C 1 93 ? -21.921 17.057 129.487 1.00 32.78 599 ALA C CA 1
ATOM 2635 C C . ALA C 1 93 ? -21.925 15.983 130.548 1.00 33.87 599 ALA C C 1
ATOM 2636 O O . ALA C 1 93 ? -21.814 16.292 131.725 1.00 33.44 599 ALA C O 1
ATOM 2638 N N . ASN C 1 94 ? -22.113 14.724 130.151 1.00 35.91 600 ASN C N 1
ATOM 2639 C CA . ASN C 1 94 ? -22.105 13.609 131.117 1.00 37.62 600 ASN C CA 1
ATOM 2640 C C . ASN C 1 94 ? -21.185 12.484 130.680 1.00 39.00 600 ASN C C 1
ATOM 2641 O O . ASN C 1 94 ? -21.665 11.415 130.350 1.00 39.88 600 ASN C O 1
ATOM 2646 N N . PRO C 1 95 ? -19.867 12.692 130.703 1.00 41.18 601 PRO C N 1
ATOM 2647 C CA . PRO C 1 95 ? -18.918 11.655 130.231 1.00 42.22 601 PRO C CA 1
ATOM 2648 C C . PRO C 1 95 ? -18.970 10.341 131.019 1.00 42.94 601 PRO C C 1
ATOM 2649 O O . PRO C 1 95 ? -18.694 9.331 130.396 1.00 43.30 601 PRO C O 1
ATOM 2653 N N . GLN C 1 96 ? -19.320 10.372 132.310 1.00 44.32 602 GLN C N 1
ATOM 2654 C CA . GLN C 1 96 ? -19.490 9.171 133.131 1.00 45.81 602 GLN C CA 1
ATOM 2655 C C . GLN C 1 96 ? -20.793 8.453 132.831 1.00 46.44 602 GLN C C 1
ATOM 2656 O O . GLN C 1 96 ? -21.092 7.406 133.435 1.00 46.44 602 GLN C O 1
ATOM 2662 N N . LYS C 1 97 ? -21.619 9.043 131.981 1.00 47.20 603 LYS C N 1
ATOM 2663 C CA . LYS C 1 97 ? -22.926 8.465 131.686 1.00 48.24 603 LYS C CA 1
ATOM 2664 C C . LYS C 1 97 ? -23.696 8.162 132.976 1.00 48.89 603 LYS C C 1
ATOM 2665 O O . LYS C 1 97 ? -24.405 7.163 133.048 1.00 48.79 603 LYS C O 1
ATOM 2671 N N . GLU C 1 98 ? -23.555 9.010 133.998 1.00 49.76 604 GLU C N 1
ATOM 2672 C CA . GLU C 1 98 ? -24.381 8.851 135.209 1.00 50.55 604 GLU C CA 1
ATOM 2673 C C . GLU C 1 98 ? -25.855 9.231 134.964 1.00 50.72 604 GLU C C 1
ATOM 2674 O O . GLU C 1 98 ? -26.179 9.948 134.010 1.00 51.01 604 GLU C O 1
ATOM 2680 N N . LYS C 1 99 ? -26.744 8.689 135.797 1.00 50.98 605 LYS C N 1
ATOM 2681 C CA . LYS C 1 99 ? -28.164 9.044 135.761 1.00 50.92 605 LYS C CA 1
ATOM 2682 C C . LYS C 1 99 ? -28.259 10.552 135.987 1.00 50.21 605 LYS C C 1
ATOM 2683 O O . LYS C 1 99 ? -27.552 11.127 136.851 1.00 49.73 605 LYS C O 1
ATOM 2689 N N . VAL C 1 100 ? -29.125 11.177 135.190 1.00 48.96 606 VAL C N 1
ATOM 2690 C CA . VAL C 1 100 ? -29.155 12.617 135.068 1.00 47.86 606 VAL C CA 1
ATOM 2691 C C . VAL C 1 100 ? -30.253 13.159 135.924 1.00 46.46 606 VAL C C 1
ATOM 2692 O O . VAL C 1 100 ? -31.412 12.819 135.743 1.00 46.28 606 VAL C O 1
ATOM 2696 N N . ARG C 1 101 ? -29.878 13.991 136.880 1.00 45.41 607 ARG C N 1
ATOM 2697 C CA . ARG C 1 101 ? -30.865 14.745 137.643 1.00 44.90 607 ARG C CA 1
ATOM 2698 C C . ARG C 1 101 ? -30.578 16.252 137.427 1.00 42.22 607 ARG C C 1
ATOM 2699 O O . ARG C 1 101 ? -29.492 16.704 137.703 1.00 42.98 607 ARG C O 1
ATOM 2707 N N . LEU C 1 102 ? -31.509 16.999 136.849 1.00 39.31 608 LEU C N 1
ATOM 2708 C CA . LEU C 1 102 ? -31.352 18.450 136.715 1.00 37.07 608 LEU C CA 1
ATOM 2709 C C . LEU C 1 102 ? -32.174 19.233 137.727 1.00 35.80 608 LEU C C 1
ATOM 2710 O O . LEU C 1 102 ? -33.293 18.851 138.072 1.00 34.46 608 LEU C O 1
ATOM 2715 N N . ARG C 1 103 ? -31.603 20.361 138.165 1.00 34.75 609 ARG C N 1
ATOM 2716 C CA . ARG C 1 103 ? -32.284 21.338 139.021 1.00 34.29 609 ARG C CA 1
ATOM 2717 C C . ARG C 1 103 ? -32.398 22.683 138.289 1.00 31.73 609 ARG C C 1
ATOM 2718 O O . ARG C 1 103 ? -31.411 23.203 137.779 1.00 30.50 609 ARG C O 1
ATOM 2726 N N . TYR C 1 104 ? -33.619 23.211 138.178 1.00 29.62 610 TYR C N 1
ATOM 2727 C CA . TYR C 1 104 ? -33.833 24.489 137.497 1.00 28.35 610 TYR C CA 1
ATOM 2728 C C . TYR C 1 104 ? -34.268 25.615 138.442 1.00 27.36 610 TYR C C 1
ATOM 2729 O O . TYR C 1 104 ? -34.749 25.396 139.526 1.00 26.09 610 TYR C O 1
ATOM 2738 N N . LYS C 1 105 ? -34.059 26.829 137.976 1.00 27.34 611 LYS C N 1
ATOM 2739 C CA . LYS C 1 105 ? -34.431 28.053 138.656 1.00 27.94 611 LYS C CA 1
ATOM 2740 C C . LYS C 1 105 ? -34.997 28.940 137.581 1.00 27.11 611 LYS C C 1
ATOM 2741 O O . LYS C 1 105 ? -34.378 29.123 136.528 1.00 26.13 611 LYS C O 1
ATOM 2747 N N . LEU C 1 106 ? -36.185 29.463 137.848 1.00 26.76 612 LEU C N 1
ATOM 2748 C CA . LEU C 1 106 ? -36.985 30.205 136.874 1.00 26.04 612 LEU C CA 1
ATOM 2749 C C . LEU C 1 106 ? -37.562 31.454 137.590 1.00 26.47 612 LEU C C 1
ATOM 2750 O O . LEU C 1 106 ? -38.384 31.364 138.533 1.00 25.73 612 LEU C O 1
ATOM 2755 N N . THR C 1 107 ? -37.078 32.598 137.148 1.00 26.34 613 THR C N 1
ATOM 2756 C CA . THR C 1 107 ? -37.492 33.874 137.660 1.00 26.71 613 THR C CA 1
ATOM 2757 C C . THR C 1 107 ? -38.318 34.581 136.631 1.00 26.22 613 THR C C 1
ATOM 2758 O O . THR C 1 107 ? -37.983 34.523 135.464 1.00 25.66 613 THR C O 1
ATOM 2762 N N . PHE C 1 108 ? -39.406 35.227 137.052 1.00 26.76 614 PHE C N 1
ATOM 2763 C CA . PHE C 1 108 ? -40.182 36.095 136.139 1.00 27.70 614 PHE C CA 1
ATOM 2764 C C . PHE C 1 108 ? -41.170 37.055 136.803 1.00 28.57 614 PHE C C 1
ATOM 2765 O O . PHE C 1 108 ? -41.526 36.886 137.955 1.00 28.62 614 PHE C O 1
ATOM 2773 N N . THR C 1 109 ? -41.650 38.039 136.049 1.00 30.01 615 THR C N 1
ATOM 2774 C CA . THR C 1 109 ? -42.659 38.964 136.556 1.00 31.03 615 THR C CA 1
ATOM 2775 C C . THR C 1 109 ? -43.930 38.878 135.710 1.00 32.54 615 THR C C 1
ATOM 2776 O O . THR C 1 109 ? -43.884 38.859 134.473 1.00 32.36 615 THR C O 1
ATOM 2780 N N . MET C 1 110 ? -45.053 38.809 136.425 1.00 34.52 616 MET C N 1
ATOM 2781 C CA . MET C 1 110 ? -46.408 38.799 135.887 1.00 36.01 616 MET C CA 1
ATOM 2782 C C . MET C 1 110 ? -47.252 39.834 136.658 1.00 36.38 616 MET C C 1
ATOM 2783 O O . MET C 1 110 ? -47.917 39.504 137.618 1.00 34.78 616 MET C O 1
ATOM 2788 N N . GLY C 1 111 ? -47.177 41.092 136.228 1.00 37.92 617 GLY C N 1
ATOM 2789 C CA . GLY C 1 111 ? -47.739 42.246 136.946 1.00 38.91 617 GLY C CA 1
ATOM 2790 C C . GLY C 1 111 ? -48.128 42.128 138.421 1.00 39.59 617 GLY C C 1
ATOM 2791 O O . GLY C 1 111 ? -49.149 41.523 138.750 1.00 41.18 617 GLY C O 1
ATOM 2792 N N . ASP C 1 112 ? -47.373 42.736 139.325 1.00 39.65 618 ASP C N 1
ATOM 2793 C CA . ASP C 1 112 ? -47.763 42.732 140.763 1.00 39.98 618 ASP C CA 1
ATOM 2794 C C . ASP C 1 112 ? -47.600 41.340 141.426 1.00 38.98 618 ASP C C 1
ATOM 2795 O O . ASP C 1 112 ? -48.015 41.122 142.562 1.00 39.26 618 ASP C O 1
ATOM 2800 N N . GLN C 1 113 ? -47.003 40.408 140.697 1.00 37.58 619 GLN C N 1
ATOM 2801 C CA . GLN C 1 113 ? -46.662 39.098 141.206 1.00 36.42 619 GLN C CA 1
ATOM 2802 C C . GLN C 1 113 ? -45.256 38.733 140.669 1.00 35.42 619 GLN C C 1
ATOM 2803 O O . GLN C 1 113 ? -45.008 38.808 139.474 1.00 33.73 619 GLN C O 1
ATOM 2809 N N . THR C 1 114 ? -44.340 38.387 141.571 1.00 34.84 620 THR C N 1
ATOM 2810 C CA . THR C 1 114 ? -42.956 38.064 141.225 1.00 34.40 620 THR C CA 1
ATOM 2811 C C . THR C 1 114 ? -42.733 36.584 141.568 1.00 33.90 620 THR C C 1
ATOM 2812 O O . THR C 1 114 ? -43.356 36.061 142.489 1.00 33.12 620 THR C O 1
ATOM 2816 N N . TYR C 1 115 ? -41.859 35.926 140.804 1.00 33.23 621 TYR C N 1
ATOM 2817 C CA . TYR C 1 115 ? -41.691 34.482 140.856 1.00 33.21 621 TYR C CA 1
ATOM 2818 C C . TYR C 1 115 ? -40.222 34.081 140.801 1.00 33.39 621 TYR C C 1
ATOM 2819 O O . TYR C 1 115 ? -39.412 34.655 140.067 1.00 32.90 621 TYR C O 1
ATOM 2828 N N . ASN C 1 116 ? -39.899 33.106 141.636 1.00 33.92 622 ASN C N 1
ATOM 2829 C CA . ASN C 1 116 ? -38.583 32.503 141.739 1.00 34.48 622 ASN C CA 1
ATOM 2830 C C . ASN C 1 116 ? -38.917 31.076 142.032 1.00 34.13 622 ASN C C 1
ATOM 2831 O O . ASN C 1 116 ? -39.107 30.689 143.168 1.00 34.76 622 ASN C O 1
ATOM 2836 N N . GLU C 1 117 ? -39.120 30.311 140.995 1.00 34.62 623 GLU C N 1
ATOM 2837 C CA . GLU C 1 117 ? -39.538 28.945 141.176 1.00 34.80 623 GLU C CA 1
ATOM 2838 C C . GLU C 1 117 ? -38.330 28.049 141.160 1.00 35.20 623 GLU C C 1
ATOM 2839 O O . GLU C 1 117 ? -37.238 28.439 140.793 1.00 35.68 623 GLU C O 1
ATOM 2845 N N . MET C 1 118 ? -38.525 26.830 141.599 1.00 36.68 624 MET C N 1
ATOM 2846 C CA . MET C 1 118 ? -37.451 25.853 141.637 1.00 37.11 624 MET C CA 1
ATOM 2847 C C . MET C 1 118 ? -38.081 24.527 141.408 1.00 36.72 624 MET C C 1
ATOM 2848 O O . MET C 1 118 ? -39.143 24.234 141.932 1.00 36.89 624 MET C O 1
ATOM 2853 N N . GLY C 1 119 ? -37.431 23.724 140.593 1.00 37.34 625 GLY C N 1
ATOM 2854 C CA . GLY C 1 119 ? -37.915 22.380 140.344 1.00 37.57 625 GLY C CA 1
ATOM 2855 C C . GLY C 1 119 ? -36.873 21.400 139.859 1.00 37.14 625 GLY C C 1
ATOM 2856 O O . GLY C 1 119 ? -35.711 21.732 139.690 1.00 35.52 625 GLY C O 1
ATOM 2857 N N . ASP C 1 120 ? -37.339 20.171 139.656 1.00 38.03 626 ASP C N 1
ATOM 2858 C CA . ASP C 1 120 ? -36.488 19.053 139.251 1.00 38.76 626 ASP C CA 1
ATOM 2859 C C . ASP C 1 120 ? -36.874 18.548 137.888 1.00 38.45 626 ASP C C 1
ATOM 2860 O O . ASP C 1 120 ? -38.008 18.728 137.470 1.00 38.38 626 ASP C O 1
ATOM 2865 N N . VAL C 1 121 ? -35.908 17.928 137.202 1.00 38.73 627 VAL C N 1
ATOM 2866 C CA . VAL C 1 121 ? -36.139 17.199 135.954 1.00 38.27 627 VAL C CA 1
ATOM 2867 C C . VAL C 1 121 ? -35.355 15.887 136.014 1.00 39.21 627 VAL C C 1
ATOM 2868 O O . VAL C 1 121 ? -34.157 15.885 136.324 1.00 38.58 627 VAL C O 1
ATOM 2872 N N . ASP C 1 122 ? -36.051 14.774 135.750 1.00 40.90 628 ASP C N 1
ATOM 2873 C CA . ASP C 1 122 ? -35.417 13.440 135.622 1.00 41.90 628 ASP C CA 1
ATOM 2874 C C . ASP C 1 122 ? -35.627 12.813 134.271 1.00 42.30 628 ASP C C 1
ATOM 2875 O O . ASP C 1 122 ? -34.852 11.955 133.908 1.00 42.88 628 ASP C O 1
ATOM 2880 N N . GLN C 1 123 ? -36.657 13.230 133.538 1.00 42.86 629 GLN C N 1
ATOM 2881 C CA . GLN C 1 123 ? -37.018 12.598 132.273 1.00 43.27 629 GLN C CA 1
ATOM 2882 C C . GLN C 1 123 ? -36.066 12.933 131.129 1.00 42.93 629 GLN C C 1
ATOM 2883 O O . GLN C 1 123 ? -36.441 13.606 130.159 1.00 43.30 629 GLN C O 1
ATOM 2889 N N . PHE C 1 124 ? -34.832 12.455 131.230 1.00 42.41 630 PHE C N 1
ATOM 2890 C CA . PHE C 1 124 ? -33.875 12.600 130.148 1.00 42.19 630 PHE C CA 1
ATOM 2891 C C . PHE C 1 124 ? -33.676 11.249 129.526 1.00 42.50 630 PHE C C 1
ATOM 2892 O O . PHE C 1 124 ? -33.917 10.228 130.143 1.00 42.47 630 PHE C O 1
ATOM 2900 N N . PRO C 1 125 ? -33.249 11.248 128.281 1.00 43.15 631 PRO C N 1
ATOM 2901 C CA . PRO C 1 125 ? -32.684 10.050 127.660 1.00 43.07 631 PRO C CA 1
ATOM 2902 C C . PRO C 1 125 ? -31.513 9.438 128.465 1.00 43.50 631 PRO C C 1
ATOM 2903 O O . PRO C 1 125 ? -30.723 10.203 129.005 1.00 43.18 631 PRO C O 1
ATOM 2907 N N . PRO C 1 126 ? -31.434 8.097 128.532 1.00 43.79 632 PRO C N 1
ATOM 2908 C CA . PRO C 1 126 ? -30.413 7.298 129.245 1.00 43.67 632 PRO C CA 1
ATOM 2909 C C . PRO C 1 126 ? -29.020 7.679 129.880 1.00 43.75 632 PRO C C 1
ATOM 2910 O O . PRO C 1 126 ? -29.002 7.419 131.092 1.00 44.61 632 PRO C O 1
ATOM 2914 N N . PRO C 1 127 ? -27.924 8.201 129.354 1.00 43.09 633 PRO C N 1
ATOM 2915 C CA . PRO C 1 127 ? -27.566 8.692 128.029 1.00 43.21 633 PRO C CA 1
ATOM 2916 C C . PRO C 1 127 ? -26.582 7.879 127.157 1.00 43.00 633 PRO C C 1
ATOM 2917 O O . PRO C 1 127 ? -25.891 8.444 126.292 1.00 42.82 633 PRO C O 1
ATOM 2921 N N . GLU C 1 128 ? -26.460 6.595 127.426 1.00 42.77 634 GLU C N 1
ATOM 2922 C CA . GLU C 1 128 ? -25.843 5.640 126.505 1.00 42.45 634 GLU C CA 1
ATOM 2923 C C . GLU C 1 128 ? -26.531 5.744 125.148 1.00 41.60 634 GLU C C 1
ATOM 2924 O O . GLU C 1 128 ? -26.133 5.168 124.164 1.00 40.88 634 GLU C O 1
ATOM 2930 N N . THR C 1 129 ? -27.562 6.556 125.113 1.00 41.27 635 THR C N 1
ATOM 2931 C CA . THR C 1 129 ? -28.430 6.646 123.989 1.00 41.45 635 THR C CA 1
ATOM 2932 C C . THR C 1 129 ? -28.218 7.941 123.230 1.00 41.16 635 THR C C 1
ATOM 2933 O O . THR C 1 129 ? -28.768 8.106 122.145 1.00 40.99 635 THR C O 1
ATOM 2937 N N . TRP C 1 130 ? -27.408 8.861 123.744 1.00 40.91 636 TRP C N 1
ATOM 2938 C CA . TRP C 1 130 ? -27.540 10.192 123.193 1.00 41.16 636 TRP C CA 1
ATOM 2939 C C . TRP C 1 130 ? -26.546 10.666 122.124 1.00 40.39 636 TRP C C 1
ATOM 2940 O O . TRP C 1 130 ? -26.537 11.814 121.754 1.00 41.05 636 TRP C O 1
ATOM 2951 N N . GLY C 1 131 ? -25.835 9.720 121.531 1.00 39.33 637 GLY C N 1
ATOM 2952 C CA . GLY C 1 131 ? -25.260 9.880 120.218 1.00 38.04 637 GLY C CA 1
ATOM 2953 C C . GLY C 1 131 ? -26.113 9.182 119.171 1.00 37.21 637 GLY C C 1
ATOM 2954 O O . GLY C 1 131 ? -25.762 9.164 117.996 1.00 37.33 637 GLY C O 1
ATOM 2955 N N . SER C 1 132 ? -27.246 8.645 119.603 1.00 36.40 638 SER C N 1
ATOM 2956 C CA . SER C 1 132 ? -28.115 7.793 118.805 1.00 35.90 638 SER C CA 1
ATOM 2957 C C . SER C 1 132 ? -29.514 8.402 118.635 1.00 36.44 638 SER C C 1
ATOM 2958 O O . SER C 1 132 ? -30.320 7.906 117.860 1.00 35.75 638 SER C O 1
ATOM 2961 N N . LEU C 1 133 ? -29.801 9.486 119.348 1.00 36.66 639 LEU C N 1
ATOM 2962 C CA . LEU C 1 133 ? -31.075 10.187 119.220 1.00 37.05 639 LEU C CA 1
ATOM 2963 C C . LEU C 1 133 ? -31.458 10.561 117.779 1.00 36.92 639 LEU C C 1
ATOM 2964 O O . LEU C 1 133 ? -32.511 10.082 117.309 1.00 47.55 639 LEU C O 1
ATOM 2970 N N . ASN D 1 5 ? -24.732 37.752 126.054 1.00 42.54 511 ASN D N 1
ATOM 2971 C CA . ASN D 1 5 ? -24.157 38.625 124.975 1.00 42.72 511 ASN D CA 1
ATOM 2972 C C . ASN D 1 5 ? -24.586 38.257 123.499 1.00 41.10 511 ASN D C 1
ATOM 2973 O O . ASN D 1 5 ? -25.467 38.915 122.896 1.00 40.99 511 ASN D O 1
ATOM 2978 N N . ILE D 1 6 ? -23.994 37.196 122.937 1.00 37.09 512 ILE D N 1
ATOM 2979 C CA . ILE D 1 6 ? -24.303 36.747 121.579 1.00 35.51 512 ILE D CA 1
ATOM 2980 C C . ILE D 1 6 ? -25.745 36.171 121.534 1.00 36.19 512 ILE D C 1
ATOM 2981 O O . ILE D 1 6 ? -26.052 35.181 122.182 1.00 34.80 512 ILE D O 1
ATOM 2986 N N . LEU D 1 7 ? -26.618 36.826 120.784 1.00 38.71 513 LEU D N 1
ATOM 2987 C CA . LEU D 1 7 ? -28.017 36.447 120.721 1.00 39.52 513 LEU D CA 1
ATOM 2988 C C . LEU D 1 7 ? -28.227 35.433 119.598 1.00 39.89 513 LEU D C 1
ATOM 2989 O O . LEU D 1 7 ? -27.405 35.344 118.679 1.00 39.92 513 LEU D O 1
ATOM 2994 N N . PRO D 1 8 ? -29.304 34.654 119.682 1.00 40.49 514 PRO D N 1
ATOM 2995 C CA . PRO D 1 8 ? -29.712 33.797 118.570 1.00 41.17 514 PRO D CA 1
ATOM 2996 C C . PRO D 1 8 ? -30.146 34.619 117.368 1.00 41.98 514 PRO D C 1
ATOM 2997 O O . PRO D 1 8 ? -30.748 35.669 117.550 1.00 42.53 514 PRO D O 1
ATOM 3001 N N . VAL D 1 9 ? -29.875 34.117 116.169 1.00 42.92 515 VAL D N 1
ATOM 3002 C CA . VAL D 1 9 ? -30.197 34.796 114.920 1.00 43.42 515 VAL D CA 1
ATOM 3003 C C . VAL D 1 9 ? -31.387 34.109 114.214 1.00 43.81 515 VAL D C 1
ATOM 3004 O O . VAL D 1 9 ? -31.453 32.887 114.123 1.00 43.18 515 VAL D O 1
ATOM 3008 N N . THR D 1 10 ? -32.319 34.936 113.743 1.00 44.46 516 THR D N 1
ATOM 3009 C CA . THR D 1 10 ? -33.498 34.512 113.009 1.00 44.91 516 THR D CA 1
ATOM 3010 C C . THR D 1 10 ? -33.132 34.444 111.554 1.00 45.46 516 THR D C 1
ATOM 3011 O O . THR D 1 10 ? -33.053 35.437 110.845 1.00 45.01 516 THR D O 1
ATOM 3015 N N . VAL D 1 11 ? -32.877 33.228 111.123 1.00 46.64 517 VAL D N 1
ATOM 3016 C CA . VAL D 1 11 ? -32.496 32.945 109.756 1.00 47.20 517 VAL D CA 1
ATOM 3017 C C . VAL D 1 11 ? -33.711 33.042 108.843 1.00 47.67 517 VAL D C 1
ATOM 3018 O O . VAL D 1 11 ? -33.642 33.649 107.791 1.00 47.25 517 VAL D O 1
ATOM 3022 N N . TYR D 1 12 ? -34.826 32.464 109.285 1.00 48.68 518 TYR D N 1
ATOM 3023 C CA . TYR D 1 12 ? -36.060 32.363 108.497 1.00 49.32 518 TYR D CA 1
ATOM 3024 C C . TYR D 1 12 ? -37.261 32.560 109.394 1.00 49.14 518 TYR D C 1
ATOM 3025 O O . TYR D 1 12 ? -37.310 32.030 110.496 1.00 48.77 518 TYR D O 1
ATOM 3034 N N . ASP D 1 13 ? -38.236 33.309 108.910 1.00 49.26 519 ASP D N 1
ATOM 3035 C CA . ASP D 1 13 ? -39.414 33.626 109.715 1.00 49.45 519 ASP D CA 1
ATOM 3036 C C . ASP D 1 13 ? -40.584 34.022 108.828 1.00 49.38 519 ASP D C 1
ATOM 3037 O O . ASP D 1 13 ? -40.938 35.200 108.729 1.00 48.45 519 ASP D O 1
ATOM 3042 N N . GLN D 1 14 ? -41.159 33.007 108.187 1.00 49.72 520 GLN D N 1
ATOM 3043 C CA . GLN D 1 14 ? -42.266 33.181 107.263 1.00 50.32 520 GLN D CA 1
ATOM 3044 C C . GLN D 1 14 ? -43.303 32.085 107.446 1.00 49.50 520 GLN D C 1
ATOM 3045 O O . GLN D 1 14 ? -42.939 30.930 107.650 1.00 49.51 520 GLN D O 1
ATOM 3051 N N . HIS D 1 15 ? -44.581 32.450 107.323 1.00 48.89 521 HIS D N 1
ATOM 3052 C CA . HIS D 1 15 ? -45.720 31.508 107.345 1.00 48.77 521 HIS D CA 1
ATOM 3053 C C . HIS D 1 15 ? -45.881 30.809 108.729 1.00 47.77 521 HIS D C 1
ATOM 3054 O O . HIS D 1 15 ? -46.373 29.689 108.826 1.00 47.08 521 HIS D O 1
ATOM 3061 N N . GLY D 1 16 ? -45.447 31.478 109.793 1.00 46.99 522 GLY D N 1
ATOM 3062 C CA . GLY D 1 16 ? -45.320 30.847 111.099 1.00 45.94 522 GLY D CA 1
ATOM 3063 C C . GLY D 1 16 ? -44.041 30.037 111.313 1.00 44.92 522 GLY D C 1
ATOM 3064 O O . GLY D 1 16 ? -43.639 29.847 112.440 1.00 45.80 522 GLY D O 1
ATOM 3065 N N . PHE D 1 17 ? -43.415 29.542 110.250 1.00 43.37 523 PHE D N 1
ATOM 3066 C CA . PHE D 1 17 ? -42.182 28.759 110.352 1.00 42.00 523 PHE D CA 1
ATOM 3067 C C . PHE D 1 17 ? -40.991 29.624 110.786 1.00 41.33 523 PHE D C 1
ATOM 3068 O O . PHE D 1 17 ? -40.703 30.668 110.158 1.00 41.93 523 PHE D O 1
ATOM 3076 N N . ARG D 1 18 ? -40.330 29.227 111.885 1.00 39.01 524 ARG D N 1
ATOM 3077 C CA . ARG D 1 18 ? -39.182 29.970 112.393 1.00 36.82 524 ARG D CA 1
ATOM 3078 C C . ARG D 1 18 ? -37.961 29.071 112.475 1.00 34.06 524 ARG D C 1
ATOM 3079 O O . ARG D 1 18 ? -38.001 28.038 113.080 1.00 33.73 524 ARG D O 1
ATOM 3087 N N . ILE D 1 19 ? -36.869 29.474 111.859 1.00 30.53 525 ILE D N 1
ATOM 3088 C CA . ILE D 1 19 ? -35.602 28.759 111.995 1.00 28.71 525 ILE D CA 1
ATOM 3089 C C . ILE D 1 19 ? -34.580 29.719 112.571 1.00 28.45 525 ILE D C 1
ATOM 3090 O O . ILE D 1 19 ? -34.307 30.761 111.977 1.00 27.61 525 ILE D O 1
ATOM 3095 N N . LEU D 1 20 ? -34.055 29.405 113.749 1.00 29.62 526 LEU D N 1
ATOM 3096 C CA . LEU D 1 20 ? -33.042 30.239 114.391 1.00 29.95 526 LEU D CA 1
ATOM 3097 C C . LEU D 1 20 ? -31.711 29.534 114.465 1.00 29.12 526 LEU D C 1
ATOM 3098 O O . LEU D 1 20 ? -31.665 28.328 114.493 1.00 28.74 526 LEU D O 1
ATOM 3103 N N . PHE D 1 21 ? -30.630 30.291 114.552 1.00 29.09 527 PHE D N 1
ATOM 3104 C CA . PHE D 1 21 ? -29.309 29.714 114.776 1.00 29.16 527 PHE D CA 1
ATOM 3105 C C . PHE D 1 21 ? -28.904 30.050 116.194 1.00 29.32 527 PHE D C 1
ATOM 3106 O O . PHE D 1 21 ? -28.934 31.221 116.609 1.00 29.57 527 PHE D O 1
ATOM 3114 N N . HIS D 1 22 ? -28.524 29.024 116.953 1.00 28.79 528 HIS D N 1
ATOM 3115 C CA . HIS D 1 22 ? -28.100 29.217 118.323 1.00 28.07 528 HIS D CA 1
ATOM 3116 C C . HIS D 1 22 ? -26.667 28.810 118.352 1.00 28.08 528 HIS D C 1
ATOM 3117 O O . HIS D 1 22 ? -26.372 27.662 118.106 1.00 27.82 528 HIS D O 1
ATOM 3124 N N . PHE D 1 23 ? -25.779 29.747 118.668 1.00 29.08 529 PHE D N 1
ATOM 3125 C CA . PHE D 1 23 ? -24.330 29.486 118.705 1.00 29.37 529 PHE D CA 1
ATOM 3126 C C . PHE D 1 23 ? -23.842 28.979 120.048 1.00 30.20 529 PHE D C 1
ATOM 3127 O O . PHE D 1 23 ? -24.098 29.562 121.099 1.00 29.15 529 PHE D O 1
ATOM 3135 N N . ALA D 1 24 ? -23.120 27.877 119.986 1.00 32.08 530 ALA D N 1
ATOM 3136 C CA . ALA D 1 24 ? -22.592 27.260 121.175 1.00 34.05 530 ALA D CA 1
ATOM 3137 C C . ALA D 1 24 ? -21.171 26.802 120.941 1.00 36.12 530 ALA D C 1
ATOM 3138 O O . ALA D 1 24 ? -20.622 26.867 119.834 1.00 35.70 530 ALA D O 1
ATOM 3140 N N . ARG D 1 25 ? -20.558 26.396 122.036 1.00 38.77 531 ARG D N 1
ATOM 3141 C CA . ARG D 1 25 ? -19.239 25.831 121.998 1.00 40.76 531 ARG D CA 1
ATOM 3142 C C . ARG D 1 25 ? -19.398 24.479 122.637 1.00 41.53 531 ARG D C 1
ATOM 3143 O O . ARG D 1 25 ? -20.247 24.305 123.525 1.00 41.48 531 ARG D O 1
ATOM 3151 N N . ASP D 1 26 ? -18.576 23.535 122.187 1.00 42.33 532 ASP D N 1
ATOM 3152 C CA . ASP D 1 26 ? -18.605 22.202 122.730 1.00 42.94 532 ASP D CA 1
ATOM 3153 C C . ASP D 1 26 ? -18.162 22.271 124.216 1.00 42.73 532 ASP D C 1
ATOM 3154 O O . ASP D 1 26 ? -17.067 22.716 124.503 1.00 43.48 532 ASP D O 1
ATOM 3159 N N . PRO D 1 27 ? -19.028 21.870 125.147 1.00 42.59 533 PRO D N 1
ATOM 3160 C CA . PRO D 1 27 ? -18.797 22.092 126.580 1.00 42.91 533 PRO D CA 1
ATOM 3161 C C . PRO D 1 27 ? -17.639 21.299 127.200 1.00 43.83 533 PRO D C 1
ATOM 3162 O O . PRO D 1 27 ? -17.324 21.466 128.396 1.00 43.93 533 PRO D O 1
ATOM 3166 N N . LEU D 1 28 ? -17.046 20.420 126.402 1.00 44.66 534 LEU D N 1
ATOM 3167 C CA . LEU D 1 28 ? -15.927 19.585 126.824 1.00 45.23 534 LEU D CA 1
ATOM 3168 C C . LEU D 1 28 ? -14.735 20.050 126.029 1.00 46.14 534 LEU D C 1
ATOM 3169 O O . LEU D 1 28 ? -14.898 20.617 124.948 1.00 46.48 534 LEU D O 1
ATOM 3174 N N . PRO D 1 29 ? -13.542 19.804 126.543 1.00 47.10 535 PRO D N 1
ATOM 3175 C CA . PRO D 1 29 ? -12.323 20.249 125.873 1.00 47.70 535 PRO D CA 1
ATOM 3176 C C . PRO D 1 29 ? -12.387 19.977 124.381 1.00 48.22 535 PRO D C 1
ATOM 3177 O O . PRO D 1 29 ? -12.788 18.874 123.995 1.00 49.37 535 PRO D O 1
ATOM 3181 N N . GLY D 1 30 ? -12.055 20.982 123.571 1.00 48.30 536 GLY D N 1
ATOM 3182 C CA . GLY D 1 30 ? -12.000 20.834 122.133 1.00 48.28 536 GLY D CA 1
ATOM 3183 C C . GLY D 1 30 ? -11.469 22.072 121.445 1.00 48.63 536 GLY D C 1
ATOM 3184 O O . GLY D 1 30 ? -11.140 23.068 122.086 1.00 48.77 536 GLY D O 1
ATOM 3185 N N . ARG D 1 31 ? -11.402 22.009 120.119 1.00 48.97 537 ARG D N 1
ATOM 3186 C CA . ARG D 1 31 ? -10.786 23.059 119.322 1.00 49.00 537 ARG D CA 1
ATOM 3187 C C . ARG D 1 31 ? -11.567 24.344 119.358 1.00 48.06 537 ARG D C 1
ATOM 3188 O O . ARG D 1 31 ? -12.772 24.354 119.181 1.00 48.24 537 ARG D O 1
ATOM 3196 N N . SER D 1 32 ? -10.841 25.439 119.531 1.00 47.36 538 SER D N 1
ATOM 3197 C CA . SER D 1 32 ? -11.410 26.782 119.560 1.00 46.28 538 SER D CA 1
ATOM 3198 C C . SER D 1 32 ? -11.783 27.329 118.188 1.00 44.83 538 SER D C 1
ATOM 3199 O O . SER D 1 32 ? -12.313 28.436 118.087 1.00 45.09 538 SER D O 1
ATOM 3202 N N . ASP D 1 33 ? -11.495 26.569 117.139 1.00 43.10 539 ASP D N 1
ATOM 3203 C CA . ASP D 1 33 ? -11.751 27.012 115.762 1.00 42.07 539 ASP D CA 1
ATOM 3204 C C . ASP D 1 33 ? -12.949 26.304 115.145 1.00 40.56 539 ASP D C 1
ATOM 3205 O O . ASP D 1 33 ? -13.204 26.421 113.951 1.00 41.04 539 ASP D O 1
ATOM 3210 N N . VAL D 1 34 ? -13.690 25.597 115.988 1.00 38.69 540 VAL D N 1
ATOM 3211 C CA . VAL D 1 34 ? -14.889 24.901 115.593 1.00 36.93 540 VAL D CA 1
ATOM 3212 C C . VAL D 1 34 ? -16.084 25.476 116.305 1.00 34.67 540 VAL D C 1
ATOM 3213 O O . VAL D 1 34 ? -16.138 25.475 117.522 1.00 34.12 540 VAL D O 1
ATOM 3217 N N . LEU D 1 35 ? -17.059 25.925 115.539 1.00 32.57 541 LEU D N 1
ATOM 3218 C CA . LEU D 1 35 ? -18.269 26.513 116.104 1.00 31.53 541 LEU D CA 1
ATOM 3219 C C . LEU D 1 35 ? -19.463 25.590 115.911 1.00 30.37 541 LEU D C 1
ATOM 3220 O O . LEU D 1 35 ? -19.706 25.106 114.803 1.00 29.40 541 LEU D O 1
ATOM 3225 N N . VAL D 1 36 ? -20.192 25.365 116.997 1.00 29.27 542 VAL D N 1
ATOM 3226 C CA . VAL D 1 36 ? -21.349 24.492 117.002 1.00 29.17 542 VAL D CA 1
ATOM 3227 C C . VAL D 1 36 ? -22.602 25.346 116.841 1.00 29.94 542 VAL D C 1
ATOM 3228 O O . VAL D 1 36 ? -22.901 26.244 117.667 1.00 30.05 542 VAL D O 1
ATOM 3232 N N . VAL D 1 37 ? -23.334 25.060 115.767 1.00 29.87 543 VAL D N 1
ATOM 3233 C CA . VAL D 1 37 ? -24.504 25.821 115.390 1.00 29.74 543 VAL D CA 1
ATOM 3234 C C . VAL D 1 37 ? -25.743 24.968 115.567 1.00 29.23 543 VAL D C 1
ATOM 3235 O O . VAL D 1 37 ? -25.932 23.985 114.876 1.00 29.23 543 VAL D O 1
ATOM 3239 N N . VAL D 1 38 ? -26.575 25.325 116.528 1.00 29.03 544 VAL D N 1
ATOM 3240 C CA . VAL D 1 38 ? -27.808 24.586 116.756 1.00 29.02 544 VAL D CA 1
ATOM 3241 C C . VAL D 1 38 ? -28.898 25.318 116.023 1.00 29.68 544 VAL D C 1
ATOM 3242 O O . VAL D 1 38 ? -29.247 26.457 116.365 1.00 30.38 544 VAL D O 1
ATOM 3246 N N . VAL D 1 39 ? -29.438 24.664 115.012 1.00 29.97 545 VAL D N 1
ATOM 3247 C CA . VAL D 1 39 ? -30.482 25.257 114.231 1.00 30.46 545 VAL D CA 1
ATOM 3248 C C . VAL D 1 39 ? -31.770 24.649 114.696 1.00 30.87 545 VAL D C 1
ATOM 3249 O O . VAL D 1 39 ? -31.941 23.458 114.606 1.00 30.78 545 VAL D O 1
ATOM 3253 N N . SER D 1 40 ? -32.638 25.461 115.306 1.00 32.41 546 SER D N 1
ATOM 3254 C CA . SER D 1 40 ? -33.935 24.972 115.805 1.00 32.66 546 SER D CA 1
ATOM 3255 C C . SER D 1 40 ? -35.052 25.515 114.966 1.00 32.87 546 SER D C 1
ATOM 3256 O O . SER D 1 40 ? -34.957 26.601 114.424 1.00 32.04 546 SER D O 1
ATOM 3259 N N . MET D 1 41 ? -36.086 24.702 114.802 1.00 34.69 547 MET D N 1
ATOM 3260 C CA . MET D 1 41 ? -37.218 25.063 113.952 1.00 36.39 547 MET D CA 1
ATOM 3261 C C . MET D 1 41 ? -38.512 24.764 114.669 1.00 38.16 547 MET D C 1
ATOM 3262 O O . MET D 1 41 ? -38.699 23.645 115.173 1.00 38.23 547 MET D O 1
ATOM 3267 N N . LEU D 1 42 ? -39.373 25.789 114.736 1.00 39.98 548 LEU D N 1
ATOM 3268 C CA . LEU D 1 42 ? -40.682 25.703 115.373 1.00 41.77 548 LEU D CA 1
ATOM 3269 C C . LEU D 1 42 ? -41.772 26.395 114.551 1.00 43.50 548 LEU D C 1
ATOM 3270 O O . LEU D 1 42 ? -41.704 27.622 114.292 1.00 43.72 548 LEU D O 1
ATOM 3275 N N . SER D 1 43 ? -42.804 25.634 114.201 1.00 45.36 549 SER D N 1
ATOM 3276 C CA . SER D 1 43 ? -43.903 26.183 113.412 1.00 47.30 549 SER D CA 1
ATOM 3277 C C . SER D 1 43 ? -45.118 26.564 114.217 1.00 48.31 549 SER D C 1
ATOM 3278 O O . SER D 1 43 ? -45.317 26.128 115.327 1.00 49.11 549 SER D O 1
ATOM 3281 N N . THR D 1 44 ? -45.921 27.413 113.610 1.00 50.22 550 THR D N 1
ATOM 3282 C CA . THR D 1 44 ? -47.119 27.963 114.205 1.00 51.40 550 THR D CA 1
ATOM 3283 C C . THR D 1 44 ? -48.258 27.866 113.182 1.00 52.26 550 THR D C 1
ATOM 3284 O O . THR D 1 44 ? -49.385 28.306 113.415 1.00 53.56 550 THR D O 1
ATOM 3288 N N . ALA D 1 45 ? -47.963 27.244 112.052 1.00 53.13 551 ALA D N 1
ATOM 3289 C CA . ALA D 1 45 ? -48.819 27.307 110.886 1.00 53.77 551 ALA D CA 1
ATOM 3290 C C . ALA D 1 45 ? -50.051 26.523 111.195 1.00 54.22 551 ALA D C 1
ATOM 3291 O O . ALA D 1 45 ? -49.938 25.361 111.591 1.00 54.84 551 ALA D O 1
ATOM 3293 N N . PRO D 1 46 ? -51.225 27.106 110.972 1.00 54.72 552 PRO D N 1
ATOM 3294 C CA . PRO D 1 46 ? -52.475 26.374 111.224 1.00 54.66 552 PRO D CA 1
ATOM 3295 C C . PRO D 1 46 ? -52.598 25.091 110.380 1.00 54.33 552 PRO D C 1
ATOM 3296 O O . PRO D 1 46 ? -53.561 24.355 110.543 1.00 55.30 552 PRO D O 1
ATOM 3300 N N . GLN D 1 47 ? -51.650 24.849 109.483 1.00 53.47 553 GLN D N 1
ATOM 3301 C CA . GLN D 1 47 ? -51.524 23.567 108.792 1.00 52.87 553 GLN D CA 1
ATOM 3302 C C . GLN D 1 47 ? -50.139 22.958 109.111 1.00 51.69 553 GLN D C 1
ATOM 3303 O O . GLN D 1 47 ? -49.197 23.674 109.461 1.00 52.02 553 GLN D O 1
ATOM 3309 N N . PRO D 1 48 ? -50.015 21.639 109.023 1.00 49.72 554 PRO D N 1
ATOM 3310 C CA . PRO D 1 48 ? -48.718 20.993 109.177 1.00 48.00 554 PRO D CA 1
ATOM 3311 C C . PRO D 1 48 ? -47.714 21.387 108.108 1.00 45.92 554 PRO D C 1
ATOM 3312 O O . PRO D 1 48 ? -48.096 21.914 107.085 1.00 46.07 554 PRO D O 1
ATOM 3316 N N . ILE D 1 49 ? -46.439 21.102 108.378 1.00 41.89 555 ILE D N 1
ATOM 3317 C CA . ILE D 1 49 ? -45.329 21.321 107.464 1.00 39.62 555 ILE D CA 1
ATOM 3318 C C . ILE D 1 49 ? -44.536 20.034 107.298 1.00 41.43 555 ILE D C 1
ATOM 3319 O O . ILE D 1 49 ? -44.202 19.412 108.298 1.00 41.07 555 ILE D O 1
ATOM 3324 N N . ARG D 1 50 ? -44.175 19.639 106.077 1.00 45.29 556 ARG D N 1
ATOM 3325 C CA . ARG D 1 50 ? -43.453 18.383 105.921 1.00 47.42 556 ARG D CA 1
ATOM 3326 C C . ARG D 1 50 ? -42.417 18.348 104.797 1.00 47.52 556 ARG D C 1
ATOM 3327 O O . ARG D 1 50 ? -42.290 19.288 104.038 1.00 47.93 556 ARG D O 1
ATOM 3335 N N . ASN D 1 51 ? -41.647 17.260 104.739 1.00 47.49 557 ASN D N 1
ATOM 3336 C CA . ASN D 1 51 ? -40.530 17.116 103.797 1.00 47.19 557 ASN D CA 1
ATOM 3337 C C . ASN D 1 51 ? -39.423 18.188 103.928 1.00 45.06 557 ASN D C 1
ATOM 3338 O O . ASN D 1 51 ? -38.792 18.596 102.948 1.00 45.53 557 ASN D O 1
ATOM 3343 N N . ILE D 1 52 ? -39.153 18.595 105.166 1.00 41.24 558 ILE D N 1
ATOM 3344 C CA . ILE D 1 52 ? -38.268 19.742 105.451 1.00 38.89 558 ILE D CA 1
ATOM 3345 C C . ILE D 1 52 ? -36.790 19.445 105.145 1.00 39.76 558 ILE D C 1
ATOM 3346 O O . ILE D 1 52 ? -36.276 18.415 105.541 1.00 39.30 558 ILE D O 1
ATOM 3351 N N . VAL D 1 53 ? -36.093 20.328 104.446 1.00 42.82 559 VAL D N 1
ATOM 3352 C CA . VAL D 1 53 ? -34.676 20.056 104.170 1.00 44.74 559 VAL D CA 1
ATOM 3353 C C . VAL D 1 53 ? -33.845 21.314 104.340 1.00 44.67 559 VAL D C 1
ATOM 3354 O O . VAL D 1 53 ? -34.058 22.310 103.652 1.00 44.79 559 VAL D O 1
ATOM 3358 N N . PHE D 1 54 ? -32.919 21.257 105.284 1.00 44.82 560 PHE D N 1
ATOM 3359 C CA . PHE D 1 54 ? -31.978 22.329 105.470 1.00 45.16 560 PHE D CA 1
ATOM 3360 C C . PHE D 1 54 ? -30.655 22.000 104.829 1.00 46.21 560 PHE D C 1
ATOM 3361 O O . PHE D 1 54 ? -29.990 21.047 105.203 1.00 46.51 560 PHE D O 1
ATOM 3369 N N . GLN D 1 55 ? -30.283 22.789 103.838 1.00 47.61 561 GLN D N 1
ATOM 3370 C CA . GLN D 1 55 ? -28.981 22.666 103.230 1.00 49.00 561 GLN D CA 1
ATOM 3371 C C . GLN D 1 55 ? -28.171 23.927 103.523 1.00 49.67 561 GLN D C 1
ATOM 3372 O O . GLN D 1 55 ? -28.726 25.011 103.651 1.00 49.69 561 GLN D O 1
ATOM 3378 N N . SER D 1 56 ? -26.857 23.774 103.619 1.00 50.59 562 SER D N 1
ATOM 3379 C CA . SER D 1 56 ? -25.976 24.878 103.962 1.00 51.49 562 SER D CA 1
ATOM 3380 C C . SER D 1 56 ? -24.688 24.860 103.173 1.00 52.33 562 SER D C 1
ATOM 3381 O O . SER D 1 56 ? -23.992 23.862 103.169 1.00 52.58 562 SER D O 1
ATOM 3384 N N . ALA D 1 57 ? -24.346 25.982 102.559 1.00 53.43 563 ALA D N 1
ATOM 3385 C CA . ALA D 1 57 ? -23.050 26.154 101.920 1.00 54.62 563 ALA D CA 1
ATOM 3386 C C . ALA D 1 57 ? -22.277 27.339 102.541 1.00 55.79 563 ALA D C 1
ATOM 3387 O O . ALA D 1 57 ? -22.866 28.374 102.842 1.00 54.51 563 ALA D O 1
ATOM 3389 N N . VAL D 1 58 ? -20.962 27.164 102.739 1.00 57.65 564 VAL D N 1
ATOM 3390 C CA . VAL D 1 58 ? -20.066 28.247 103.203 1.00 59.15 564 VAL D CA 1
ATOM 3391 C C . VAL D 1 58 ? -18.945 28.531 102.181 1.00 60.41 564 VAL D C 1
ATOM 3392 O O . VAL D 1 58 ? -18.746 27.735 101.257 1.00 60.06 564 VAL D O 1
ATOM 3396 N N . PRO D 1 59 ? -18.243 29.668 102.333 1.00 61.90 565 PRO D N 1
ATOM 3397 C CA . PRO D 1 59 ? -17.061 29.975 101.510 1.00 62.56 565 PRO D CA 1
ATOM 3398 C C . PRO D 1 59 ? -16.017 28.902 101.640 1.00 63.34 565 PRO D C 1
ATOM 3399 O O . PRO D 1 59 ? -16.056 28.113 102.600 1.00 63.46 565 PRO D O 1
ATOM 3403 N N . LYS D 1 60 ? -15.095 28.868 100.684 1.00 64.20 566 LYS D N 1
ATOM 3404 C CA . LYS D 1 60 ? -14.293 27.663 100.495 1.00 64.87 566 LYS D CA 1
ATOM 3405 C C . LYS D 1 60 ? -13.218 27.443 101.581 1.00 64.46 566 LYS D C 1
ATOM 3406 O O . LYS D 1 60 ? -12.891 26.295 101.907 1.00 64.28 566 LYS D O 1
ATOM 3412 N N . VAL D 1 61 ? -12.720 28.540 102.161 1.00 64.13 567 VAL D N 1
ATOM 3413 C CA . VAL D 1 61 ? -11.716 28.493 103.238 1.00 63.72 567 VAL D CA 1
ATOM 3414 C C . VAL D 1 61 ? -12.262 28.011 104.593 1.00 62.89 567 VAL D C 1
ATOM 3415 O O . VAL D 1 61 ? -11.485 27.802 105.530 1.00 62.57 567 VAL D O 1
ATOM 3419 N N . MET D 1 62 ? -13.590 27.874 104.690 1.00 62.12 568 MET D N 1
ATOM 3420 C CA . MET D 1 62 ? -14.252 27.213 105.820 1.00 61.53 568 MET D CA 1
ATOM 3421 C C . MET D 1 62 ? -14.833 25.893 105.356 1.00 60.91 568 MET D C 1
ATOM 3422 O O . MET D 1 62 ? -15.047 25.708 104.165 1.00 61.41 568 MET D O 1
ATOM 3427 N N . LYS D 1 63 ? -15.049 24.979 106.294 1.00 60.26 569 LYS D N 1
ATOM 3428 C CA . LYS D 1 63 ? -15.734 23.717 106.041 1.00 60.14 569 LYS D CA 1
ATOM 3429 C C . LYS D 1 63 ? -17.005 23.655 106.899 1.00 59.89 569 LYS D C 1
ATOM 3430 O O . LYS D 1 63 ? -17.063 24.282 107.967 1.00 59.42 569 LYS D O 1
ATOM 3436 N N . VAL D 1 64 ? -18.019 22.912 106.436 1.00 59.27 570 VAL D N 1
ATOM 3437 C CA . VAL D 1 64 ? -19.252 22.724 107.207 1.00 59.14 570 VAL D CA 1
ATOM 3438 C C . VAL D 1 64 ? -19.790 21.271 107.223 1.00 58.96 570 VAL D C 1
ATOM 3439 O O . VAL D 1 64 ? -20.131 20.694 106.194 1.00 58.70 570 VAL D O 1
ATOM 3443 N N . LYS D 1 65 ? -19.855 20.679 108.408 1.00 58.64 571 LYS D N 1
ATOM 3444 C CA . LYS D 1 65 ? -20.445 19.370 108.541 1.00 58.68 571 LYS D CA 1
ATOM 3445 C C . LYS D 1 65 ? -21.876 19.511 109.075 1.00 57.55 571 LYS D C 1
ATOM 3446 O O . LYS D 1 65 ? -22.073 19.960 110.180 1.00 57.10 571 LYS D O 1
ATOM 3452 N N . LEU D 1 66 ? -22.859 19.132 108.260 1.00 56.89 572 LEU D N 1
ATOM 3453 C CA . LEU D 1 66 ? -24.272 19.089 108.656 1.00 56.32 572 LEU D CA 1
ATOM 3454 C C . LEU D 1 66 ? -24.630 17.733 109.262 1.00 55.57 572 LEU D C 1
ATOM 3455 O O . LEU D 1 66 ? -24.679 16.754 108.551 1.00 55.65 572 LEU D O 1
ATOM 3460 N N . GLN D 1 67 ? -24.875 17.684 110.564 1.00 55.00 573 GLN D N 1
ATOM 3461 C CA . GLN D 1 67 ? -25.421 16.488 111.226 1.00 54.75 573 GLN D CA 1
ATOM 3462 C C . GLN D 1 67 ? -26.884 16.329 110.838 1.00 54.52 573 GLN D C 1
ATOM 3463 O O . GLN D 1 67 ? -27.473 17.267 110.304 1.00 54.01 573 GLN D O 1
ATOM 3469 N N . PRO D 1 68 ? -27.470 15.154 111.097 1.00 54.61 574 PRO D N 1
ATOM 3470 C CA . PRO D 1 68 ? -28.834 14.881 110.678 1.00 54.40 574 PRO D CA 1
ATOM 3471 C C . PRO D 1 68 ? -29.811 15.509 111.632 1.00 54.20 574 PRO D C 1
ATOM 3472 O O . PRO D 1 68 ? -29.560 15.462 112.839 1.00 54.05 574 PRO D O 1
ATOM 3476 N N . PRO D 1 69 ? -30.920 16.024 111.104 1.00 53.86 575 PRO D N 1
ATOM 3477 C CA . PRO D 1 69 ? -31.959 16.655 111.923 1.00 53.88 575 PRO D CA 1
ATOM 3478 C C . PRO D 1 69 ? -32.771 15.672 112.771 1.00 54.02 575 PRO D C 1
ATOM 3479 O O . PRO D 1 69 ? -32.887 14.492 112.465 1.00 53.35 575 PRO D O 1
ATOM 3483 N N . SER D 1 70 ? -33.370 16.204 113.827 1.00 54.62 576 SER D N 1
ATOM 3484 C CA . SER D 1 70 ? -34.151 15.417 114.764 1.00 55.36 576 SER D CA 1
ATOM 3485 C C . SER D 1 70 ? -35.483 14.984 114.143 1.00 56.03 576 SER D C 1
ATOM 3486 O O . SER D 1 70 ? -36.247 14.228 114.755 1.00 55.71 576 SER D O 1
ATOM 3489 N N . GLY D 1 71 ? -35.751 15.479 112.936 1.00 56.87 577 GLY D N 1
ATOM 3490 C CA . GLY D 1 71 ? -37.043 15.321 112.302 1.00 57.38 577 GLY D CA 1
ATOM 3491 C C . GLY D 1 71 ? -37.053 15.845 110.884 1.00 58.18 577 GLY D C 1
ATOM 3492 O O . GLY D 1 71 ? -36.090 16.483 110.427 1.00 57.88 577 GLY D O 1
ATOM 3493 N N . THR D 1 72 ? -38.154 15.540 110.193 1.00 59.21 578 THR D N 1
ATOM 3494 C CA . THR D 1 72 ? -38.387 15.898 108.791 1.00 59.57 578 THR D CA 1
ATOM 3495 C C . THR D 1 72 ? -39.673 16.668 108.630 1.00 60.21 578 THR D C 1
ATOM 3496 O O . THR D 1 72 ? -39.883 17.320 107.605 1.00 60.12 578 THR D O 1
ATOM 3500 N N . GLU D 1 73 ? -40.535 16.603 109.636 1.00 60.90 579 GLU D N 1
ATOM 3501 C CA . GLU D 1 73 ? -41.754 17.377 109.605 1.00 61.64 579 GLU D CA 1
ATOM 3502 C C . GLU D 1 73 ? -42.207 17.822 110.976 1.00 61.62 579 GLU D C 1
ATOM 3503 O O . GLU D 1 73 ? -41.975 17.168 111.950 1.00 61.40 579 GLU D O 1
ATOM 3509 N N . LEU D 1 74 ? -42.839 18.978 111.024 1.00 62.54 580 LEU D N 1
ATOM 3510 C CA . LEU D 1 74 ? -43.548 19.448 112.193 1.00 63.06 580 LEU D CA 1
ATOM 3511 C C . LEU D 1 74 ? -45.024 19.134 111.981 1.00 64.04 580 LEU D C 1
ATOM 3512 O O . LEU D 1 74 ? -45.476 19.000 110.839 1.00 63.73 580 LEU D O 1
ATOM 3517 N N . PRO D 1 75 ? -45.782 19.013 113.072 1.00 65.33 581 PRO D N 1
ATOM 3518 C CA . PRO D 1 75 ? -47.231 18.834 112.979 1.00 65.89 581 PRO D CA 1
ATOM 3519 C C . PRO D 1 75 ? -47.861 20.199 112.891 1.00 66.43 581 PRO D C 1
ATOM 3520 O O . PRO D 1 75 ? -47.150 21.203 112.923 1.00 65.87 581 PRO D O 1
ATOM 3524 N N . ALA D 1 76 ? -49.180 20.233 112.812 1.00 67.60 582 ALA D N 1
ATOM 3525 C CA . ALA D 1 76 ? -49.895 21.494 112.754 1.00 68.85 582 ALA D CA 1
ATOM 3526 C C . ALA D 1 76 ? -49.785 22.142 114.113 1.00 69.74 582 ALA D C 1
ATOM 3527 O O . ALA D 1 76 ? -49.507 21.464 115.087 1.00 69.88 582 ALA D O 1
ATOM 3529 N N . PHE D 1 77 ? -49.986 23.447 114.197 1.00 70.99 583 PHE D N 1
ATOM 3530 C CA . PHE D 1 77 ? -49.973 24.081 115.501 1.00 72.06 583 PHE D CA 1
ATOM 3531 C C . PHE D 1 77 ? -51.194 23.581 116.267 1.00 73.21 583 PHE D C 1
ATOM 3532 O O . PHE D 1 77 ? -52.152 23.103 115.651 1.00 73.76 583 PHE D O 1
ATOM 3540 N N . ASN D 1 78 ? -51.139 23.651 117.599 1.00 74.14 584 ASN D N 1
ATOM 3541 C CA . ASN D 1 78 ? -52.274 23.285 118.458 1.00 74.66 584 ASN D CA 1
ATOM 3542 C C . ASN D 1 78 ? -52.151 23.996 119.807 1.00 74.26 584 ASN D C 1
ATOM 3543 O O . ASN D 1 78 ? -51.149 23.809 120.522 1.00 75.35 584 ASN D O 1
AT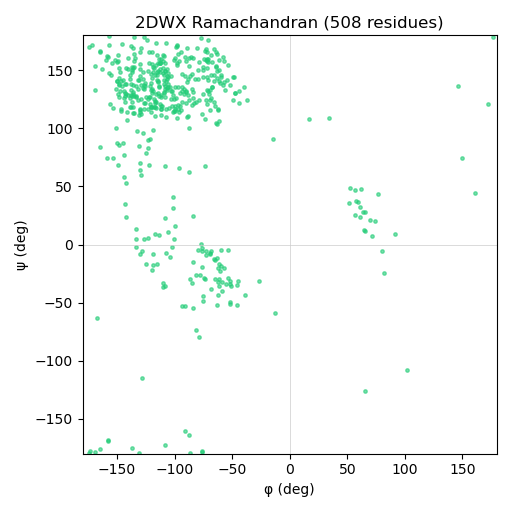OM 3548 N N . PRO D 1 79 ? -53.152 24.799 120.174 1.00 72.79 585 PRO D N 1
ATOM 3549 C CA . PRO D 1 79 ? -53.102 25.536 121.451 1.00 70.59 585 PRO D CA 1
ATOM 3550 C C . PRO D 1 79 ? -52.878 24.665 122.692 1.00 66.98 585 PRO D C 1
ATOM 3551 O O . PRO D 1 79 ? -52.236 25.097 123.655 1.00 67.14 585 PRO D O 1
ATOM 3555 N N . ILE D 1 80 ? -53.422 23.447 122.650 1.00 59.98 586 ILE D N 1
ATOM 3556 C CA . ILE D 1 80 ? -53.543 22.570 123.819 1.00 56.01 586 ILE D CA 1
ATOM 3557 C C . ILE D 1 80 ? -52.330 21.663 123.970 1.00 59.15 586 ILE D C 1
ATOM 3558 O O . ILE D 1 80 ? -51.720 21.606 125.060 1.00 58.40 586 ILE D O 1
ATOM 3563 N N . VAL D 1 81 ? -51.987 20.938 122.903 1.00 65.20 587 VAL D N 1
ATOM 3564 C CA . VAL D 1 81 ? -50.959 19.898 123.009 1.00 68.43 587 VAL D CA 1
ATOM 3565 C C . VAL D 1 81 ? -49.589 20.558 123.159 1.00 69.54 587 VAL D C 1
ATOM 3566 O O . VAL D 1 81 ? -49.387 21.698 122.719 1.00 69.67 587 VAL D O 1
ATOM 3570 N N . HIS D 1 82 ? -48.687 19.838 123.832 1.00 70.92 588 HIS D N 1
ATOM 3571 C CA . HIS D 1 82 ? -47.276 20.226 123.980 1.00 71.90 588 HIS D CA 1
ATOM 3572 C C . HIS D 1 82 ? -46.548 20.260 122.610 1.00 71.33 588 HIS D C 1
ATOM 3573 O O . HIS D 1 82 ? -46.184 19.188 122.077 1.00 71.51 588 HIS D O 1
ATOM 3580 N N . PRO D 1 83 ? -46.313 21.465 122.052 1.00 70.14 589 PRO D N 1
ATOM 3581 C CA . PRO D 1 83 ? -45.723 21.580 120.708 1.00 68.82 589 PRO D CA 1
ATOM 3582 C C . PRO D 1 83 ? -44.386 20.880 120.598 1.00 66.58 589 PRO D C 1
ATOM 3583 O O . PRO D 1 83 ? -43.711 20.627 121.595 1.00 66.34 589 PRO D O 1
ATOM 3587 N N . SER D 1 84 ? -44.026 20.558 119.368 1.00 63.79 590 SER D N 1
ATOM 3588 C CA . SER D 1 84 ? -42.763 19.904 119.098 1.00 61.52 590 SER D CA 1
ATOM 3589 C C . SER D 1 84 ? -41.939 20.843 118.249 1.00 58.26 590 SER D C 1
ATOM 3590 O O . SER D 1 84 ? -42.433 21.887 117.806 1.00 58.54 590 SER D O 1
ATOM 3593 N N . ALA D 1 85 ? -40.690 20.456 118.025 1.00 53.68 591 ALA D N 1
ATOM 3594 C CA . ALA D 1 85 ? -39.752 21.267 117.279 1.00 50.08 591 ALA D CA 1
ATOM 3595 C C . ALA D 1 85 ? -38.747 20.367 116.611 1.00 46.28 591 ALA D C 1
ATOM 3596 O O . ALA D 1 85 ? -38.561 19.227 117.017 1.00 46.38 591 ALA D O 1
ATOM 3598 N N . ILE D 1 86 ? -38.108 20.880 115.572 1.00 40.38 592 ILE D N 1
ATOM 3599 C CA . ILE D 1 86 ? -37.017 20.159 114.946 1.00 37.70 592 ILE D CA 1
ATOM 3600 C C . ILE D 1 86 ? -35.728 20.832 115.337 1.00 37.58 592 ILE D C 1
ATOM 3601 O O . ILE D 1 86 ? -35.597 22.054 115.337 1.00 36.11 592 ILE D O 1
ATOM 3606 N N . THR D 1 87 ? -34.737 20.010 115.634 1.00 40.01 593 THR D N 1
ATOM 3607 C CA . THR D 1 87 ? -33.437 20.501 116.027 1.00 41.02 593 THR D CA 1
ATOM 3608 C C . THR D 1 87 ? -32.375 19.841 115.131 1.00 41.40 593 THR D C 1
ATOM 3609 O O . THR D 1 87 ? -32.424 18.666 114.885 1.00 42.50 593 THR D O 1
ATOM 3613 N N . GLN D 1 88 ? -31.428 20.601 114.624 1.00 41.70 594 GLN D N 1
ATOM 3614 C CA . GLN D 1 88 ? -30.350 20.036 113.841 1.00 41.76 594 GLN D CA 1
ATOM 3615 C C . GLN D 1 88 ? -29.020 20.738 114.107 1.00 42.43 594 GLN D C 1
ATOM 3616 O O . GLN D 1 88 ? -28.930 21.966 114.011 1.00 41.84 594 GLN D O 1
ATOM 3622 N N . VAL D 1 89 ? -27.958 19.975 114.374 1.00 43.20 595 VAL D N 1
ATOM 3623 C CA . VAL D 1 89 ? -26.632 20.597 114.552 1.00 43.36 595 VAL D CA 1
ATOM 3624 C C . VAL D 1 89 ? -25.778 20.722 113.276 1.00 43.99 595 VAL D C 1
ATOM 3625 O O . VAL D 1 89 ? -25.827 19.889 112.393 1.00 43.23 595 VAL D O 1
ATOM 3629 N N . LEU D 1 90 ? -25.014 21.814 113.189 1.00 44.77 596 LEU D N 1
ATOM 3630 C CA . LEU D 1 90 ? -24.130 22.031 112.072 1.00 45.42 596 LEU D CA 1
ATOM 3631 C C . LEU D 1 90 ? -22.784 22.607 112.550 1.00 45.55 596 LEU D C 1
ATOM 3632 O O . LEU D 1 90 ? -22.716 23.667 113.154 1.00 44.81 596 LEU D O 1
ATOM 3637 N N . LEU D 1 91 ? -21.714 21.859 112.305 1.00 46.00 597 LEU D N 1
ATOM 3638 C CA . LEU D 1 91 ? -20.374 22.263 112.691 1.00 45.92 597 LEU D CA 1
ATOM 3639 C C . LEU D 1 91 ? -19.722 23.086 111.595 1.00 46.81 597 LEU D C 1
ATOM 3640 O O . LEU D 1 91 ? -19.864 22.822 110.403 1.00 46.10 597 LEU D O 1
ATOM 3645 N N . LEU D 1 92 ? -18.968 24.077 112.022 1.00 48.28 598 LEU D N 1
ATOM 3646 C CA . LEU D 1 92 ? -18.370 25.006 111.106 1.00 49.89 598 LEU D CA 1
ATOM 3647 C C . LEU D 1 92 ? -16.939 25.221 111.558 1.00 51.61 598 LEU D C 1
ATOM 3648 O O . LEU D 1 92 ? -16.697 25.473 112.721 1.00 51.40 598 LEU D O 1
ATOM 3653 N N . ALA D 1 93 ? -15.995 25.090 110.630 1.00 54.41 599 ALA D N 1
ATOM 3654 C CA . ALA D 1 93 ? -14.567 25.252 110.902 1.00 56.02 599 ALA D CA 1
ATOM 3655 C C . ALA D 1 93 ? -14.084 26.477 110.188 1.00 58.05 599 ALA D C 1
ATOM 3656 O O . ALA D 1 93 ? -14.221 26.584 108.969 1.00 57.85 599 ALA D O 1
ATOM 3658 N N . ASN D 1 94 ? -13.555 27.415 110.953 1.00 60.83 600 ASN D N 1
ATOM 3659 C CA . ASN D 1 94 ? -12.935 28.608 110.395 1.00 63.58 600 ASN D CA 1
ATOM 3660 C C . ASN D 1 94 ? -11.496 28.616 110.916 1.00 65.45 600 ASN D C 1
ATOM 3661 O O . ASN D 1 94 ? -11.147 29.446 111.756 1.00 65.92 600 ASN D O 1
ATOM 3666 N N . PRO D 1 95 ? -10.667 27.669 110.455 1.00 67.60 601 PRO D N 1
ATOM 3667 C CA . PRO D 1 95 ? -9.276 27.608 110.923 1.00 68.78 601 PRO D CA 1
ATOM 3668 C C . PRO D 1 95 ? -8.562 28.895 110.519 1.00 69.73 601 PRO D C 1
ATOM 3669 O O . PRO D 1 95 ? -7.699 29.373 111.243 1.00 69.87 601 PRO D O 1
ATOM 3673 N N . GLN D 1 96 ? -8.954 29.454 109.380 1.00 70.97 602 GLN D N 1
ATOM 3674 C CA . GLN D 1 96 ? -8.491 30.775 108.990 1.00 72.05 602 GLN D CA 1
ATOM 3675 C C . GLN D 1 96 ? -8.932 31.845 109.992 1.00 72.62 602 GLN D C 1
ATOM 3676 O O . GLN D 1 96 ? -8.143 32.720 110.358 1.00 72.81 602 GLN D O 1
ATOM 3682 N N . LYS D 1 97 ? -10.194 31.768 110.418 1.00 73.33 603 LYS D N 1
ATOM 3683 C CA . LYS D 1 97 ? -10.806 32.740 111.341 1.00 73.76 603 LYS D CA 1
ATOM 3684 C C . LYS D 1 97 ? -11.157 34.045 110.617 1.00 74.05 603 LYS D C 1
ATOM 3685 O O . LYS D 1 97 ? -10.904 35.138 111.142 1.00 73.98 603 LYS D O 1
ATOM 3691 N N . GLU D 1 98 ? -11.736 33.925 109.416 1.00 74.39 604 GLU D N 1
ATOM 3692 C CA . GLU D 1 98 ? -12.178 35.091 108.630 1.00 74.52 604 GLU D CA 1
ATOM 3693 C C . GLU D 1 98 ? -13.642 35.465 108.925 1.00 74.01 604 GLU D C 1
ATOM 3694 O O . GLU D 1 98 ? -14.210 35.102 109.969 1.00 73.87 604 GLU D O 1
ATOM 3700 N N . LYS D 1 99 ? -14.227 36.212 107.994 1.00 73.41 605 LYS D N 1
ATOM 3701 C CA . LYS D 1 99 ? -15.622 36.632 108.062 1.00 72.90 605 LYS D CA 1
ATOM 3702 C C . LYS D 1 99 ? -16.537 35.458 107.693 1.00 71.97 605 LYS D C 1
ATOM 3703 O O . LYS D 1 99 ? -16.556 34.998 106.542 1.00 72.01 605 LYS D O 1
ATOM 3709 N N . VAL D 1 100 ? -17.288 34.970 108.673 1.00 70.81 606 VAL D N 1
ATOM 3710 C CA . VAL D 1 100 ? -18.198 33.869 108.430 1.00 69.89 606 VAL D CA 1
ATOM 3711 C C . VAL D 1 100 ? -19.490 34.387 107.814 1.00 69.26 606 VAL D C 1
ATOM 3712 O O . VAL D 1 100 ? -20.162 35.275 108.380 1.00 68.69 606 VAL D O 1
ATOM 3716 N N . ARG D 1 101 ? -19.799 33.842 106.632 1.00 68.53 607 ARG D N 1
ATOM 3717 C CA . ARG D 1 101 ? -21.143 33.888 106.059 1.00 68.26 607 ARG D CA 1
ATOM 3718 C C . ARG D 1 101 ? -21.591 32.483 105.617 1.00 66.80 607 ARG D C 1
ATOM 3719 O O . ARG D 1 101 ? -20.771 31.620 105.290 1.00 66.43 607 ARG D O 1
ATOM 3727 N N . LEU D 1 102 ? -22.902 32.262 105.645 1.00 64.99 608 LEU D N 1
ATOM 3728 C CA . LEU D 1 102 ? -23.503 31.019 105.191 1.00 63.45 608 LEU D CA 1
ATOM 3729 C C . LEU D 1 102 ? -24.612 31.285 104.168 1.00 62.62 608 LEU D C 1
ATOM 3730 O O . LEU D 1 102 ? -25.293 32.310 104.196 1.00 62.03 608 LEU D O 1
ATOM 3735 N N . ARG D 1 103 ? -24.765 30.337 103.259 1.00 61.89 609 ARG D N 1
ATOM 3736 C CA . ARG D 1 103 ? -25.855 30.309 102.302 1.00 61.69 609 ARG D CA 1
ATOM 3737 C C . ARG D 1 103 ? -26.688 29.059 102.564 1.00 59.76 609 ARG D C 1
ATOM 3738 O O . ARG D 1 103 ? -26.174 27.951 102.505 1.00 59.38 609 ARG D O 1
ATOM 3746 N N . TYR D 1 104 ? -27.974 29.220 102.843 1.00 57.99 610 TYR D N 1
ATOM 3747 C CA . TYR D 1 104 ? -28.817 28.049 103.072 1.00 56.54 610 TYR D CA 1
ATOM 3748 C C . TYR D 1 104 ? -29.869 27.886 101.984 1.00 56.08 610 TYR D C 1
ATOM 3749 O O . TYR D 1 104 ? -30.213 28.831 101.271 1.00 54.72 610 TYR D O 1
ATOM 3758 N N . LYS D 1 105 ? -30.362 26.656 101.904 1.00 56.15 611 LYS D N 1
ATOM 3759 C CA . LYS D 1 105 ? -31.377 26.226 100.968 1.00 56.37 611 LYS D CA 1
ATOM 3760 C C . LYS D 1 105 ? -32.414 25.510 101.827 1.00 56.13 611 LYS D C 1
ATOM 3761 O O . LYS D 1 105 ? -32.116 24.512 102.466 1.00 56.82 611 LYS D O 1
ATOM 3767 N N . LEU D 1 106 ? -33.624 26.054 101.869 1.00 55.76 612 LEU D N 1
ATOM 3768 C CA . LEU D 1 106 ? -34.697 25.553 102.715 1.00 55.22 612 LEU D CA 1
ATOM 3769 C C . LEU D 1 106 ? -35.810 25.026 101.843 1.00 54.99 612 LEU D C 1
ATOM 3770 O O . LEU D 1 106 ? -36.270 25.738 100.964 1.00 54.78 612 LEU D O 1
ATOM 3775 N N . THR D 1 107 ? -36.280 23.810 102.108 1.00 55.14 613 THR D N 1
ATOM 3776 C CA . THR D 1 107 ? -37.371 23.206 101.322 1.00 55.11 613 THR D CA 1
ATOM 3777 C C . THR D 1 107 ? -38.451 22.623 102.215 1.00 54.75 613 THR D C 1
ATOM 3778 O O . THR D 1 107 ? -38.162 21.771 103.042 1.00 55.62 613 THR D O 1
ATOM 3782 N N . PHE D 1 108 ? -39.697 23.051 102.037 1.00 53.92 614 PHE D N 1
ATOM 3783 C CA . PHE D 1 108 ? -40.791 22.467 102.790 1.00 53.10 614 PHE D CA 1
ATOM 3784 C C . PHE D 1 108 ? -42.172 22.620 102.145 1.00 53.64 614 PHE D C 1
ATOM 3785 O O . PHE D 1 108 ? -42.447 23.610 101.488 1.00 53.80 614 PHE D O 1
ATOM 3793 N N . THR D 1 109 ? -43.027 21.627 102.369 1.00 54.02 615 THR D N 1
ATOM 3794 C CA . THR D 1 109 ? -44.397 21.591 101.871 1.00 54.52 615 THR D CA 1
ATOM 3795 C C . THR D 1 109 ? -45.428 21.957 102.956 1.00 55.29 615 THR D C 1
ATOM 3796 O O . THR D 1 109 ? -45.422 21.367 104.032 1.00 55.63 615 THR D O 1
ATOM 3800 N N . MET D 1 110 ? -46.322 22.898 102.659 1.00 55.74 616 MET D N 1
ATOM 3801 C CA . MET D 1 110 ? -47.374 23.315 103.590 1.00 56.43 616 MET D CA 1
ATOM 3802 C C . MET D 1 110 ? -48.802 23.202 102.979 1.00 57.57 616 MET D C 1
ATOM 3803 O O . MET D 1 110 ? -49.413 24.202 102.554 1.00 57.88 616 MET D O 1
ATOM 3808 N N . GLY D 1 111 ? -49.323 21.971 102.963 1.00 58.31 617 GLY D N 1
ATOM 3809 C CA . GLY D 1 111 ? -50.570 21.630 102.290 1.00 58.48 617 GLY D CA 1
ATOM 3810 C C . GLY D 1 111 ? -50.285 20.951 100.955 1.00 58.88 617 GLY D C 1
ATOM 3811 O O . GLY D 1 111 ? -49.834 19.791 100.905 1.00 58.69 617 GLY D O 1
ATOM 3812 N N . ASP D 1 112 ? -50.542 21.690 99.875 1.00 59.19 618 ASP D N 1
ATOM 3813 C CA . ASP D 1 112 ? -50.231 21.257 98.501 1.00 59.57 618 ASP D CA 1
ATOM 3814 C C . ASP D 1 112 ? -49.053 22.054 97.904 1.00 59.01 618 ASP D C 1
ATOM 3815 O O . ASP D 1 112 ? -48.235 21.496 97.168 1.00 59.04 618 ASP D O 1
ATOM 3820 N N . GLN D 1 113 ? -48.977 23.342 98.257 1.00 58.53 619 GLN D N 1
ATOM 3821 C CA . GLN D 1 113 ? -47.885 24.234 97.878 1.00 57.94 619 GLN D CA 1
ATOM 3822 C C . GLN D 1 113 ? -46.578 23.800 98.524 1.00 57.72 619 GLN D C 1
ATOM 3823 O O . GLN D 1 113 ? -46.559 23.380 99.673 1.00 57.97 619 GLN D O 1
ATOM 3829 N N . THR D 1 114 ? -45.489 23.894 97.767 1.00 57.41 620 THR D N 1
ATOM 3830 C CA . THR D 1 114 ? -44.134 23.594 98.252 1.00 56.83 620 THR D CA 1
ATOM 3831 C C . THR D 1 114 ? -43.271 24.852 98.137 1.00 56.28 620 THR D C 1
ATOM 3832 O O . THR D 1 114 ? -43.506 25.657 97.261 1.00 56.31 620 THR D O 1
ATOM 3836 N N . TYR D 1 115 ? -42.300 25.036 99.030 1.00 55.48 621 TYR D N 1
ATOM 3837 C CA . TYR D 1 115 ? -41.571 26.304 99.117 1.00 54.84 621 TYR D CA 1
ATOM 3838 C C . TYR D 1 115 ? -40.077 26.106 99.008 1.00 54.12 621 TYR D C 1
ATOM 3839 O O . TYR D 1 115 ? -39.523 25.171 99.566 1.00 53.34 621 TYR D O 1
ATOM 3848 N N . ASN D 1 116 ? -39.432 27.003 98.271 1.00 53.83 622 ASN D N 1
ATOM 3849 C CA . ASN D 1 116 ? -38.012 26.861 97.935 1.00 53.42 622 ASN D CA 1
ATOM 3850 C C . ASN D 1 116 ? -37.266 28.152 98.188 1.00 53.14 622 ASN D C 1
ATOM 3851 O O . ASN D 1 116 ? -37.278 29.068 97.355 1.00 52.88 622 ASN D O 1
ATOM 3856 N N . GLU D 1 117 ? -36.614 28.210 99.347 1.00 52.51 623 GLU D N 1
ATOM 3857 C CA . GLU D 1 117 ? -36.126 29.466 99.872 1.00 52.04 623 GLU D CA 1
ATOM 3858 C C . GLU D 1 117 ? -34.606 29.527 99.900 1.00 51.35 623 GLU D C 1
ATOM 3859 O O . GLU D 1 117 ? -33.931 28.512 99.871 1.00 50.65 623 GLU D O 1
ATOM 3865 N N . MET D 1 118 ? -34.080 30.742 99.889 1.00 51.29 624 MET D N 1
ATOM 3866 C CA . MET D 1 118 ? -32.636 30.974 99.921 1.00 51.48 624 MET D CA 1
ATOM 3867 C C . MET D 1 118 ? -32.321 32.279 100.645 1.00 50.37 624 MET D C 1
ATOM 3868 O O . MET D 1 118 ? -33.050 33.262 100.529 1.00 49.61 624 MET D O 1
ATOM 3873 N N . GLY D 1 119 ? -31.224 32.272 101.389 1.00 49.54 625 GLY D N 1
ATOM 3874 C CA . GLY D 1 119 ? -30.848 33.424 102.191 1.00 48.94 625 GLY D CA 1
ATOM 3875 C C . GLY D 1 119 ? -29.416 33.413 102.697 1.00 48.17 625 GLY D C 1
ATOM 3876 O O . GLY D 1 119 ? -28.694 32.415 102.668 1.00 46.54 625 GLY D O 1
ATOM 3877 N N . ASP D 1 120 ? -29.006 34.572 103.168 1.00 48.33 626 ASP D N 1
ATOM 3878 C CA . ASP D 1 120 ? -27.634 34.747 103.571 1.00 48.84 626 ASP D CA 1
ATOM 3879 C C . ASP D 1 120 ? -27.615 35.069 105.040 1.00 48.09 626 ASP D C 1
ATOM 3880 O O . ASP D 1 120 ? -28.219 36.026 105.484 1.00 47.68 626 ASP D O 1
ATOM 3885 N N . VAL D 1 121 ? -26.974 34.177 105.785 1.00 48.03 627 VAL D N 1
ATOM 3886 C CA . VAL D 1 121 ? -26.707 34.365 107.189 1.00 47.63 627 VAL D CA 1
ATOM 3887 C C . VAL D 1 121 ? -25.296 34.885 107.208 1.00 47.90 627 VAL D C 1
ATOM 3888 O O . VAL D 1 121 ? -24.383 34.194 106.769 1.00 47.29 627 VAL D O 1
ATOM 3892 N N . ASP D 1 122 ? -25.139 36.116 107.682 1.00 48.65 628 ASP D N 1
ATOM 3893 C CA . ASP D 1 122 ? -23.833 36.767 107.767 1.00 49.81 628 ASP D CA 1
ATOM 3894 C C . ASP D 1 122 ? -23.548 37.280 109.171 1.00 49.63 628 ASP D C 1
ATOM 3895 O O . ASP D 1 122 ? -22.536 37.915 109.410 1.00 49.95 628 ASP D O 1
ATOM 3900 N N . GLN D 1 123 ? -24.447 36.993 110.097 1.00 49.78 629 GLN D N 1
ATOM 3901 C CA . GLN D 1 123 ? -24.367 37.510 111.443 1.00 49.81 629 GLN D CA 1
ATOM 3902 C C . GLN D 1 123 ? -23.988 36.359 112.395 1.00 48.94 629 GLN D C 1
ATOM 3903 O O . GLN D 1 123 ? -24.776 35.902 113.231 1.00 48.44 629 GLN D O 1
ATOM 3909 N N . PHE D 1 124 ? -22.757 35.883 112.225 1.00 48.11 630 PHE D N 1
ATOM 3910 C CA . PHE D 1 124 ? -22.154 34.906 113.118 1.00 47.02 630 PHE D CA 1
ATOM 3911 C C . PHE D 1 124 ? -21.282 35.636 114.140 1.00 47.02 630 PHE D C 1
ATOM 3912 O O . PHE D 1 124 ? -20.917 36.803 113.935 1.00 47.16 630 PHE D O 1
ATOM 3920 N N . PRO D 1 125 ? -20.911 34.955 115.224 1.00 46.56 631 PRO D N 1
ATOM 3921 C CA . PRO D 1 125 ? -20.037 35.568 116.219 1.00 46.30 631 PRO D CA 1
ATOM 3922 C C . PRO D 1 125 ? -18.633 35.700 115.657 1.00 46.13 631 PRO D C 1
ATOM 3923 O O . PRO D 1 125 ? -18.165 34.802 114.971 1.00 46.27 631 PRO D O 1
ATOM 3927 N N . PRO D 1 126 ? -17.953 36.792 115.961 1.00 46.17 632 PRO D N 1
ATOM 3928 C CA . PRO D 1 126 ? -16.621 37.005 115.418 1.00 45.58 632 PRO D CA 1
ATOM 3929 C C . PRO D 1 126 ? -15.722 35.909 115.945 1.00 45.01 632 PRO D C 1
ATOM 3930 O O . PRO D 1 126 ? -15.888 35.522 117.093 1.00 44.42 632 PRO D O 1
ATOM 3934 N N . PRO D 1 127 ? -14.794 35.416 115.134 1.00 44.44 633 PRO D N 1
ATOM 3935 C CA . PRO D 1 127 ? -14.013 34.219 115.477 1.00 44.37 633 PRO D CA 1
ATOM 3936 C C . PRO D 1 127 ? -13.339 34.271 116.839 1.00 44.42 633 PRO D C 1
ATOM 3937 O O . PRO D 1 127 ? -13.235 33.255 117.516 1.00 43.78 633 PRO D O 1
ATOM 3941 N N . GLU D 1 128 ? -12.921 35.465 117.244 1.00 44.46 634 GLU D N 1
ATOM 3942 C CA . GLU D 1 128 ? -12.161 35.639 118.478 1.00 44.73 634 GLU D CA 1
ATOM 3943 C C . GLU D 1 128 ? -12.923 35.249 119.759 1.00 43.95 634 GLU D C 1
ATOM 3944 O O . GLU D 1 128 ? -12.337 35.123 120.826 1.00 43.16 634 GLU D O 1
ATOM 3950 N N . THR D 1 129 ? -14.228 35.042 119.631 1.00 43.45 635 THR D N 1
ATOM 3951 C CA . THR D 1 129 ? -15.094 34.728 120.759 1.00 43.06 635 THR D CA 1
ATOM 3952 C C . THR D 1 129 ? -15.494 33.228 120.837 1.00 42.06 635 THR D C 1
ATOM 3953 O O . THR D 1 129 ? -16.015 32.763 121.850 1.00 41.72 635 THR D O 1
ATOM 3957 N N . TRP D 1 130 ? -15.204 32.474 119.788 1.00 41.54 636 TRP D N 1
ATOM 3958 C CA . TRP D 1 130 ? -15.631 31.084 119.687 1.00 41.24 636 TRP D CA 1
ATOM 3959 C C . TRP D 1 130 ? -15.122 30.198 120.799 1.00 42.21 636 TRP D C 1
ATOM 3960 O O . TRP D 1 130 ? -15.863 29.362 121.308 1.00 43.14 636 TRP D O 1
ATOM 3971 N N . GLY D 1 131 ? -13.874 30.385 121.202 1.00 42.99 637 GLY D N 1
ATOM 3972 C CA . GLY D 1 131 ? -13.300 29.578 122.259 1.00 43.28 637 GLY D CA 1
ATOM 3973 C C . 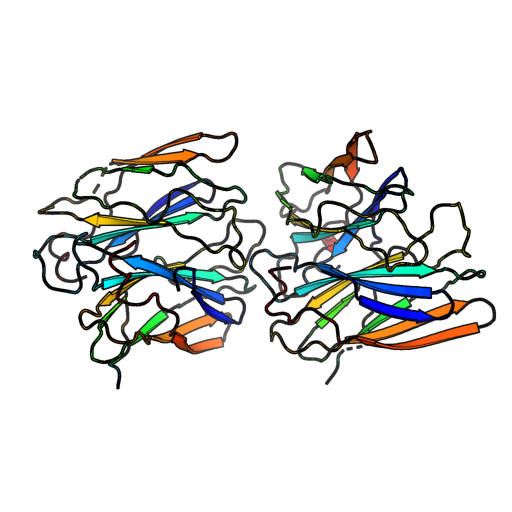GLY D 1 131 ? -13.872 29.834 123.634 1.00 43.85 637 GLY D C 1
ATOM 3974 O O . GLY D 1 131 ? -13.531 29.124 124.563 1.00 44.03 637 GLY D O 1
ATOM 3975 N N . SER D 1 132 ? -14.722 30.844 123.779 1.00 44.92 638 SER D N 1
ATOM 3976 C CA . SER D 1 132 ? -15.323 31.175 125.082 1.00 45.52 638 SER D CA 1
ATOM 3977 C C . SER D 1 132 ? -16.871 31.436 125.094 1.00 45.88 638 SER D C 1
ATOM 3978 O O . SER D 1 132 ? -17.378 31.901 126.114 1.00 45.93 638 SER D O 1
ATOM 3981 N N . LEU D 1 133 ? -17.600 31.082 124.015 1.00 46.04 639 LEU D N 1
ATOM 3982 C CA . LEU D 1 133 ? -19.077 31.253 123.907 1.00 46.08 639 LEU D CA 1
ATOM 3983 C C . LEU D 1 133 ? -19.879 30.707 125.072 1.00 46.03 639 LEU D C 1
ATOM 3984 O O . LEU D 1 133 ? -19.316 30.045 125.969 1.00 47.55 639 LEU D O 1
ATOM 3990 N N . GLY E 2 6 ? -9.389 -23.638 132.693 1.00 84.30 -1 GLY P N 1
ATOM 3991 C CA . GLY E 2 6 ? -10.158 -22.368 132.503 1.00 84.40 -1 GLY P CA 1
ATOM 3992 C C . GLY E 2 6 ? -9.945 -21.868 131.092 1.00 84.39 -1 GLY P C 1
ATOM 3993 O O . GLY E 2 6 ? -10.472 -22.457 130.151 1.00 84.32 -1 GLY P O 1
ATOM 3994 N N . TRP E 2 7 ? -9.168 -20.792 130.958 1.00 84.39 0 TRP P N 1
ATOM 3995 C CA . TRP E 2 7 ? -8.673 -20.307 129.660 1.00 84.45 0 TRP P CA 1
ATOM 3996 C C . TRP E 2 7 ? -7.147 -20.246 129.611 1.00 83.93 0 TRP P C 1
ATOM 3997 O O . TRP E 2 7 ? -6.468 -20.305 130.636 1.00 83.76 0 TRP P O 1
ATOM 4008 N N . ASN E 2 8 ? -6.624 -20.114 128.396 1.00 83.39 1 ASN P N 1
ATOM 4009 C CA . ASN E 2 8 ? -5.191 -19.966 128.163 1.00 83.00 1 ASN P CA 1
ATOM 4010 C C . ASN E 2 8 ? -4.747 -18.547 128.513 1.00 82.40 1 ASN P C 1
ATOM 4011 O O . ASN E 2 8 ? -5.557 -17.718 128.961 1.00 81.99 1 ASN P O 1
ATOM 4016 N N . SER E 2 9 ? -3.458 -18.278 128.310 1.00 81.73 2 SER P N 1
ATOM 4017 C CA . SER E 2 9 ? -2.902 -16.943 128.513 1.00 81.13 2 SER P CA 1
ATOM 4018 C C . SER E 2 9 ? -3.353 -15.990 127.406 1.00 80.73 2 SER P C 1
ATOM 4019 O O . SER E 2 9 ? -3.927 -16.411 126.401 1.00 80.28 2 SER P O 1
ATOM 4022 N N . PHE E 2 10 ? -3.110 -14.700 127.614 1.00 80.52 3 PHE P N 1
ATOM 4023 C CA . PHE E 2 10 ? -3.490 -13.676 126.641 1.00 80.54 3 PHE P CA 1
ATOM 4024 C C . PHE E 2 10 ? -2.538 -13.730 125.465 1.00 80.23 3 PHE P C 1
ATOM 4025 O O . PHE E 2 10 ? -1.433 -14.243 125.586 1.00 80.59 3 PHE P O 1
ATOM 4033 N N . GLN E 2 11 ? -2.959 -13.184 124.333 1.00 80.03 4 GLN P N 1
ATOM 4034 C CA . GLN E 2 11 ? -2.187 -13.278 123.097 1.00 79.71 4 GLN P CA 1
ATOM 4035 C C . GLN E 2 11 ? -1.952 -11.883 122.520 1.00 79.48 4 GLN P C 1
ATOM 4036 O O . GLN E 2 11 ? -2.859 -11.064 122.484 1.00 79.11 4 GLN P O 1
ATOM 4042 N N . SER E 2 12 ? -0.727 -11.635 122.069 1.00 79.42 5 SER P N 1
ATOM 4043 C CA . SER E 2 12 ? -0.308 -10.333 121.570 1.00 79.65 5 SER P CA 1
ATOM 4044 C C . SER E 2 12 ? -0.146 -10.414 120.055 1.00 79.80 5 SER P C 1
ATOM 4045 O O . SER E 2 12 ? -0.490 -11.446 119.452 1.00 79.90 5 SER P O 1
ATOM 4048 N N . SER E 2 13 ? 0.395 -9.341 119.458 1.00 79.81 6 SER P N 1
ATOM 4049 C CA . SER E 2 13 ? 0.405 -9.128 117.996 1.00 79.56 6 SER P CA 1
ATOM 4050 C C . SER E 2 13 ? 1.407 -10.018 117.241 1.00 79.14 6 SER P C 1
ATOM 4051 O O . SER E 2 13 ? 0.972 -10.582 116.216 1.00 47.55 6 SER P O 1
ATOM 4055 N N . GLY F 2 6 ? -23.490 16.866 146.234 1.00 94.01 -1 GLY Q N 1
ATOM 4056 C CA . GLY F 2 6 ? -22.470 17.186 145.183 1.00 93.73 -1 GLY Q CA 1
ATOM 4057 C C . GLY F 2 6 ? -23.134 17.736 143.946 1.00 93.53 -1 GLY Q C 1
ATOM 4058 O O . GLY F 2 6 ? -23.574 16.972 143.097 1.00 93.25 -1 GLY Q O 1
ATOM 4059 N N . TRP F 2 7 ? -23.214 19.066 143.873 1.00 93.54 0 TRP Q N 1
ATOM 4060 C CA . TRP F 2 7 ? -23.904 19.778 142.797 1.00 93.46 0 TRP Q CA 1
ATOM 4061 C C . TRP F 2 7 ? -23.033 20.914 142.192 1.00 93.28 0 TRP Q C 1
ATOM 4062 O O . TRP F 2 7 ? -21.879 21.105 142.588 1.00 93.19 0 TRP Q O 1
ATOM 4073 N N . ASN F 2 8 ? -23.576 21.632 141.208 1.00 93.14 1 ASN Q N 1
ATOM 4074 C CA . ASN F 2 8 ? -22.786 22.547 140.377 1.00 92.91 1 ASN Q CA 1
ATOM 4075 C C . ASN F 2 8 ? -23.694 23.505 139.592 1.00 92.81 1 ASN Q C 1
ATOM 4076 O O . ASN F 2 8 ? -24.346 23.121 138.613 1.00 92.27 1 ASN Q O 1
ATOM 4081 N N . PHE F 2 10 ? -25.511 26.911 140.270 1.00 70.29 3 PHE Q N 1
ATOM 4082 C CA . PHE F 2 10 ? -26.571 27.208 139.301 1.00 70.63 3 PHE Q CA 1
ATOM 4083 C C . PHE F 2 10 ? -26.120 28.087 138.135 1.00 70.54 3 PHE Q C 1
ATOM 4084 O O . PHE F 2 10 ? -25.799 29.257 138.311 1.00 70.38 3 PHE Q O 1
ATOM 4092 N N . GLN F 2 11 ? -26.163 27.507 136.938 1.00 70.71 4 GLN Q N 1
ATOM 4093 C CA . GLN F 2 11 ? -25.656 28.122 135.712 1.00 70.64 4 GLN Q CA 1
ATOM 4094 C C . GLN F 2 11 ? -26.676 29.037 135.000 1.00 70.64 4 GLN Q C 1
ATOM 4095 O O . GLN F 2 11 ? -27.876 28.760 135.012 1.00 70.09 4 GLN Q O 1
ATOM 4101 N N . SER F 2 12 ? -26.165 30.118 134.392 1.00 70.88 5 SER Q N 1
ATOM 4102 C CA . SER F 2 12 ? -26.953 31.081 133.598 1.00 71.27 5 SER Q CA 1
ATOM 4103 C C . SER F 2 12 ? -26.247 31.451 132.276 1.00 71.59 5 SER Q C 1
ATOM 4104 O O . SER F 2 12 ? -25.152 30.974 131.992 1.00 71.74 5 SER Q O 1
ATOM 4107 N N . SER F 2 13 ? -26.883 32.299 131.469 1.00 71.99 6 SER Q N 1
ATOM 4108 C CA . SER F 2 13 ? -26.276 32.795 130.224 1.00 72.29 6 SER Q CA 1
ATOM 4109 C C . SER F 2 13 ? -24.910 33.415 130.510 1.00 72.37 6 SER Q C 1
ATOM 4110 O O . SER F 2 13 ? -24.047 33.346 129.609 1.00 47.55 6 SER Q O 1
#

CATH classification: 2.60.40.1230

Radius of gyration: 27.0 Å; Cα contacts (8 Å, |Δi|>4): 1354; chains: 6; bounding box: 66×71×56 Å

Foldseek 3Di:
DQDKAWFDADLQKTKIWHWAADDPLPDLFKIKIKIKIFGQHQFKKFQKDKDKDWDPQKDKDWDDKPDGIFGGDDPVDDGDMIIIMMMMGRRVQDQTKMKMWIWIDTDHDIDTDIDIDRPDDRSVCNSPD/DDWAWPDDPQQKTWTWDWDADPDDDDLAKIKIKIKIAGQAQFKKFQWDKFDDLFAWFDKPHGIDGHDDCVPGNDMIIIITIDDDRQAQKMWIWIDTPPDTDTDMDDDRNDDPSVCSNPD/DDKDWWDDPQQKTKIWDWAFDPDAPDQFKIKIKIKIFGQHQFKKFQKDKDKDWDPQKDKDKDDKPHGIFGGDDDPPDGDMIIIIMMIGHPVLDQTKMKMWIWIDGPPDTDTDIDIDRPDPSRVCRSPD/DDDWAFFDAPQQKTWIWDWDADPDDDDLQKIKTKIKIFGAHQAWKFQKDKDKDWDDLKDKDWDDKPDGIFGGHDPPDDGDMIITMMMMGNVVQDQTKMKMWIWMDGPHDIDTDIDMDRDDDRSVCSNPD/DDDDDDDD/DDDDDDD

InterPro domains:
  IPR002014 VHS domain [PF00790] (8-143)
  IPR002014 VHS domain [PS50179] (17-147)
  IPR002014 VHS domain [SM00288] (10-143)
  IPR004152 GAT domain [PF03127] (222-300)
  IPR004152 GAT domain [PS50909] (171-299)
  IPR008152 Clathrin adaptor, alpha/beta/gamma-adaptin, appendage, Ig-like subdomain [PF02883] (514-631)
  IPR008152 Clathrin adaptor, alpha/beta/gamma-adaptin, appendage, Ig-like subdomain [SM00809] (507-631)
  IPR008153 Gamma-adaptin ear (GAE) domain [PS50180] (510-631)
  IPR008942 ENTH/VHS [G3DSA:1.25.40.90] (2-163)
  IPR008942 ENTH/VHS [SSF48464] (10-154)
  IPR013041 Clathrin adaptor, appendage, Ig-like subdomain superfamily [SSF49348] (496-639)
  IPR027422 ADP-ribosylation factor-binding protein GGA1-3 [PTHR45905] (5-639)
  IPR038425 GAT domain superfamily [G3DSA:1.20.58.160] (210-314)
  IPR041198 N-terminal extension of GAT domain [PF18308] (169-207)

GO terms:
  GO:0005515 protein binding (F, IPI)
  GO:0034394 protein localization to cell surface (P, IDA)
  GO:0005769 early endosome (C, IDA)
  GO:0042147 retrograde transport, endosome to Golgi (P, IDA)
  GO:0043001 Golgi to plasma membrane protein transport (P, IDA)
  GO:0006886 intracellular protein transport (P, IDA)
  GO:0008104 intracellular protein locali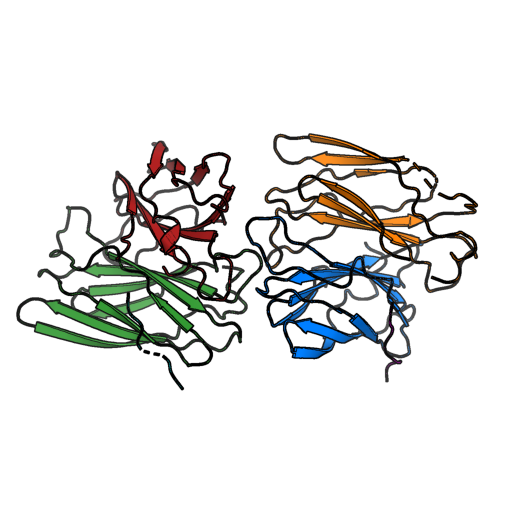zation (P, IDA)
  GO:0031901 early endosome membrane (C, EXP)
  GO:0010008 endosome membrane (C, EXP)
  GO:0031901 early endosome membrane (C, TAS)
  GO:0010008 endosome membrane (C, TAS)
  GO:0005794 Golgi apparatus (C, IDA)
  GO:0032991 protein-containing complex (C, IMP)
  GO:0031267 small GTPase binding (F, IPI)
  GO:0005794 Golgi apparatus (C, TAS)
  GO:0006886 intracellular protein transport (P, TAS)
  GO:0016020 membrane (C, HDA)